Protein AF-A0A1V4JV61-F1 (afdb_monomer)

Solvent-accessible surface area (backbone atoms only — not comparable to full-atom values): 22257 Å² total; per-residue (Å²): 135,85,83,75,78,63,89,63,50,39,59,52,46,50,52,36,50,76,70,73,45,88,67,74,66,86,76,92,57,58,69,72,56,44,50,53,49,34,40,74,32,58,60,38,61,91,86,60,43,37,49,64,54,50,12,63,75,67,73,45,62,65,92,72,50,56,86,86,57,41,53,82,33,54,70,88,59,67,100,83,55,76,75,51,72,63,57,53,50,32,52,48,26,50,52,59,34,69,35,41,72,78,59,69,26,56,92,37,41,70,73,54,45,64,65,37,52,55,39,21,45,43,88,53,62,72,31,18,54,37,12,42,53,17,52,50,55,46,52,72,52,40,50,52,68,48,33,62,72,47,50,48,55,50,44,50,50,24,55,70,38,94,48,61,50,22,29,30,41,26,42,75,51,52,50,77,50,47,76,59,46,55,70,70,57,41,54,50,52,53,51,54,52,52,50,37,53,67,39,92,48,66,70,26,22,30,35,26,30,66,29,44,28,62,35,46,74,59,48,58,70,68,51,35,62,73,50,46,42,60,52,47,51,52,36,50,64,39,94,48,61,79,28,22,32,32,27,55,60,21,46,38,48,49,40,64,72,51,60,76,88,48,37,63,82,68,45,42,64,56,52,54,50,38,59,68,37,93,48,60,67,29,26,26,41,43,31,67,42,40,61,56,38,42,66,38,60,32,61,68,50,30,65,75,46,46,51,60,52,50,51,49,36,55,64,41,92,48,61,70,27,20,18,38,28,30,55,39,49,37,63,47,56,70,67,39,51,83,93,49,28,63,62,46,41,65,71,57,46,47,65,52,50,62,54,42,70,67,44,92,48,64,65,31,32,44,29,28,63,77,28,58,72,64,41,35,83,74,57,36,71,67,51,24,61,72,59,45,45,60,53,50,54,52,46,47,70,31,91,87,45,17,74,67,50,65,78,76,114

Foldseek 3Di:
DQDAPDPCQLVVLVVCVVVVHQAADQDPDDPVSSVVNCCVSVNDDVPFDALVNVCVVVVHPSVPRDPVHGDVNDDDDPPPDPPPVLNVLQVVLQVLLVCQVVQPHLVRLLVSLVSLLVQLQDPDPSSNVSSLVSLLSSLVSHAQVCCVVRVLVSLVCLLPDPDLSSVLSSLSRLLSNLQSYDPVSNVVSLVSLLCQCVDPDVSSVLSSLLSLLSNLVRDDPVCLQVRSLVSLLDQCVDPDVSSNLSSLVSLLSSLQSDDLVCCVVRRVVSLVCQLVDPDVSSVLSCLQCVLSNDVSNDQVCCVVPVLVSLLCQCVDPDLSSVLSSLLCLLSSLVSHDLVCSLVSCVPRVLVSLVVQLVDPDLSSVQSNLLHLCSCDVVNDDPCCVVRVVVSLVSQCPDPRRVVVSVVVD

Organism: NCBI:txid372326

InterPro domains:
  IPR011989 Armadillo-like helical [G3DSA:1.25.10.10] (33-405)
  IPR016024 Armadillo-type fold [SSF48371] (81-399)
  IPR021133 HEAT, type 2 [PS50077] (112-150)
  IPR021133 HEAT, type 2 [PS50077] (189-227)
  IPR021133 HEAT, type 2 [PS50077] (228-266)
  IPR021133 HEAT, type 2 [PS50077] (267-305)
  IPR021133 HEAT, type 2 [PS50077] (306-343)
  IPR021133 HEAT, type 2 [PS50077] (349-387)
  IPR036412 HAD-like superfamily [SSF56784] (1-95)
  IPR051023 Protein Phosphatase 2A Regulatory Subunit A [PTHR10648] (81-399)
  IPR054573 Phosphatase PP2A regulatory subunit A/Splicing factor 3B subunit 1-like, HEAT repeat [PF22646] (299-380)
  IPR055231 PIK3R4-like, middle domain [PF22956] (186-293)

Sequence (409 aa):
MIDPPRATVPQAVRKCRTAGIRVIMVTGDHPITAKAIAAAVGIISEGSETPEEVAARQRIPLDRVDPRYGDPGVREGPRNTIYDEDEVLLALAEQLGTFTALVGGPEFVHCLLPPLESLATVEETVVRDKAVESLRAVSHEHSPPDLEGHFVPLVKRLAGGDWFTSRTSACGLFSVCYPRVSSPVKAELRQYFRNLCSDDTPMVRRAAASKLGEFAKVLELEHVKSEIIPMFSSLAADEQDSVRLLAVEACVSIAQLLPQEELEPLVMPTLRQAAEDKSWRVRYMVADKFTELQRAVGPEITKSDLVGAFQSLMKDCEAEVRAAASHKVKEFCENLSPDCREAVIMGQILPCIKELVSDANQHVKSALASVIMGLSPILGKDNTVEHLLPLFLAQLKDETIGHLMNGLL

Radius of gyration: 29.52 Å; Cα contacts (8 Å, |Δi|>4): 515; chains: 1; bounding box: 62×37×86 Å

pLDDT: mean 89.75, std 14.6, range [31.23, 98.81]

Mean predicted aligned error: 10.97 Å

Nearest PDB structures (foldseek):
  8twe-assembly1_A  TM=9.904E-01  e=6.993E-34  Homo sapiens
  3fga-assembly1_A  TM=9.683E-01  e=3.002E-32  Mus musculus
  1b3u-assembly1_A  TM=9.770E-01  e=7.459E-32  Homo sapiens
  6iur-assembly1_B  TM=9.819E-01  e=3.491E-31  Homo sapiens
  7pks-assembly1_p  TM=9.805E-01  e=5.148E-30  Homo sapiens

Secondary structure (DSSP, 8-state):
-PPPPPTTHHHHHHHHHHTTPPP-----S-HHHHHHHHHHTTSS-TTPPPHHHHHHHHT--GGGS-TTSS-TT-----TT----HHHHHHHHHHHHTTGGGTTTSGGGGGGGHHHHHHHTTSS-HHHHHHHHHHHHHHHHHS-HHHIIIIIHHHHHHHHT-SSHHHHHHHTTTHHHHGGGS-HHHHHHHHHHHHHHHT-SSHHHHHHHHHHHHHHHTTS-HHHIIIIIHHHHHHHHT-S-HHHHHHHHHHHHHHHTTS-HHHHHHHTHHHHHHHHT-SSHHHHHHHHHTHHHHHHHHHHHHIIIIIHHHHHHHHT-SSHHHHHHHHHHHHHHHHTS-TTTHHHHIIIIIHHHHHHHHT-S-HHHHHHHHTTGGGGHHHHHHHHIIIIIHHHHHHHHT-TTTHHHHTT--

Structure (mmCIF, N/CA/C/O backbone):
data_AF-A0A1V4JV61-F1
#
_entry.id   AF-A0A1V4JV61-F1
#
loop_
_atom_site.group_PDB
_atom_site.id
_atom_site.type_symbol
_atom_site.label_atom_id
_atom_site.label_alt_id
_atom_site.label_comp_id
_atom_site.label_asym_id
_atom_site.label_entity_id
_atom_site.label_seq_id
_atom_site.pdbx_PDB_ins_code
_atom_site.Cartn_x
_atom_site.Cartn_y
_atom_site.Cartn_z
_atom_site.occupancy
_atom_site.B_iso_or_equiv
_atom_site.auth_seq_id
_atom_site.auth_comp_id
_atom_site.auth_asym_id
_atom_site.auth_atom_id
_atom_site.pdbx_PDB_model_num
ATOM 1 N N . MET A 1 1 ? -8.986 22.255 -48.698 1.00 43.34 1 MET A N 1
ATOM 2 C CA . MET A 1 1 ? -7.591 21.947 -49.074 1.00 43.34 1 MET A CA 1
ATOM 3 C C . MET A 1 1 ? -7.262 20.648 -48.360 1.00 43.34 1 MET A C 1
ATOM 5 O O . MET A 1 1 ? -7.473 20.609 -47.160 1.00 43.34 1 MET A O 1
ATOM 9 N N . ILE A 1 2 ? -6.959 19.573 -49.090 1.00 52.69 2 ILE A N 1
ATOM 10 C CA . ILE A 1 2 ? -6.729 18.236 -48.512 1.00 52.69 2 ILE A CA 1
ATOM 11 C C . ILE A 1 2 ? -5.273 18.185 -48.051 1.00 52.69 2 ILE A C 1
ATOM 13 O O . ILE A 1 2 ? -4.397 18.475 -48.866 1.00 52.69 2 ILE A O 1
ATOM 17 N N . ASP A 1 3 ? -5.022 17.832 -46.791 1.00 60.41 3 ASP A N 1
ATOM 18 C CA . ASP A 1 3 ? -3.664 17.542 -46.331 1.00 60.41 3 ASP A CA 1
ATOM 19 C C . ASP A 1 3 ? -3.225 16.185 -46.902 1.00 60.41 3 ASP A C 1
ATOM 21 O O . ASP A 1 3 ? -3.881 15.167 -46.657 1.00 60.41 3 ASP A O 1
ATOM 25 N N . PRO A 1 4 ? -2.161 16.133 -47.719 1.00 69.12 4 PRO A N 1
ATOM 26 C CA . PRO A 1 4 ? -1.715 14.881 -48.299 1.00 69.12 4 PRO A CA 1
ATOM 27 C C . PRO A 1 4 ? -1.087 13.983 -47.220 1.00 69.12 4 PRO A C 1
ATOM 29 O O . PRO A 1 4 ? -0.387 14.473 -46.327 1.00 69.12 4 PRO A O 1
ATOM 32 N N . PRO A 1 5 ? -1.265 12.653 -47.310 1.00 72.62 5 PRO A N 1
ATOM 33 C CA . PRO A 1 5 ? -0.595 11.728 -46.406 1.00 72.62 5 PRO A CA 1
ATOM 34 C C . PRO A 1 5 ? 0.927 11.888 -46.512 1.00 72.62 5 PRO A C 1
ATOM 36 O O . PRO A 1 5 ? 1.470 12.120 -47.596 1.00 72.62 5 PRO A O 1
ATOM 39 N N . ARG A 1 6 ? 1.638 11.728 -45.387 1.00 81.62 6 ARG A N 1
ATOM 40 C CA . ARG A 1 6 ? 3.111 11.767 -45.377 1.00 81.62 6 ARG A CA 1
ATOM 41 C C . ARG A 1 6 ? 3.657 10.756 -46.392 1.00 81.62 6 ARG A C 1
ATOM 43 O O . ARG A 1 6 ? 3.214 9.609 -46.430 1.00 81.62 6 ARG A O 1
ATOM 50 N N . ALA A 1 7 ? 4.669 11.157 -47.163 1.00 82.62 7 ALA A N 1
ATOM 51 C CA . ALA A 1 7 ? 5.215 10.368 -48.275 1.00 82.62 7 ALA A CA 1
ATOM 52 C C . ALA A 1 7 ? 5.695 8.951 -47.888 1.00 82.62 7 ALA A C 1
ATOM 54 O O . ALA A 1 7 ? 5.786 8.069 -48.738 1.00 82.62 7 ALA A O 1
ATOM 55 N N . THR A 1 8 ? 5.984 8.711 -46.607 1.00 81.00 8 THR A N 1
ATOM 56 C CA . THR A 1 8 ? 6.429 7.417 -46.072 1.00 81.00 8 THR A CA 1
ATOM 57 C C . THR A 1 8 ? 5.292 6.429 -45.791 1.00 81.00 8 THR A C 1
ATOM 59 O O . THR A 1 8 ? 5.538 5.223 -45.718 1.00 81.00 8 THR A O 1
ATOM 62 N N . VAL A 1 9 ? 4.047 6.901 -45.655 1.00 84.06 9 VAL A N 1
ATOM 63 C CA . VAL A 1 9 ? 2.899 6.082 -45.228 1.00 84.06 9 VAL A CA 1
ATOM 64 C C . VAL A 1 9 ? 2.597 4.934 -46.202 1.00 84.06 9 VAL A C 1
ATOM 66 O O . VAL A 1 9 ? 2.502 3.800 -45.732 1.00 84.06 9 VAL A O 1
ATOM 69 N N . PRO A 1 10 ? 2.542 5.130 -47.538 1.00 82.69 10 PRO A N 1
ATOM 70 C CA . PRO A 1 10 ? 2.248 4.030 -48.463 1.00 82.69 10 PRO A CA 1
ATOM 71 C C . PRO A 1 10 ? 3.257 2.876 -48.375 1.00 82.69 10 PRO A C 1
ATOM 73 O O . PRO A 1 10 ? 2.902 1.704 -48.507 1.00 82.69 10 PRO A O 1
ATOM 76 N N . GLN A 1 11 ? 4.533 3.190 -48.124 1.00 83.75 11 GLN A N 1
ATOM 77 C CA . GLN A 1 11 ? 5.575 2.175 -47.980 1.00 83.75 11 GLN A CA 1
ATOM 78 C C . GLN A 1 11 ? 5.417 1.385 -46.673 1.00 83.75 11 GLN A C 1
ATOM 80 O O . GLN A 1 11 ? 5.606 0.168 -46.676 1.00 83.75 11 GLN A O 1
ATOM 85 N N . ALA A 1 12 ? 5.053 2.052 -45.574 1.00 83.00 12 ALA A N 1
ATOM 86 C CA . ALA A 1 12 ? 4.785 1.406 -44.291 1.00 83.00 12 ALA A CA 1
ATOM 87 C C . ALA A 1 12 ? 3.571 0.467 -44.375 1.00 83.00 12 ALA A C 1
ATOM 89 O O . ALA A 1 12 ? 3.674 -0.697 -43.995 1.00 83.00 12 ALA A O 1
ATOM 90 N N . VAL A 1 13 ? 2.468 0.930 -44.978 1.00 83.00 13 VAL A N 1
ATOM 91 C CA . VAL A 1 13 ? 1.253 0.123 -45.186 1.00 83.00 13 VAL A CA 1
ATOM 92 C C . VAL A 1 13 ? 1.565 -1.140 -45.994 1.00 83.00 13 VAL A C 1
ATOM 94 O O . VAL A 1 13 ? 1.155 -2.235 -45.608 1.00 83.00 13 VAL A O 1
ATOM 97 N N . ARG A 1 14 ? 2.356 -1.026 -47.072 1.00 81.25 14 ARG A N 1
ATOM 98 C CA . ARG A 1 14 ? 2.798 -2.193 -47.856 1.00 81.25 14 ARG A CA 1
ATOM 99 C C . ARG A 1 14 ? 3.592 -3.188 -47.014 1.00 81.25 14 ARG A C 1
ATOM 101 O O . ARG A 1 14 ? 3.291 -4.374 -47.072 1.00 81.25 14 ARG A O 1
ATOM 108 N N . LYS A 1 15 ? 4.566 -2.728 -46.218 1.00 80.62 15 LYS A N 1
ATOM 109 C CA . LYS A 1 15 ? 5.363 -3.610 -45.345 1.00 80.62 15 LYS A CA 1
ATOM 110 C C . LYS A 1 15 ? 4.486 -4.358 -44.341 1.00 80.62 15 LYS A C 1
ATOM 112 O O . LYS A 1 15 ? 4.639 -5.568 -44.209 1.00 80.62 15 LYS A O 1
ATOM 117 N N . CYS A 1 16 ? 3.544 -3.665 -43.700 1.00 79.69 16 CYS A N 1
ATOM 118 C CA . CYS A 1 16 ? 2.597 -4.279 -42.769 1.00 79.69 16 CYS A CA 1
ATOM 119 C C . CYS A 1 16 ? 1.757 -5.367 -43.452 1.00 79.69 16 CYS A C 1
ATOM 121 O O . CYS A 1 16 ? 1.662 -6.477 -42.934 1.00 79.69 16 CYS A O 1
ATOM 123 N N . ARG A 1 17 ? 1.224 -5.103 -44.654 1.00 74.94 17 ARG A N 1
ATOM 124 C CA . ARG A 1 17 ? 0.439 -6.100 -45.404 1.00 74.94 17 ARG A CA 1
ATOM 125 C C . ARG A 1 17 ? 1.265 -7.322 -45.799 1.00 74.94 17 ARG A C 1
ATOM 127 O O . ARG A 1 17 ? 0.783 -8.440 -45.644 1.00 74.94 17 ARG A O 1
ATOM 134 N N . THR A 1 18 ? 2.501 -7.135 -46.266 1.00 75.12 18 THR A N 1
ATOM 135 C CA . THR A 1 18 ? 3.395 -8.259 -46.598 1.00 75.12 18 THR A CA 1
ATOM 136 C C . THR A 1 18 ? 3.753 -9.089 -45.361 1.00 75.12 18 THR A C 1
ATOM 138 O O . THR A 1 18 ? 3.980 -10.288 -45.479 1.00 75.12 18 THR A O 1
ATOM 141 N N . ALA A 1 19 ? 3.752 -8.475 -44.175 1.00 69.50 19 ALA A N 1
ATOM 142 C CA . ALA A 1 19 ? 3.938 -9.146 -42.890 1.00 69.50 19 ALA A CA 1
ATOM 143 C C . ALA A 1 19 ? 2.648 -9.781 -42.320 1.00 69.50 19 ALA A C 1
ATOM 145 O O . ALA A 1 19 ? 2.665 -10.289 -41.204 1.00 69.50 19 ALA A O 1
ATOM 146 N N . GLY A 1 20 ? 1.522 -9.747 -43.049 1.00 64.75 20 GLY A N 1
ATOM 147 C CA . GLY A 1 20 ? 0.234 -10.276 -42.581 1.00 64.75 20 GLY A CA 1
ATOM 148 C C . GLY A 1 20 ? -0.467 -9.409 -41.526 1.00 64.75 20 GLY A C 1
ATOM 149 O O . GLY A 1 20 ? -1.467 -9.831 -40.949 1.00 64.75 20 GLY A O 1
ATOM 150 N N . ILE A 1 21 ? 0.028 -8.193 -41.279 1.00 69.75 21 ILE A N 1
ATOM 151 C CA . ILE A 1 21 ? -0.518 -7.260 -40.292 1.00 69.75 21 ILE A CA 1
ATOM 152 C C . ILE A 1 21 ? -1.684 -6.495 -40.922 1.00 69.75 21 ILE A C 1
ATOM 154 O O . ILE A 1 21 ? -1.545 -5.848 -41.966 1.00 69.75 21 ILE A O 1
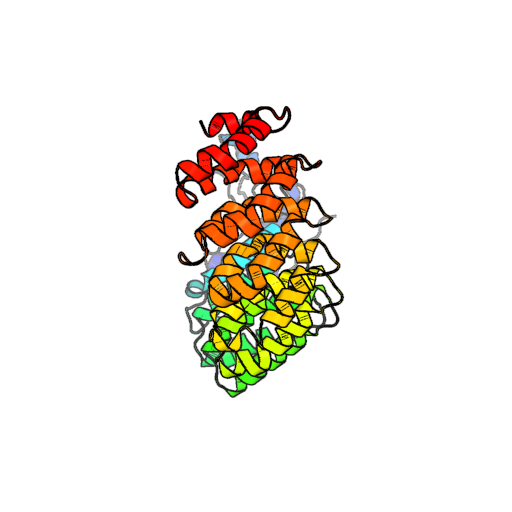ATOM 158 N N . ARG A 1 22 ? -2.847 -6.545 -40.268 1.00 71.50 22 ARG A N 1
ATOM 159 C CA . ARG A 1 22 ? -4.034 -5.797 -40.684 1.00 71.50 22 ARG A CA 1
ATOM 160 C C . ARG A 1 22 ? -3.861 -4.315 -40.349 1.00 71.50 22 ARG A C 1
ATOM 162 O O . ARG A 1 22 ? -3.691 -3.959 -39.190 1.00 71.50 22 ARG A O 1
ATOM 169 N N . VAL A 1 23 ? -3.948 -3.461 -41.366 1.00 73.69 23 VAL A N 1
ATOM 170 C CA . VAL A 1 23 ? -3.881 -2.002 -41.218 1.00 73.69 23 VAL A CA 1
ATOM 171 C C . VAL A 1 23 ? -5.298 -1.438 -41.217 1.00 73.69 23 VAL A C 1
ATOM 173 O O . VAL A 1 23 ? -6.085 -1.754 -42.108 1.00 73.69 23 VAL A O 1
ATOM 176 N N . ILE A 1 24 ? -5.615 -0.614 -40.223 1.00 77.56 24 ILE A N 1
ATOM 177 C CA . ILE A 1 24 ? -6.883 0.114 -40.113 1.00 77.56 24 ILE A CA 1
ATOM 178 C C . ILE A 1 24 ? -6.596 1.618 -40.142 1.00 77.56 24 ILE A C 1
ATOM 180 O O . ILE A 1 24 ? -5.593 2.061 -39.584 1.00 77.56 24 ILE A O 1
ATOM 184 N N . MET A 1 25 ? -7.440 2.392 -40.827 1.00 73.38 25 MET A N 1
ATOM 185 C CA . MET A 1 25 ? -7.359 3.854 -40.827 1.00 73.38 25 MET A CA 1
ATOM 186 C C . MET A 1 25 ? -8.323 4.420 -39.787 1.00 73.38 25 MET A C 1
ATOM 188 O O . MET A 1 25 ? -9.502 4.074 -39.796 1.00 73.38 25 MET A O 1
ATOM 192 N N . VAL A 1 26 ? -7.830 5.322 -38.940 1.00 69.75 26 VAL A N 1
ATOM 193 C CA . VAL A 1 26 ? -8.648 6.131 -38.029 1.00 69.75 26 VAL A CA 1
ATOM 194 C C . VAL A 1 26 ? -8.486 7.586 -38.455 1.00 69.75 26 VAL A C 1
ATOM 196 O O . VAL A 1 26 ? -7.363 8.066 -38.589 1.00 69.75 26 VAL A O 1
ATOM 199 N N . THR A 1 27 ? -9.590 8.270 -38.749 1.00 70.19 27 THR A N 1
ATOM 200 C CA . THR A 1 27 ? -9.581 9.683 -39.154 1.00 70.19 27 THR A CA 1
ATOM 201 C C . THR A 1 27 ? -10.863 10.385 -38.713 1.00 70.19 27 THR A C 1
ATOM 203 O O . THR A 1 27 ? -11.920 9.760 -38.653 1.00 70.19 27 THR A O 1
ATOM 206 N N . GLY A 1 28 ? -10.757 11.684 -38.418 1.00 62.53 28 GLY A N 1
ATOM 207 C CA . GLY A 1 28 ? -11.894 12.589 -38.219 1.00 62.53 28 GLY A CA 1
ATOM 208 C C . GLY A 1 28 ? -12.361 13.280 -39.508 1.00 62.53 28 GLY A C 1
ATOM 209 O O . GLY A 1 28 ? -13.267 14.111 -39.467 1.00 62.53 28 GLY A O 1
ATOM 210 N N . ASP A 1 29 ? -11.737 12.972 -40.649 1.00 72.81 29 ASP A N 1
ATOM 211 C CA . ASP A 1 29 ? -12.104 13.526 -41.947 1.00 72.81 29 ASP A CA 1
ATOM 212 C C . ASP A 1 29 ? -13.477 13.038 -42.420 1.00 72.81 29 ASP A C 1
ATOM 214 O O . ASP A 1 29 ? -13.934 11.940 -42.102 1.00 72.81 29 ASP A O 1
ATOM 218 N N . HIS A 1 30 ? -14.116 13.834 -43.281 1.00 70.50 30 HIS A N 1
ATOM 219 C CA . HIS A 1 30 ? -15.343 13.425 -43.960 1.00 70.50 30 HIS A CA 1
ATOM 220 C C . HIS A 1 30 ? -15.130 12.093 -44.724 1.00 70.50 30 HIS A C 1
ATOM 222 O O . HIS A 1 30 ? -14.085 11.945 -45.365 1.00 70.50 30 HIS A O 1
ATOM 228 N N . PRO A 1 31 ? -16.105 11.158 -44.761 1.00 62.50 31 PRO A N 1
ATOM 229 C CA . PRO A 1 31 ? -15.932 9.803 -45.314 1.00 62.50 31 PRO A CA 1
ATOM 230 C C . PRO A 1 31 ? -15.329 9.744 -46.722 1.00 62.50 31 PRO A C 1
ATOM 232 O O . PRO A 1 31 ? -14.490 8.901 -47.028 1.00 62.50 31 PRO A O 1
ATOM 235 N N . ILE A 1 32 ? -15.705 10.693 -47.579 1.00 71.12 32 ILE A N 1
ATOM 236 C CA . ILE A 1 32 ? -15.172 10.821 -48.944 1.00 71.12 32 ILE A CA 1
ATOM 237 C C . ILE A 1 32 ? -13.658 11.103 -48.925 1.00 71.12 32 ILE A C 1
ATOM 239 O O . ILE A 1 32 ? -12.902 10.512 -49.695 1.00 71.12 32 ILE A O 1
ATOM 243 N N . THR A 1 33 ? -13.210 11.979 -48.026 1.00 75.12 33 THR A N 1
ATOM 244 C CA . THR A 1 33 ? -11.798 12.336 -47.842 1.00 75.12 33 THR A CA 1
ATOM 245 C C . THR A 1 33 ? -11.027 11.179 -47.209 1.00 75.12 33 THR A C 1
ATOM 247 O O . THR A 1 33 ? -9.971 10.805 -47.715 1.00 75.12 33 THR A O 1
ATOM 250 N N . ALA A 1 34 ? -11.592 10.552 -46.172 1.00 76.38 34 ALA A N 1
ATOM 251 C CA . ALA A 1 34 ? -11.035 9.367 -45.526 1.00 76.38 34 ALA A CA 1
ATOM 252 C C . ALA A 1 34 ? -10.786 8.236 -46.534 1.00 76.38 34 ALA A C 1
ATOM 254 O O . ALA A 1 34 ? -9.689 7.687 -46.605 1.00 76.38 34 ALA A O 1
ATOM 255 N N . LYS A 1 35 ? -11.781 7.946 -47.383 1.00 74.44 35 LYS A N 1
ATOM 256 C CA . LYS A 1 35 ? -11.692 6.936 -48.441 1.00 74.44 35 LYS A CA 1
ATOM 257 C C . LYS A 1 35 ? -10.621 7.280 -49.475 1.00 74.44 35 LYS A C 1
ATOM 259 O O . LYS A 1 35 ? -9.834 6.412 -49.848 1.00 74.44 35 LYS A O 1
ATOM 264 N N . ALA A 1 36 ? -10.563 8.537 -49.917 1.00 78.56 36 ALA A N 1
ATOM 265 C CA . ALA A 1 36 ? -9.560 8.988 -50.880 1.00 78.56 36 ALA A CA 1
ATOM 266 C C . ALA A 1 36 ? -8.131 8.827 -50.333 1.00 78.56 36 ALA A C 1
ATOM 268 O O . ALA A 1 36 ? -7.252 8.336 -51.040 1.00 78.56 36 ALA A O 1
ATOM 269 N N . ILE A 1 37 ? -7.909 9.173 -49.061 1.00 79.88 37 ILE A N 1
ATOM 270 C CA . ILE A 1 37 ? -6.614 9.002 -48.394 1.00 79.88 37 ILE A CA 1
ATOM 271 C C . ILE A 1 37 ? -6.305 7.512 -48.198 1.00 79.88 37 ILE A C 1
ATOM 273 O O . ILE A 1 37 ? -5.212 7.078 -48.558 1.00 79.88 37 ILE A O 1
ATOM 277 N N . ALA A 1 38 ? -7.260 6.714 -47.705 1.00 80.81 38 ALA A N 1
ATOM 278 C CA . ALA A 1 38 ? -7.107 5.271 -47.500 1.00 80.81 38 ALA A CA 1
ATOM 279 C C . ALA A 1 38 ? -6.724 4.535 -48.794 1.00 80.81 38 ALA A C 1
ATOM 281 O O . ALA A 1 38 ? -5.864 3.650 -48.771 1.00 80.81 38 ALA A O 1
ATOM 282 N N . ALA A 1 39 ? -7.335 4.914 -49.921 1.00 78.12 39 ALA A N 1
ATOM 283 C CA . ALA A 1 39 ? -6.996 4.391 -51.240 1.00 78.12 39 ALA A CA 1
ATOM 284 C C . ALA A 1 39 ? -5.598 4.855 -51.678 1.00 78.12 39 ALA A C 1
ATOM 286 O O . ALA A 1 39 ? -4.774 4.034 -52.081 1.00 78.12 39 ALA A O 1
ATOM 287 N N . ALA A 1 40 ? -5.285 6.145 -51.513 1.00 80.00 40 ALA A N 1
ATOM 288 C CA . ALA A 1 40 ? -3.983 6.710 -51.874 1.00 80.00 40 ALA A CA 1
ATOM 289 C C . ALA A 1 40 ? -2.810 6.069 -51.108 1.00 80.00 40 ALA A C 1
ATOM 291 O O . ALA A 1 40 ? -1.718 5.922 -51.660 1.00 80.00 40 ALA A O 1
ATOM 292 N N . VAL A 1 41 ? -3.021 5.659 -49.852 1.00 83.62 41 VAL A N 1
ATOM 293 C CA . VAL A 1 41 ? -1.994 4.988 -49.037 1.00 83.62 41 VAL A CA 1
ATOM 294 C C . VAL A 1 41 ? -2.037 3.456 -49.100 1.00 83.62 41 VAL A C 1
ATOM 296 O O . VAL A 1 41 ? -1.178 2.800 -48.511 1.00 83.62 41 VAL A O 1
ATOM 299 N N . GLY A 1 42 ? -2.984 2.867 -49.836 1.00 77.25 42 GLY A N 1
ATOM 300 C CA . GLY A 1 42 ? -3.080 1.418 -50.045 1.00 77.25 42 GLY A CA 1
ATOM 301 C C . GLY A 1 42 ? -3.643 0.625 -48.859 1.00 77.25 42 GLY A C 1
ATOM 302 O O . GLY A 1 42 ? -3.361 -0.572 -48.730 1.00 77.25 42 GLY A O 1
ATOM 303 N N . ILE A 1 43 ? -4.419 1.276 -47.985 1.00 81.06 43 ILE A N 1
ATOM 304 C CA . ILE A 1 43 ? -5.178 0.610 -46.914 1.00 81.06 43 ILE A CA 1
ATOM 305 C C . ILE A 1 43 ? -6.355 -0.153 -47.530 1.00 81.06 43 ILE A C 1
ATOM 307 O O . ILE A 1 43 ? -6.539 -1.331 -47.230 1.00 81.06 43 ILE A O 1
ATOM 311 N N . ILE A 1 44 ? -7.061 0.475 -48.473 1.00 76.56 44 ILE A N 1
ATOM 312 C CA . ILE A 1 44 ? -8.147 -0.136 -49.251 1.00 76.56 44 ILE A CA 1
ATOM 313 C C . ILE A 1 44 ? -7.783 -0.237 -50.737 1.00 76.56 44 ILE A C 1
ATOM 315 O O . ILE A 1 44 ? -6.926 0.498 -51.229 1.00 76.56 44 ILE A O 1
ATOM 319 N N . SER A 1 45 ? -8.419 -1.168 -51.446 1.00 67.00 45 SER A N 1
ATOM 320 C CA . SER A 1 45 ? -8.200 -1.387 -52.886 1.00 67.00 45 SER A CA 1
ATOM 321 C C . SER A 1 45 ? -9.005 -0.391 -53.737 1.00 67.00 45 SER A C 1
ATOM 323 O O . SER A 1 45 ? -10.118 -0.031 -53.364 1.00 67.00 45 SER A O 1
ATOM 325 N N . GLU A 1 46 ? -8.502 0.038 -54.901 1.00 55.25 46 GLU A N 1
ATOM 326 C CA . GLU A 1 46 ? -9.309 0.848 -55.831 1.00 55.25 46 GLU A CA 1
ATOM 327 C C . GLU A 1 46 ? -10.577 0.079 -56.239 1.00 55.25 46 GLU A C 1
ATOM 329 O O . GLU A 1 46 ? -10.504 -1.024 -56.779 1.00 55.25 46 GLU A O 1
ATOM 334 N N . GLY A 1 47 ? -11.746 0.658 -55.948 1.00 54.41 47 GLY A N 1
ATOM 335 C CA . GLY A 1 47 ? -13.050 0.053 -56.234 1.00 54.41 47 GLY A CA 1
ATOM 336 C C . GLY A 1 47 ? -13.677 -0.745 -55.087 1.00 54.41 47 GLY A C 1
ATOM 337 O O . GLY A 1 47 ? -14.731 -1.341 -55.298 1.00 54.41 47 GLY A O 1
ATOM 338 N N . SER A 1 48 ? -13.094 -0.755 -53.882 1.00 59.78 48 SER A N 1
ATOM 339 C CA . SER A 1 48 ? -13.784 -1.315 -52.718 1.00 59.78 48 SER A CA 1
ATOM 340 C C . SER A 1 48 ? -14.936 -0.416 -52.248 1.00 59.78 48 SER A C 1
ATOM 342 O O . SER A 1 48 ? -14.814 0.811 -52.147 1.00 59.78 48 SER A O 1
ATOM 344 N N . GLU A 1 49 ? -16.081 -1.052 -51.989 1.00 58.06 49 GLU A N 1
ATOM 345 C CA . GLU A 1 49 ? -17.252 -0.408 -51.393 1.00 58.06 49 GLU A CA 1
ATOM 346 C C . GLU A 1 49 ? -17.100 -0.394 -49.863 1.00 58.06 49 GLU A C 1
ATOM 348 O O . GLU A 1 49 ? -16.677 -1.396 -49.275 1.00 58.06 49 GLU A O 1
ATOM 353 N N . THR A 1 50 ? -17.431 0.722 -49.210 1.00 64.00 50 THR A N 1
ATOM 354 C CA . THR A 1 50 ? -17.562 0.751 -47.742 1.00 64.00 50 THR A CA 1
ATOM 355 C C . THR A 1 50 ? -18.890 0.102 -47.318 1.00 64.00 50 THR A C 1
ATOM 357 O O . THR A 1 50 ? -19.813 0.009 -48.136 1.00 64.00 50 THR A O 1
ATOM 360 N N . PRO A 1 51 ? -19.042 -0.353 -46.060 1.00 62.94 51 PRO A N 1
ATOM 361 C CA . PRO A 1 51 ? -20.310 -0.904 -45.571 1.00 62.94 51 PRO A CA 1
ATOM 362 C C . PRO A 1 51 ? -21.514 0.027 -45.803 1.00 62.94 51 PRO A C 1
ATOM 364 O O . PRO A 1 51 ? -22.610 -0.436 -46.116 1.00 62.94 51 PRO A O 1
ATOM 367 N N . GLU A 1 52 ? -21.308 1.341 -45.735 1.00 63.88 52 GLU A N 1
ATOM 368 C CA . GLU A 1 52 ? -22.324 2.372 -45.964 1.00 63.88 52 GLU A CA 1
ATOM 369 C C . GLU A 1 52 ? -22.720 2.480 -47.443 1.00 63.88 52 GLU A C 1
ATOM 371 O O . GLU A 1 52 ? -23.900 2.630 -47.764 1.00 63.88 52 GLU A O 1
ATOM 376 N N . GLU A 1 53 ? -2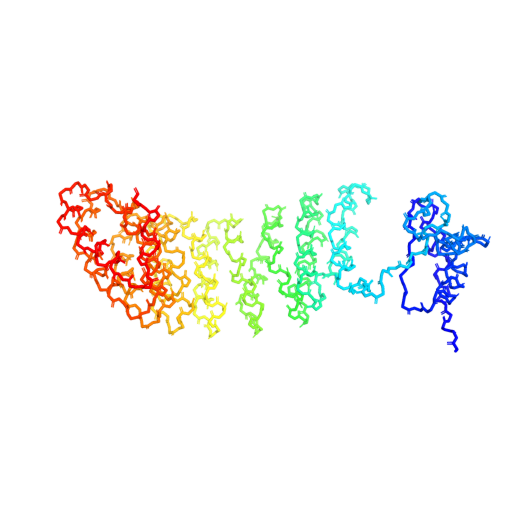1.762 2.344 -48.363 1.00 68.25 53 GLU A N 1
ATOM 377 C CA . GLU A 1 53 ? -22.027 2.303 -49.806 1.00 68.25 53 GLU A CA 1
ATOM 378 C C . GLU A 1 53 ? -22.787 1.028 -50.193 1.00 68.25 53 GLU A C 1
ATOM 380 O O . GLU A 1 53 ? -23.737 1.082 -50.980 1.00 68.25 53 GLU A O 1
ATOM 385 N N . VAL A 1 54 ? -22.437 -0.108 -49.579 1.00 68.12 54 VAL A N 1
ATOM 386 C CA . VAL A 1 54 ? -23.164 -1.374 -49.748 1.00 68.12 54 VAL A CA 1
ATOM 387 C C . VAL A 1 54 ? -24.594 -1.247 -49.211 1.00 68.12 54 VAL A C 1
ATOM 389 O O . VAL A 1 54 ? -25.537 -1.633 -49.907 1.00 68.12 54 VAL A O 1
ATOM 392 N N . ALA A 1 55 ? -24.777 -0.651 -48.028 1.00 73.00 55 ALA A N 1
ATOM 393 C CA . ALA A 1 55 ? -26.090 -0.386 -47.436 1.00 73.00 55 ALA A CA 1
ATOM 394 C C . ALA A 1 55 ? -26.951 0.520 -48.332 1.00 73.00 55 ALA A C 1
ATOM 396 O O . ALA A 1 55 ? -28.103 0.193 -48.634 1.00 73.00 55 ALA A O 1
ATOM 397 N N . ALA A 1 56 ? -26.378 1.622 -48.825 1.00 76.06 56 ALA A N 1
ATOM 398 C CA . ALA A 1 56 ? -27.059 2.581 -49.690 1.00 76.06 56 ALA A CA 1
ATOM 399 C C . ALA A 1 56 ? -27.450 1.968 -51.044 1.00 76.06 56 ALA A C 1
ATOM 401 O O . ALA A 1 56 ? -28.580 2.152 -51.508 1.00 76.06 56 ALA A O 1
ATOM 402 N N . ARG A 1 57 ? -26.553 1.187 -51.661 1.00 79.56 57 ARG A N 1
ATOM 403 C CA . ARG A 1 57 ? -26.811 0.495 -52.931 1.00 79.56 57 ARG A CA 1
ATOM 404 C C . ARG A 1 57 ? -27.889 -0.575 -52.789 1.00 79.56 57 ARG A C 1
ATOM 406 O O . ARG A 1 57 ? -28.733 -0.714 -53.673 1.00 79.56 57 ARG A O 1
ATOM 413 N N . GLN A 1 58 ? -27.868 -1.327 -51.690 1.00 79.06 58 GLN A N 1
ATOM 414 C CA . GLN A 1 58 ? -28.821 -2.410 -51.436 1.00 79.06 58 GLN A CA 1
ATOM 415 C C . GLN A 1 58 ? -30.122 -1.932 -50.776 1.00 79.06 58 GLN A C 1
ATOM 417 O O . GLN A 1 58 ? -31.065 -2.713 -50.664 1.00 79.06 58 GLN A O 1
ATOM 422 N N . ARG A 1 59 ? -30.205 -0.650 -50.385 1.00 75.56 59 ARG A N 1
ATOM 423 C CA . ARG A 1 59 ? -31.329 -0.056 -49.640 1.00 75.56 59 ARG A CA 1
ATOM 424 C C . ARG A 1 59 ? -31.679 -0.845 -48.376 1.00 75.56 59 ARG A C 1
ATOM 426 O O . ARG A 1 59 ? -32.851 -0.997 -48.033 1.00 75.56 59 ARG A O 1
ATOM 433 N N . ILE A 1 60 ? -30.654 -1.346 -47.698 1.00 76.56 60 ILE A N 1
ATOM 434 C CA . ILE A 1 60 ? -30.781 -2.038 -46.416 1.00 76.56 60 ILE A CA 1
ATOM 435 C C . ILE A 1 60 ? -30.199 -1.156 -45.309 1.00 76.56 60 ILE A C 1
ATOM 437 O O . ILE A 1 60 ? -29.292 -0.368 -45.584 1.00 76.56 60 ILE A O 1
ATOM 441 N N . PRO A 1 61 ? -30.699 -1.248 -44.067 1.00 70.69 61 PRO A N 1
ATOM 442 C CA . PRO A 1 61 ? -30.056 -0.562 -42.958 1.00 70.69 61 PRO A CA 1
ATOM 443 C C . PRO A 1 61 ? -28.670 -1.183 -42.689 1.00 70.69 61 PRO A C 1
ATOM 445 O O . PRO A 1 61 ? -28.436 -2.356 -42.989 1.00 70.69 61 PRO A O 1
ATOM 448 N N . LEU A 1 62 ? -27.731 -0.367 -42.193 1.00 64.25 62 LEU A N 1
ATOM 449 C CA . LEU A 1 62 ? -26.298 -0.701 -42.092 1.00 64.25 62 LEU A CA 1
ATOM 450 C C . LEU A 1 62 ? -26.027 -1.971 -41.265 1.00 64.25 62 LEU A C 1
ATOM 452 O O . LEU A 1 62 ? -25.109 -2.728 -41.563 1.00 64.25 62 LEU A O 1
ATOM 456 N N . ASP A 1 63 ? -26.873 -2.237 -40.272 1.00 67.56 63 ASP A N 1
ATOM 457 C CA . ASP A 1 63 ? -26.844 -3.420 -39.403 1.00 67.56 63 ASP A CA 1
ATOM 458 C C . ASP A 1 63 ? -27.154 -4.742 -40.133 1.00 67.56 63 ASP A C 1
ATOM 460 O O . ASP A 1 63 ? -26.912 -5.819 -39.588 1.00 67.56 63 ASP A O 1
ATOM 464 N N . ARG A 1 64 ? -27.677 -4.678 -41.364 1.00 67.25 64 ARG A N 1
ATOM 465 C CA . ARG A 1 64 ? -28.007 -5.842 -42.201 1.00 67.25 64 ARG A CA 1
ATOM 466 C C . ARG A 1 64 ? -27.015 -6.105 -43.330 1.00 67.25 64 ARG A C 1
ATOM 468 O O . ARG A 1 64 ? -27.233 -7.036 -44.107 1.00 67.25 64 ARG A O 1
ATOM 475 N N . VAL A 1 65 ? -25.948 -5.315 -43.442 1.00 64.19 65 VAL A N 1
ATOM 476 C CA . VAL A 1 65 ? -24.872 -5.572 -44.407 1.00 64.19 65 VAL A CA 1
ATOM 477 C C . VAL A 1 65 ? -24.064 -6.784 -43.933 1.00 64.19 65 VAL A C 1
ATOM 479 O O . VAL A 1 65 ? -23.550 -6.791 -42.816 1.00 64.19 65 VAL A O 1
ATOM 482 N N . ASP A 1 66 ? -23.961 -7.828 -44.766 1.00 52.88 66 ASP A N 1
ATOM 483 C CA . ASP A 1 66 ? -23.128 -9.002 -44.463 1.00 52.88 66 ASP A CA 1
ATOM 484 C C . ASP A 1 66 ? -21.671 -8.538 -44.243 1.00 52.88 66 ASP A C 1
ATOM 486 O O . ASP A 1 66 ? -21.113 -7.907 -45.143 1.00 52.88 66 ASP A O 1
ATOM 490 N N . PRO A 1 67 ? -21.026 -8.864 -43.103 1.00 53.47 67 PRO A N 1
ATOM 491 C CA . PRO A 1 67 ? -19.658 -8.438 -42.784 1.00 53.47 67 PRO A CA 1
ATOM 492 C C . PRO A 1 67 ? -18.590 -8.851 -43.808 1.00 53.47 67 PRO A C 1
ATOM 494 O O . PRO A 1 67 ? -17.449 -8.400 -43.716 1.00 53.47 67 PRO A O 1
ATOM 497 N N . ARG A 1 68 ? -18.930 -9.755 -44.737 1.00 49.34 68 ARG A N 1
ATOM 498 C CA . ARG A 1 68 ? -18.074 -10.215 -45.839 1.00 49.34 68 ARG A CA 1
ATOM 499 C C . ARG A 1 68 ? -18.173 -9.346 -47.097 1.00 49.34 68 ARG A C 1
ATOM 501 O O . ARG A 1 68 ? -17.355 -9.518 -47.997 1.00 49.34 68 ARG A O 1
ATOM 508 N N . TYR A 1 69 ? -19.158 -8.450 -47.183 1.00 45.06 69 TYR A N 1
ATOM 509 C CA . TYR A 1 69 ? -19.304 -7.477 -48.264 1.00 45.06 69 TYR A CA 1
ATOM 510 C C . TYR A 1 69 ? -18.804 -6.100 -47.806 1.00 45.06 69 TYR A C 1
ATOM 512 O O . TYR A 1 69 ? -19.308 -5.531 -46.843 1.00 45.06 69 TYR A O 1
ATOM 520 N N . GLY A 1 70 ? -17.821 -5.569 -48.535 1.00 50.12 70 GLY A N 1
ATOM 521 C CA . GLY A 1 70 ? -17.132 -4.313 -48.229 1.00 50.12 70 GLY A CA 1
ATOM 522 C C . GLY A 1 70 ? -15.747 -4.546 -47.618 1.00 50.12 70 GLY A C 1
ATOM 523 O O . GLY A 1 70 ? -15.553 -5.461 -46.820 1.00 50.12 70 GLY A O 1
ATOM 524 N N . ASP A 1 71 ? -14.756 -3.755 -48.035 1.00 50.44 71 ASP A N 1
ATOM 525 C CA . ASP A 1 71 ? -13.390 -3.845 -47.498 1.00 50.44 71 ASP A CA 1
ATOM 526 C C . ASP A 1 71 ? -13.382 -3.185 -46.107 1.00 50.44 71 ASP A C 1
ATOM 528 O O . ASP A 1 71 ? -13.611 -1.977 -46.009 1.00 50.44 71 ASP A O 1
ATOM 532 N N . PRO A 1 72 ? -13.148 -3.922 -45.005 1.00 50.16 72 PRO A N 1
ATOM 533 C CA . PRO A 1 72 ? -13.322 -3.406 -43.647 1.00 50.16 72 PRO A CA 1
ATOM 534 C C . PRO A 1 72 ? -12.193 -2.453 -43.212 1.00 50.16 72 PRO A C 1
ATOM 536 O O . PRO A 1 72 ? -11.987 -2.263 -42.011 1.00 50.16 72 PRO A O 1
ATOM 539 N N . GLY A 1 73 ? -11.423 -1.917 -44.164 1.00 45.91 73 GLY A N 1
ATOM 540 C CA . GLY A 1 73 ? -10.340 -0.956 -43.949 1.00 45.91 73 GLY A CA 1
ATOM 541 C C . GLY A 1 73 ? -10.817 0.456 -43.597 1.00 45.91 73 GLY A C 1
ATOM 542 O O . GLY A 1 73 ? -10.023 1.236 -43.076 1.00 45.91 73 GLY A O 1
ATOM 543 N N . VAL A 1 74 ? -12.101 0.764 -43.823 1.00 47.00 74 VAL A N 1
ATOM 544 C CA . VAL A 1 74 ? -12.761 2.003 -43.384 1.00 47.00 74 VAL A CA 1
ATOM 545 C C . VAL A 1 74 ? -14.071 1.617 -42.696 1.00 47.00 74 VAL A C 1
ATOM 547 O O . VAL A 1 74 ? -14.941 1.013 -43.318 1.00 47.00 74 VAL A O 1
ATOM 550 N N . ARG A 1 75 ? -14.197 1.913 -41.402 1.00 47.25 75 ARG A N 1
ATOM 551 C CA . ARG A 1 75 ? -15.443 1.758 -40.637 1.00 47.25 75 ARG A CA 1
ATOM 552 C C . ARG A 1 75 ? -15.855 3.134 -40.135 1.00 47.25 75 ARG A C 1
ATOM 554 O O . ARG A 1 75 ? -15.052 3.769 -39.454 1.00 47.25 75 ARG A O 1
ATOM 561 N N . GLU A 1 76 ? -17.077 3.581 -40.430 1.00 40.22 76 GLU A N 1
ATOM 562 C CA . GLU A 1 76 ? -17.669 4.676 -39.662 1.00 40.22 76 GLU A CA 1
ATOM 563 C C . GLU A 1 76 ? -17.931 4.162 -38.241 1.00 40.22 76 GLU A C 1
ATOM 565 O O . GLU A 1 76 ? -18.782 3.301 -38.008 1.00 40.22 76 GLU A O 1
ATOM 570 N N . GLY A 1 77 ? -17.164 4.661 -37.272 1.00 38.19 77 GLY A N 1
ATOM 571 C CA . GLY A 1 77 ? -17.591 4.594 -35.880 1.00 38.19 77 GLY A CA 1
ATOM 572 C C . GLY A 1 77 ? -18.886 5.400 -35.714 1.00 38.19 77 GLY A C 1
ATOM 573 O O . GLY A 1 77 ? -19.109 6.359 -36.463 1.00 38.19 77 GLY A O 1
ATOM 574 N N . PRO A 1 78 ? -19.762 5.050 -34.755 1.00 31.23 78 PRO A N 1
ATOM 575 C CA . PRO A 1 78 ? -20.898 5.902 -34.422 1.00 31.23 78 PRO A CA 1
ATOM 576 C C . PRO A 1 78 ? -20.391 7.330 -34.174 1.00 31.23 78 PRO A C 1
ATOM 578 O O . PRO A 1 78 ? -19.294 7.511 -33.647 1.00 31.23 78 PRO A O 1
ATOM 581 N N . ARG A 1 79 ? -21.184 8.338 -34.568 1.00 35.66 79 ARG A N 1
ATOM 582 C CA . ARG A 1 79 ? -20.876 9.789 -34.567 1.00 35.66 79 ARG A CA 1
ATOM 583 C C . ARG A 1 79 ? -20.514 10.411 -33.195 1.00 35.66 79 ARG A C 1
ATOM 585 O O . ARG A 1 79 ? -20.696 11.606 -33.019 1.00 35.66 79 ARG A O 1
ATOM 592 N N . ASN A 1 80 ? -20.011 9.629 -32.241 1.00 33.47 80 ASN A N 1
ATOM 593 C CA . ASN A 1 80 ? -19.511 10.050 -30.937 1.00 33.47 80 ASN A CA 1
ATOM 594 C C . ASN A 1 80 ? -18.377 9.172 -30.353 1.00 33.47 80 ASN A C 1
ATOM 596 O O . ASN A 1 80 ? -18.120 9.270 -29.161 1.00 33.47 80 ASN A O 1
ATOM 600 N N . THR A 1 81 ? -17.681 8.333 -31.129 1.00 38.38 81 THR A N 1
ATOM 601 C CA . THR A 1 81 ? -16.498 7.606 -30.617 1.00 38.38 81 THR A CA 1
ATOM 602 C C . THR A 1 81 ? -15.309 7.791 -31.551 1.00 38.38 81 THR A C 1
ATOM 604 O O . THR A 1 81 ? -14.978 6.923 -32.360 1.00 38.38 81 THR A O 1
ATOM 607 N N . ILE A 1 82 ? -14.678 8.960 -31.453 1.00 42.88 82 ILE A N 1
ATOM 608 C CA . ILE A 1 82 ? -13.228 9.044 -31.629 1.00 42.88 82 ILE A CA 1
ATOM 609 C C . ILE A 1 82 ? -12.693 8.132 -30.520 1.00 42.88 82 ILE A C 1
ATOM 611 O O . ILE A 1 82 ? -13.051 8.351 -29.369 1.00 42.88 82 ILE A O 1
ATOM 615 N N . TYR A 1 83 ? -11.966 7.061 -30.844 1.00 47.44 83 TYR A N 1
ATOM 616 C CA . TYR A 1 83 ? -11.164 6.406 -29.810 1.00 47.44 83 TYR A CA 1
ATOM 617 C C . TYR A 1 83 ? -10.258 7.507 -29.272 1.00 47.44 83 TYR A C 1
ATOM 619 O O . TYR A 1 83 ? -9.459 8.037 -30.052 1.00 47.44 83 TYR A O 1
ATOM 627 N N . ASP A 1 84 ? -10.460 7.921 -28.020 1.00 60.44 84 ASP A N 1
ATOM 628 C CA . ASP A 1 84 ? -9.603 8.923 -27.395 1.00 60.44 84 ASP A CA 1
ATOM 629 C C . ASP A 1 84 ? -8.157 8.457 -27.608 1.00 60.44 84 ASP A C 1
ATOM 631 O O . ASP A 1 84 ? -7.877 7.258 -27.517 1.00 60.44 84 ASP A O 1
ATOM 635 N N . GLU A 1 85 ? -7.243 9.353 -27.996 1.00 76.00 85 GLU A N 1
ATOM 636 C CA . GLU A 1 85 ? -5.858 8.967 -28.324 1.00 76.00 85 GLU A CA 1
ATOM 637 C C . GLU A 1 85 ? -5.243 8.109 -27.199 1.00 76.00 85 GLU A C 1
ATOM 639 O O . GLU A 1 85 ? -4.517 7.149 -27.464 1.00 76.00 85 GLU A O 1
ATOM 644 N N . ASP A 1 86 ? -5.655 8.365 -25.957 1.00 84.31 86 ASP A N 1
ATOM 645 C CA . ASP A 1 86 ? -5.304 7.603 -24.764 1.00 84.31 86 ASP A CA 1
ATOM 646 C C . ASP A 1 86 ? -5.829 6.159 -24.752 1.00 84.31 86 ASP A C 1
ATOM 648 O O . ASP A 1 86 ? -5.123 5.268 -24.289 1.00 84.31 86 ASP A O 1
ATOM 652 N N . GLU A 1 87 ? -7.016 5.876 -25.298 1.00 86.94 87 GLU A N 1
ATOM 653 C CA . GLU A 1 87 ? -7.549 4.510 -25.425 1.00 86.94 87 GLU A CA 1
ATOM 654 C C . GLU A 1 87 ? -6.693 3.681 -26.393 1.00 86.94 87 GLU A C 1
ATOM 656 O O . GLU A 1 87 ? -6.397 2.509 -26.143 1.00 86.94 87 GLU A O 1
ATOM 661 N N . VAL A 1 88 ? -6.215 4.309 -27.473 1.00 89.75 88 VAL A N 1
ATOM 662 C CA . VAL A 1 88 ? -5.297 3.669 -28.424 1.00 89.75 88 VAL A CA 1
ATOM 663 C C . VAL A 1 88 ? -3.939 3.410 -27.775 1.00 89.75 88 VAL A C 1
ATOM 665 O O . VAL A 1 88 ? -3.386 2.319 -27.928 1.00 89.75 88 VAL A O 1
ATOM 668 N N . LEU A 1 89 ? -3.398 4.385 -27.040 1.00 93.38 89 LEU A N 1
ATOM 669 C CA . LEU A 1 89 ? -2.126 4.229 -26.332 1.00 93.38 89 LEU A CA 1
ATOM 670 C C . LEU A 1 89 ? -2.217 3.181 -25.217 1.00 93.38 89 LEU A C 1
ATOM 672 O O . LEU A 1 89 ? -1.282 2.400 -25.036 1.00 93.38 89 LEU A O 1
ATOM 676 N N . LEU A 1 90 ? -3.350 3.117 -24.518 1.00 93.19 90 LEU A N 1
ATOM 677 C CA . LEU A 1 90 ? -3.628 2.118 -23.493 1.00 93.19 90 LEU A CA 1
ATOM 678 C C . LEU A 1 90 ? -3.652 0.708 -24.090 1.00 93.19 90 LEU A C 1
ATOM 680 O O . LEU A 1 90 ? -2.959 -0.187 -23.599 1.00 93.19 90 LEU A O 1
ATOM 684 N N . ALA A 1 91 ? -4.393 0.524 -25.185 1.00 92.75 91 ALA A N 1
ATOM 685 C CA . ALA A 1 91 ? -4.443 -0.744 -25.902 1.00 92.75 91 ALA A CA 1
ATOM 686 C C . ALA A 1 91 ? -3.063 -1.132 -26.456 1.00 92.75 91 ALA A C 1
ATOM 688 O O . ALA A 1 91 ? -2.666 -2.294 -26.381 1.00 92.75 91 ALA A O 1
ATOM 689 N N . LEU A 1 92 ? -2.294 -0.167 -26.975 1.00 93.69 92 LEU A N 1
ATOM 690 C CA . LEU A 1 92 ? -0.932 -0.407 -27.448 1.00 93.69 92 LEU A CA 1
ATOM 691 C C . LEU A 1 92 ? -0.015 -0.874 -26.312 1.00 93.69 92 LEU A C 1
ATOM 693 O O . LEU A 1 92 ? 0.699 -1.863 -26.488 1.00 93.69 92 LEU A O 1
ATOM 697 N N . ALA A 1 93 ? -0.046 -0.199 -25.159 1.00 97.19 93 ALA A N 1
ATOM 698 C CA . ALA A 1 93 ? 0.729 -0.585 -23.983 1.00 97.19 93 ALA A CA 1
ATOM 699 C C . ALA A 1 93 ? 0.419 -2.030 -23.579 1.00 97.19 93 ALA A C 1
ATOM 701 O O . ALA A 1 93 ? 1.340 -2.829 -23.431 1.00 97.19 93 ALA A O 1
ATOM 702 N N . GLU A 1 94 ? -0.867 -2.383 -23.501 1.00 96.56 94 GLU A N 1
ATOM 703 C CA . GLU A 1 94 ? -1.320 -3.735 -23.174 1.00 96.56 94 GLU A CA 1
ATOM 704 C C . GLU A 1 94 ? -0.821 -4.792 -24.161 1.00 96.56 94 GLU A C 1
ATOM 706 O O . GLU A 1 94 ? -0.291 -5.827 -23.753 1.00 96.56 94 GLU A O 1
ATOM 711 N N . GLN A 1 95 ? -0.970 -4.540 -25.463 1.00 95.31 95 GLN A N 1
ATOM 712 C CA . GLN A 1 95 ? -0.556 -5.499 -26.481 1.00 95.31 95 GLN A CA 1
ATOM 713 C C . GLN A 1 95 ? 0.948 -5.768 -26.399 1.00 95.31 95 GLN A C 1
ATOM 715 O O . GLN A 1 95 ? 1.351 -6.932 -26.380 1.00 95.31 95 GLN A O 1
ATOM 720 N N . LEU A 1 96 ? 1.772 -4.725 -26.253 1.00 95.88 96 LEU A N 1
ATOM 721 C CA . LEU A 1 96 ? 3.229 -4.861 -26.162 1.00 95.88 96 LEU A CA 1
ATOM 722 C C . LEU A 1 96 ? 3.684 -5.755 -24.997 1.00 95.88 96 LEU A C 1
ATOM 724 O O . LEU A 1 96 ? 4.697 -6.438 -25.134 1.00 95.88 96 LEU A O 1
ATOM 728 N N . GLY A 1 97 ? 2.928 -5.832 -23.897 1.00 95.38 97 GLY A N 1
ATOM 729 C CA . GLY A 1 97 ? 3.221 -6.740 -22.781 1.00 95.38 97 GLY A CA 1
ATOM 730 C C . GLY A 1 97 ? 3.150 -8.232 -23.137 1.00 95.38 97 GLY A C 1
ATOM 731 O O . GLY A 1 97 ? 3.772 -9.055 -22.471 1.00 95.38 97 GLY A O 1
ATOM 732 N N . THR A 1 98 ? 2.437 -8.592 -24.208 1.00 95.25 98 THR A N 1
ATOM 733 C CA . THR A 1 98 ? 2.251 -9.986 -24.663 1.00 95.25 98 THR A CA 1
ATOM 734 C C . THR A 1 98 ? 3.047 -10.328 -25.927 1.00 95.25 98 THR A C 1
ATOM 736 O O . THR A 1 98 ? 2.956 -11.436 -26.456 1.00 95.25 98 THR A O 1
ATOM 739 N N . PHE A 1 99 ? 3.861 -9.393 -26.424 1.00 94.94 99 PHE A N 1
ATOM 740 C CA . PHE A 1 99 ? 4.510 -9.506 -27.733 1.00 94.94 99 PHE A CA 1
ATOM 741 C C . PHE A 1 99 ? 5.798 -10.333 -27.750 1.00 94.94 99 PHE A C 1
ATOM 743 O O . PHE A 1 99 ? 6.364 -10.514 -28.827 1.00 94.94 99 PHE A O 1
ATOM 750 N N . THR A 1 100 ? 6.256 -10.884 -26.621 1.00 93.88 100 THR A N 1
ATOM 751 C CA . THR A 1 100 ? 7.520 -11.644 -26.534 1.00 93.88 100 THR A CA 1
ATOM 752 C C . THR A 1 100 ? 7.639 -12.724 -27.614 1.00 93.88 100 THR A C 1
ATOM 754 O O . THR A 1 100 ? 8.644 -12.793 -28.319 1.00 93.88 100 THR A O 1
ATOM 757 N N . ALA A 1 101 ? 6.596 -13.535 -27.817 1.00 93.12 101 ALA A N 1
ATOM 758 C CA . ALA A 1 101 ? 6.605 -14.579 -28.846 1.00 93.12 101 ALA A CA 1
ATOM 759 C C . ALA A 1 101 ? 6.641 -14.009 -30.278 1.00 93.12 101 ALA A C 1
ATOM 761 O O . ALA A 1 101 ? 7.232 -14.611 -31.172 1.00 93.12 101 ALA A O 1
ATOM 762 N N . LEU A 1 102 ? 6.038 -12.838 -30.495 1.00 93.19 102 LEU A N 1
ATOM 763 C CA . LEU A 1 102 ? 5.933 -12.190 -31.804 1.00 93.19 102 LEU A CA 1
ATOM 764 C C . LEU A 1 102 ? 7.217 -11.458 -32.213 1.00 93.19 102 LEU A C 1
ATOM 766 O O . LEU A 1 102 ? 7.445 -11.268 -33.406 1.00 93.19 102 LEU A O 1
ATOM 770 N N . VAL A 1 103 ? 8.066 -11.077 -31.253 1.00 93.56 103 VAL A N 1
ATOM 771 C CA . VAL A 1 103 ? 9.370 -10.442 -31.525 1.00 93.56 103 VAL A CA 1
ATOM 772 C C . VAL A 1 103 ? 10.523 -11.434 -31.687 1.00 93.56 103 VAL A C 1
ATOM 774 O O . VAL A 1 103 ? 11.650 -11.011 -31.915 1.00 93.56 103 VAL A O 1
ATOM 777 N N . GLY A 1 104 ? 10.256 -12.742 -31.620 1.00 91.81 104 GLY A N 1
ATOM 778 C CA . GLY A 1 104 ? 11.278 -13.786 -31.767 1.00 91.81 104 GLY A CA 1
ATOM 779 C C . GLY A 1 104 ? 11.695 -14.461 -30.459 1.00 91.81 104 GLY A C 1
ATOM 780 O O . GLY A 1 104 ? 12.694 -15.173 -30.441 1.00 91.81 104 GLY A O 1
ATOM 781 N N . GLY A 1 105 ? 10.928 -14.280 -29.379 1.00 93.06 105 GLY A N 1
ATOM 782 C CA . GLY A 1 105 ? 11.157 -14.929 -28.089 1.00 93.06 105 GLY A CA 1
ATOM 783 C C . GLY A 1 105 ? 12.058 -14.130 -27.134 1.00 93.06 105 GLY A C 1
ATOM 784 O O . GLY A 1 105 ? 12.371 -12.966 -27.398 1.00 93.06 105 GLY A O 1
ATOM 785 N N . PRO A 1 106 ? 12.473 -14.752 -26.012 1.00 93.56 106 PRO A N 1
ATOM 786 C CA . PRO A 1 106 ? 13.245 -14.105 -24.946 1.00 93.56 106 PRO A CA 1
ATOM 787 C C . PRO A 1 106 ? 14.529 -13.401 -25.403 1.00 93.56 106 PRO A C 1
ATOM 789 O O . PRO A 1 106 ? 14.878 -12.365 -24.854 1.00 93.56 106 PRO A O 1
ATOM 792 N N . GLU A 1 107 ? 15.205 -13.898 -26.442 1.00 93.81 107 GLU A N 1
ATOM 793 C CA . GLU A 1 107 ? 16.446 -13.294 -26.963 1.00 93.81 107 GLU A CA 1
ATOM 794 C C . GLU A 1 107 ? 16.239 -11.863 -27.500 1.00 93.81 107 GLU A C 1
ATOM 796 O O . GLU A 1 107 ? 17.141 -11.026 -27.446 1.00 93.81 107 GLU A O 1
ATOM 801 N N . PHE A 1 108 ? 15.033 -11.550 -27.984 1.00 95.62 108 PHE A N 1
ATOM 802 C CA . PHE A 1 108 ? 14.703 -10.270 -28.621 1.00 95.62 108 PHE A CA 1
ATOM 803 C C . PHE A 1 108 ? 13.720 -9.424 -27.806 1.00 95.62 108 PHE A C 1
ATOM 805 O O . PHE A 1 108 ? 13.298 -8.359 -28.257 1.00 95.62 108 PHE A O 1
ATOM 812 N N . VAL A 1 109 ? 13.372 -9.845 -26.586 1.00 96.31 109 VAL A N 1
ATOM 813 C CA . VAL A 1 109 ? 12.385 -9.142 -25.750 1.00 96.31 109 VAL A CA 1
ATOM 814 C C . VAL A 1 109 ? 12.793 -7.695 -25.436 1.00 96.31 109 VAL A C 1
ATOM 816 O O . VAL A 1 109 ? 11.938 -6.816 -25.332 1.00 96.31 109 VAL A O 1
ATOM 819 N N . HIS A 1 110 ? 14.097 -7.404 -25.387 1.00 97.00 110 HIS A N 1
ATOM 820 C CA . HIS A 1 110 ? 14.627 -6.057 -25.163 1.00 97.00 110 HIS A CA 1
ATOM 821 C C . HIS A 1 110 ? 14.193 -5.045 -26.248 1.00 97.00 110 HIS A C 1
ATOM 823 O O . HIS A 1 110 ? 14.179 -3.838 -26.004 1.00 97.00 110 HIS A O 1
ATOM 829 N N . CYS A 1 111 ? 13.788 -5.513 -27.436 1.00 96.75 111 CYS A N 1
ATOM 830 C CA . CYS A 1 111 ? 13.256 -4.674 -28.513 1.00 96.75 111 CYS A CA 1
ATOM 831 C C . CYS A 1 111 ? 11.886 -4.055 -28.181 1.00 96.75 111 CYS A C 1
ATOM 833 O O . CYS A 1 111 ? 11.487 -3.082 -28.819 1.00 96.75 111 CYS A O 1
ATOM 835 N N . LEU A 1 112 ? 11.176 -4.583 -27.176 1.00 97.44 112 LEU A N 1
ATOM 836 C CA . LEU A 1 112 ? 9.914 -4.027 -26.678 1.00 97.44 112 LEU A CA 1
ATOM 837 C C . LEU A 1 112 ? 10.124 -2.863 -25.700 1.00 97.44 112 LEU A C 1
ATOM 839 O O . LEU A 1 112 ? 9.187 -2.110 -25.440 1.00 97.44 112 LEU A O 1
ATOM 843 N N . LEU A 1 113 ? 11.341 -2.687 -25.173 1.00 98.12 113 LEU A N 1
ATOM 844 C CA . LEU A 1 113 ? 11.624 -1.665 -24.167 1.00 98.12 113 LEU A CA 1
ATOM 845 C C . LEU A 1 113 ? 11.458 -0.232 -24.695 1.00 98.12 113 LEU A C 1
ATOM 847 O O . LEU A 1 113 ? 10.785 0.531 -24.015 1.00 98.12 113 LEU A O 1
ATOM 851 N N . PRO A 1 114 ? 11.973 0.166 -25.880 1.00 98.31 114 PRO A N 1
ATOM 852 C CA . PRO A 1 114 ? 11.824 1.545 -26.355 1.00 98.31 114 PRO A CA 1
ATOM 853 C C . PRO A 1 114 ? 10.371 2.038 -26.507 1.00 98.31 114 PRO A C 1
ATOM 855 O O . PRO A 1 114 ? 10.076 3.131 -26.017 1.00 98.31 114 PRO A O 1
ATOM 858 N N . PRO A 1 115 ? 9.432 1.298 -27.142 1.00 97.50 115 PRO A N 1
ATOM 859 C CA . PRO A 1 115 ? 8.048 1.762 -27.222 1.00 97.50 115 PRO A CA 1
ATOM 860 C C . PRO A 1 115 ? 7.362 1.777 -25.849 1.00 97.50 115 PRO A C 1
ATOM 862 O O . PRO A 1 115 ? 6.628 2.719 -25.556 1.00 97.50 115 PRO A O 1
ATOM 865 N N . LEU A 1 116 ? 7.636 0.797 -24.981 1.00 98.38 116 LEU A N 1
ATOM 866 C CA . LEU A 1 116 ? 7.099 0.780 -23.617 1.00 98.38 116 LEU A CA 1
ATOM 867 C C . LEU A 1 116 ? 7.666 1.910 -22.743 1.00 98.38 116 LEU A C 1
ATOM 869 O O . LEU A 1 116 ? 6.930 2.489 -21.953 1.00 98.38 116 LEU A O 1
ATOM 873 N N . GLU A 1 117 ? 8.941 2.266 -22.906 1.00 98.38 117 GLU A N 1
ATOM 874 C CA . GLU A 1 117 ? 9.572 3.412 -22.242 1.00 98.38 117 GLU A CA 1
ATOM 875 C C . GLU A 1 117 ? 8.886 4.715 -22.657 1.00 98.38 117 GLU A C 1
ATOM 877 O O . GLU A 1 117 ? 8.527 5.516 -21.799 1.00 98.38 117 GLU A O 1
ATOM 882 N N . SER A 1 118 ? 8.614 4.893 -23.955 1.00 97.19 118 SER A N 1
ATOM 883 C CA . SER A 1 118 ? 7.871 6.056 -24.448 1.00 97.19 118 SER A CA 1
ATOM 884 C C . SER A 1 118 ? 6.480 6.141 -23.814 1.00 97.19 118 SER A C 1
ATOM 886 O O . SER A 1 118 ? 6.098 7.202 -23.323 1.00 97.19 118 SER A O 1
ATOM 888 N N . LEU A 1 119 ? 5.742 5.027 -23.773 1.00 97.38 119 LEU A N 1
ATOM 889 C CA . LEU A 1 119 ? 4.407 4.959 -23.167 1.00 97.38 119 LEU A CA 1
ATOM 890 C C . LEU A 1 119 ? 4.448 5.187 -21.648 1.00 97.38 119 LEU A C 1
ATOM 892 O O . LEU A 1 119 ? 3.545 5.797 -21.093 1.00 97.38 119 LEU A O 1
ATOM 896 N N . ALA A 1 120 ? 5.526 4.788 -20.974 1.00 97.75 120 ALA A N 1
ATOM 897 C CA . ALA A 1 120 ? 5.725 5.036 -19.548 1.00 97.75 120 ALA A CA 1
ATOM 898 C C . ALA A 1 120 ? 6.027 6.510 -19.209 1.00 97.75 120 ALA A C 1
ATOM 900 O O . ALA A 1 120 ? 6.107 6.852 -18.029 1.00 97.75 120 ALA A O 1
ATOM 901 N N . THR A 1 121 ? 6.184 7.394 -20.201 1.00 96.12 121 THR A N 1
ATOM 902 C CA . THR A 1 121 ? 6.475 8.825 -19.986 1.00 96.12 121 THR A CA 1
ATOM 903 C C . THR A 1 121 ? 5.338 9.776 -20.367 1.00 96.12 121 THR A C 1
ATOM 905 O O . THR A 1 121 ? 5.451 10.973 -20.100 1.00 96.12 121 THR A O 1
ATOM 908 N N . VAL A 1 122 ? 4.236 9.264 -20.931 1.00 94.69 122 VAL A N 1
ATOM 909 C CA . VAL A 1 122 ? 3.091 10.083 -21.376 1.00 94.69 122 VAL A CA 1
ATOM 910 C C . VAL A 1 122 ? 2.358 10.757 -20.211 1.00 94.69 122 VAL A C 1
ATOM 912 O O . VAL A 1 122 ? 2.501 10.362 -19.054 1.00 94.69 122 VAL A O 1
ATOM 915 N N . GLU A 1 123 ? 1.558 11.782 -20.502 1.00 90.56 123 GLU A N 1
ATOM 916 C CA . GLU A 1 123 ? 0.830 12.552 -19.481 1.00 90.56 123 GLU A CA 1
ATOM 917 C C . GLU A 1 123 ? -0.316 11.763 -18.834 1.00 90.56 123 GLU A C 1
ATOM 919 O O . GLU A 1 123 ? -0.538 11.889 -17.624 1.00 90.56 123 GLU A O 1
ATOM 924 N N . GLU A 1 124 ? -0.982 10.888 -19.592 1.00 93.56 124 GLU A N 1
ATOM 925 C CA . GLU A 1 124 ? -2.105 10.101 -19.089 1.00 93.56 124 GLU A CA 1
ATOM 926 C C . GLU A 1 124 ? -1.636 8.987 -18.141 1.00 93.56 124 GLU A C 1
ATOM 928 O O . GLU A 1 124 ? -0.804 8.138 -18.476 1.00 93.56 124 GLU A O 1
ATOM 933 N N . THR A 1 125 ? -2.166 8.989 -16.917 1.00 94.44 125 THR A N 1
ATOM 934 C CA . THR A 1 125 ? -1.713 8.082 -15.852 1.00 94.44 125 THR A CA 1
ATOM 935 C C . THR A 1 125 ? -2.104 6.644 -16.144 1.00 94.44 125 THR A C 1
ATOM 937 O O . THR A 1 125 ? -1.290 5.747 -15.939 1.00 94.44 125 THR A O 1
ATOM 940 N N . VAL A 1 126 ? -3.301 6.430 -16.695 1.00 95.81 126 VAL A N 1
ATOM 941 C CA . VAL A 1 126 ? -3.797 5.083 -17.007 1.00 95.81 126 VAL A CA 1
ATOM 942 C C . VAL A 1 126 ? -2.901 4.391 -18.043 1.00 95.81 126 VAL A C 1
ATOM 944 O O . VAL A 1 126 ? -2.583 3.209 -17.903 1.00 95.81 126 VAL A O 1
ATOM 947 N N . VAL A 1 127 ? -2.415 5.137 -19.040 1.00 96.94 127 VAL A N 1
ATOM 948 C CA . VAL A 1 127 ? -1.479 4.620 -20.050 1.00 96.94 127 VAL A CA 1
ATOM 949 C C . VAL A 1 127 ? -0.124 4.285 -19.423 1.00 96.94 127 VAL A C 1
ATOM 951 O O . VAL A 1 127 ? 0.410 3.202 -19.676 1.00 96.94 127 VAL A O 1
ATOM 954 N N . ARG A 1 128 ? 0.425 5.166 -18.572 1.00 97.62 128 ARG A N 1
ATOM 955 C CA . ARG A 1 128 ? 1.698 4.898 -17.879 1.00 97.62 128 ARG A CA 1
ATOM 956 C C . ARG A 1 128 ? 1.618 3.657 -16.999 1.00 97.62 128 ARG A C 1
ATOM 958 O O . ARG A 1 128 ? 2.522 2.826 -17.049 1.00 97.62 128 ARG A O 1
ATOM 965 N N . ASP A 1 129 ? 0.543 3.511 -16.231 1.00 97.75 129 ASP A N 1
ATOM 966 C CA . ASP A 1 129 ? 0.349 2.365 -15.343 1.00 97.75 129 ASP A CA 1
ATOM 967 C C . ASP A 1 129 ? 0.306 1.057 -16.144 1.00 97.75 129 ASP A C 1
ATOM 969 O O . ASP A 1 129 ? 0.977 0.087 -15.778 1.00 97.75 129 ASP A O 1
ATOM 973 N N . LYS A 1 130 ? -0.378 1.048 -17.297 1.00 98.44 130 LYS A N 1
ATOM 974 C CA . LYS A 1 130 ? -0.412 -0.118 -18.190 1.00 98.44 130 LYS A CA 1
ATOM 975 C C . LYS A 1 130 ? 0.929 -0.399 -18.870 1.00 98.44 130 LYS A C 1
ATOM 977 O O . LYS A 1 130 ? 1.300 -1.561 -19.060 1.00 98.44 130 LYS A O 1
ATOM 982 N N . ALA A 1 131 ? 1.688 0.641 -19.213 1.00 98.50 131 ALA A N 1
ATOM 983 C CA . ALA A 1 131 ? 3.043 0.493 -19.738 1.00 98.50 131 ALA A CA 1
ATOM 984 C C . ALA A 1 131 ? 3.986 -0.104 -18.682 1.00 98.50 131 ALA A C 1
ATOM 986 O O . ALA A 1 131 ? 4.749 -1.015 -18.995 1.00 98.50 131 ALA A O 1
ATOM 987 N N . VAL A 1 132 ? 3.897 0.341 -17.424 1.00 98.69 132 VAL A N 1
ATOM 988 C CA . VAL A 1 132 ? 4.650 -0.226 -16.293 1.00 98.69 132 VAL A CA 1
ATOM 989 C C . VAL A 1 132 ? 4.238 -1.675 -16.029 1.00 98.69 132 VAL A C 1
ATOM 991 O O . VAL A 1 132 ? 5.110 -2.521 -15.850 1.00 98.69 132 VAL A O 1
ATOM 994 N N . GLU A 1 133 ? 2.943 -1.999 -16.055 1.00 98.62 133 GLU A N 1
ATOM 995 C CA . GLU A 1 133 ? 2.450 -3.382 -15.957 1.00 98.62 133 GLU A CA 1
ATOM 996 C C . GLU A 1 133 ? 3.073 -4.273 -17.045 1.00 98.62 133 GLU A C 1
ATOM 998 O O . GLU A 1 133 ? 3.600 -5.350 -16.758 1.00 98.62 133 GLU A O 1
ATOM 1003 N N . SER A 1 134 ? 3.099 -3.780 -18.281 1.00 98.69 134 SER A N 1
ATOM 1004 C CA . SER A 1 134 ? 3.666 -4.491 -19.428 1.00 98.69 134 SER A CA 1
ATOM 1005 C C . SER A 1 134 ? 5.186 -4.625 -19.332 1.00 98.69 134 SER A C 1
ATOM 1007 O O . SER A 1 134 ? 5.716 -5.705 -19.582 1.00 98.69 134 SER A O 1
ATOM 1009 N N . LEU A 1 135 ? 5.895 -3.580 -18.884 1.00 98.75 135 LEU A N 1
ATOM 1010 C CA . LEU A 1 135 ? 7.331 -3.628 -18.583 1.00 98.75 135 LEU A CA 1
ATOM 1011 C C . LEU A 1 135 ? 7.645 -4.680 -17.516 1.00 98.75 135 LEU A C 1
ATOM 1013 O O . LEU A 1 135 ? 8.620 -5.421 -17.643 1.00 98.75 135 LEU A O 1
ATOM 1017 N N . ARG A 1 136 ? 6.811 -4.785 -16.478 1.00 98.69 136 ARG A N 1
ATOM 1018 C CA . ARG A 1 136 ? 6.955 -5.812 -15.441 1.00 98.69 136 ARG A CA 1
ATOM 1019 C C . ARG A 1 136 ? 6.766 -7.209 -16.023 1.00 98.69 136 ARG A C 1
ATOM 1021 O O . ARG A 1 136 ? 7.615 -8.063 -15.782 1.00 98.69 136 ARG A O 1
ATOM 1028 N N . ALA A 1 137 ? 5.734 -7.425 -16.836 1.00 98.06 137 ALA A N 1
ATOM 1029 C CA . ALA A 1 137 ? 5.501 -8.707 -17.499 1.00 98.06 137 ALA A CA 1
ATOM 1030 C C . ALA A 1 137 ? 6.702 -9.134 -18.362 1.00 98.06 137 ALA A C 1
ATOM 1032 O O . ALA A 1 137 ? 7.251 -10.218 -18.163 1.00 98.06 137 ALA A O 1
ATOM 1033 N N . VAL A 1 138 ? 7.189 -8.253 -19.244 1.00 97.50 138 VAL A N 1
ATOM 1034 C CA . VAL A 1 138 ? 8.328 -8.581 -20.118 1.00 97.50 138 VAL A CA 1
ATOM 1035 C C . VAL A 1 138 ? 9.646 -8.712 -19.353 1.00 97.50 138 VAL A C 1
ATOM 1037 O O . VAL A 1 138 ? 10.545 -9.413 -19.812 1.00 97.50 138 VAL A O 1
ATOM 1040 N N . SER A 1 139 ? 9.793 -8.095 -18.173 1.00 97.81 139 SER A N 1
ATOM 1041 C CA . SER A 1 139 ? 11.004 -8.238 -17.347 1.00 97.81 139 SER A CA 1
ATOM 1042 C C . SER A 1 139 ? 11.278 -9.691 -16.935 1.00 97.81 139 SER A C 1
ATOM 1044 O O . SER A 1 139 ? 12.434 -10.101 -16.812 1.00 97.81 139 SER A O 1
ATOM 1046 N N . HIS A 1 140 ? 10.228 -10.506 -16.784 1.00 96.44 140 HIS A N 1
ATOM 1047 C CA . HIS A 1 140 ? 10.355 -11.921 -16.436 1.00 96.44 140 HIS A CA 1
ATOM 1048 C C . HIS A 1 140 ? 10.980 -12.752 -17.567 1.00 96.44 140 HIS A C 1
ATOM 1050 O O . HIS A 1 140 ? 11.737 -13.682 -17.286 1.00 96.44 140 HIS A O 1
ATOM 1056 N N . GLU A 1 141 ? 10.771 -12.339 -18.816 1.00 96.69 141 GLU A N 1
ATOM 1057 C CA . GLU A 1 141 ? 11.303 -12.975 -20.027 1.00 96.69 141 GLU A CA 1
ATOM 1058 C C . GLU A 1 141 ? 12.770 -12.609 -20.310 1.00 96.69 141 GLU A C 1
ATOM 1060 O O . GLU A 1 141 ? 13.445 -13.303 -21.062 1.00 96.69 141 GLU A O 1
ATOM 1065 N N . HIS A 1 142 ? 13.305 -11.544 -19.702 1.00 97.81 142 HIS A N 1
ATOM 1066 C CA . HIS A 1 142 ? 14.714 -11.174 -19.878 1.00 97.81 142 HIS A CA 1
ATOM 1067 C C . HIS A 1 142 ? 15.630 -12.148 -19.134 1.00 97.81 142 HIS A C 1
ATOM 1069 O O . HIS A 1 142 ? 15.371 -12.478 -17.974 1.00 97.81 142 HIS A O 1
ATOM 1075 N N . SER A 1 143 ? 16.747 -12.553 -19.738 1.00 97.62 143 SER A N 1
ATOM 1076 C CA . SER A 1 143 ? 17.814 -13.247 -19.006 1.00 97.62 143 SER A CA 1
ATOM 1077 C C . SER A 1 143 ? 18.492 -12.298 -17.991 1.00 97.62 143 SER A C 1
ATOM 1079 O O . SER A 1 143 ? 18.392 -11.080 -18.143 1.00 97.62 143 SER A O 1
ATOM 1081 N N . PRO A 1 144 ? 19.185 -12.790 -16.943 1.00 97.62 144 PRO A N 1
ATOM 1082 C CA . PRO A 1 144 ? 19.922 -11.918 -16.020 1.00 97.62 144 PRO A CA 1
ATOM 1083 C C . PRO A 1 144 ? 20.916 -10.958 -16.711 1.00 97.62 144 PRO A C 1
ATOM 1085 O O . PRO A 1 144 ? 20.891 -9.769 -16.388 1.00 97.62 144 PRO A O 1
ATOM 1088 N N . PRO A 1 145 ? 21.718 -11.394 -17.711 1.00 97.38 145 PRO A N 1
ATOM 1089 C CA . PRO A 1 145 ? 22.536 -10.473 -18.502 1.00 97.38 145 PRO A CA 1
ATOM 1090 C C . PRO A 1 145 ? 21.724 -9.413 -19.256 1.00 97.38 145 PRO A C 1
ATOM 1092 O O . PRO A 1 145 ? 22.125 -8.253 -19.268 1.00 97.38 145 PRO A O 1
ATOM 1095 N N . ASP A 1 146 ? 20.573 -9.769 -19.839 1.00 96.88 146 ASP A N 1
ATOM 1096 C CA . ASP A 1 146 ? 19.731 -8.809 -20.573 1.00 96.88 146 ASP A CA 1
ATOM 1097 C C . ASP A 1 146 ? 19.021 -7.825 -19.638 1.00 96.88 146 ASP A C 1
ATOM 1099 O O . ASP A 1 146 ? 18.804 -6.664 -19.994 1.00 96.88 146 ASP A O 1
ATOM 1103 N N . LEU A 1 147 ? 18.682 -8.255 -18.417 1.00 97.62 147 LEU A N 1
ATOM 1104 C CA . LEU A 1 147 ? 18.186 -7.352 -17.383 1.00 97.62 147 LEU A CA 1
ATOM 1105 C C . LEU A 1 147 ? 19.229 -6.279 -17.069 1.00 97.62 147 LEU A C 1
ATOM 1107 O O . LEU A 1 147 ? 18.896 -5.096 -17.075 1.00 97.62 147 LEU A O 1
ATOM 1111 N N . GLU A 1 148 ? 20.485 -6.661 -16.837 1.00 98.12 148 GLU A N 1
ATOM 1112 C CA . GLU A 1 148 ? 21.561 -5.702 -16.559 1.00 98.12 148 GLU A CA 1
ATOM 1113 C C . GLU A 1 148 ? 21.941 -4.867 -17.791 1.00 98.12 148 GLU A C 1
ATOM 1115 O O . GLU A 1 148 ? 22.209 -3.671 -17.663 1.00 98.12 148 GLU A O 1
ATOM 1120 N N . GLY A 1 149 ? 21.925 -5.469 -18.982 1.00 97.94 149 GLY A N 1
ATOM 1121 C CA . GLY A 1 149 ? 22.319 -4.829 -20.237 1.00 97.94 149 GLY A CA 1
ATOM 1122 C C . GLY A 1 149 ? 21.273 -3.882 -20.829 1.00 97.94 149 GLY A C 1
ATOM 1123 O O . GLY A 1 149 ? 21.640 -2.916 -21.500 1.00 97.94 149 GLY A O 1
ATOM 1124 N N . HIS A 1 150 ? 19.982 -4.116 -20.571 1.00 98.31 150 HIS A N 1
ATOM 1125 C CA . HIS A 1 150 ? 18.892 -3.380 -21.221 1.00 98.31 150 HIS A CA 1
ATOM 1126 C C . HIS A 1 150 ? 17.848 -2.835 -20.242 1.00 98.31 150 HIS A C 1
ATOM 1128 O O . HIS A 1 150 ? 17.559 -1.634 -20.260 1.00 98.31 150 HIS A O 1
ATOM 1134 N N . PHE A 1 151 ? 17.306 -3.683 -19.363 1.00 98.62 151 PHE A N 1
ATOM 1135 C CA . PHE A 1 151 ? 16.191 -3.304 -18.489 1.00 98.62 151 PHE A CA 1
ATOM 1136 C C . PHE A 1 151 ? 16.611 -2.325 -17.383 1.00 98.62 151 PHE A C 1
ATOM 1138 O O . PHE A 1 151 ? 15.973 -1.295 -17.179 1.00 98.62 151 PHE A O 1
ATOM 1145 N N . VAL A 1 152 ? 17.718 -2.590 -16.689 1.00 98.62 152 VAL A N 1
ATOM 1146 C CA . VAL A 1 152 ? 18.254 -1.708 -15.641 1.00 98.62 152 VAL A CA 1
ATOM 1147 C C . VAL A 1 152 ? 18.627 -0.326 -16.198 1.00 98.62 152 VAL A C 1
ATOM 1149 O O . VAL A 1 152 ? 18.251 0.671 -15.579 1.00 98.62 152 VAL A O 1
ATOM 1152 N N . PRO A 1 153 ? 19.298 -0.200 -17.363 1.00 98.75 153 PRO A N 1
ATOM 1153 C CA . PRO A 1 153 ? 19.484 1.090 -18.020 1.00 98.75 153 PRO A CA 1
ATOM 1154 C C . PRO A 1 153 ? 18.181 1.853 -18.285 1.00 98.75 153 PRO A C 1
ATOM 1156 O O . PRO A 1 153 ? 18.167 3.067 -18.098 1.00 98.75 153 PRO A O 1
ATOM 1159 N N . LEU A 1 154 ? 17.095 1.173 -18.677 1.00 98.69 154 LEU A N 1
ATOM 1160 C CA . LEU A 1 154 ? 15.773 1.798 -18.814 1.00 98.69 154 LEU A CA 1
ATOM 1161 C C . LEU A 1 154 ? 15.272 2.330 -17.469 1.00 98.69 154 LEU A C 1
ATOM 1163 O O . LEU A 1 154 ? 14.892 3.494 -17.386 1.00 98.69 154 LEU A O 1
ATOM 1167 N N . VAL A 1 155 ? 15.339 1.530 -16.399 1.00 98.75 155 VAL A N 1
ATOM 1168 C CA . VAL A 1 155 ? 14.918 1.973 -15.056 1.00 98.75 155 VAL A CA 1
ATOM 1169 C C . VAL A 1 155 ? 15.704 3.211 -14.618 1.00 98.75 155 VAL A C 1
ATOM 1171 O O . VAL A 1 155 ? 15.114 4.166 -14.118 1.00 98.75 155 VAL A O 1
ATOM 1174 N N . LYS A 1 156 ? 17.020 3.241 -14.861 1.00 98.56 156 LYS A N 1
ATOM 1175 C CA . LYS A 1 156 ? 17.880 4.394 -14.549 1.00 98.56 156 LYS A CA 1
ATOM 1176 C C . LYS A 1 156 ? 17.522 5.638 -15.362 1.00 98.56 156 LYS A C 1
ATOM 1178 O O . LYS A 1 156 ? 17.499 6.728 -14.795 1.00 98.56 156 LYS A O 1
ATOM 1183 N N . ARG A 1 157 ? 17.237 5.492 -16.664 1.00 98.56 157 ARG A N 1
ATOM 1184 C CA . ARG A 1 157 ? 16.786 6.609 -17.515 1.00 98.56 157 ARG A CA 1
ATOM 1185 C C . ARG A 1 157 ? 15.453 7.167 -17.041 1.00 98.56 157 ARG A C 1
ATOM 1187 O O . ARG A 1 157 ? 15.319 8.382 -16.948 1.00 98.56 157 ARG A O 1
ATOM 1194 N N . LEU A 1 158 ? 14.505 6.299 -16.685 1.00 98.56 158 LEU A N 1
ATOM 1195 C CA . LEU A 1 158 ? 13.216 6.739 -16.163 1.00 98.56 158 LEU A CA 1
ATOM 1196 C C . LEU A 1 158 ? 13.374 7.456 -14.812 1.00 98.56 158 LEU A C 1
ATOM 1198 O O . LEU A 1 158 ? 12.870 8.562 -14.637 1.00 98.56 158 LEU A O 1
ATOM 1202 N N . ALA A 1 159 ? 14.138 6.870 -13.884 1.00 98.38 159 ALA A N 1
ATOM 1203 C CA . ALA A 1 159 ? 14.373 7.426 -12.550 1.00 98.38 159 ALA A CA 1
ATOM 1204 C C . ALA A 1 159 ? 15.158 8.751 -12.566 1.00 98.38 159 ALA A C 1
ATOM 1206 O O . ALA A 1 159 ? 14.960 9.585 -11.688 1.00 98.38 159 ALA A O 1
ATOM 1207 N N . GLY A 1 160 ? 16.043 8.943 -13.548 1.00 95.81 160 GLY A N 1
ATOM 1208 C CA . GLY A 1 160 ? 16.815 10.173 -13.746 1.00 95.81 160 GLY A CA 1
ATOM 1209 C C . GLY A 1 160 ? 16.223 11.142 -14.772 1.00 95.81 160 GLY A C 1
ATOM 1210 O O . GLY A 1 160 ? 16.903 12.093 -15.144 1.00 95.81 160 GLY A O 1
ATOM 1211 N N . GLY A 1 161 ? 15.011 10.891 -15.276 1.00 95.19 161 GLY A N 1
ATOM 1212 C CA . GLY A 1 161 ? 14.394 11.718 -16.311 1.00 95.19 161 GLY A CA 1
ATOM 1213 C C . GLY A 1 161 ? 13.965 13.095 -15.799 1.00 95.19 161 GLY A C 1
ATOM 1214 O O . GLY A 1 161 ? 13.556 13.234 -14.645 1.00 95.19 161 GLY A O 1
ATOM 1215 N N . ASP A 1 162 ? 13.989 14.101 -16.677 1.00 91.31 162 ASP A N 1
ATOM 1216 C CA . ASP A 1 162 ? 13.638 15.492 -16.340 1.00 91.31 162 ASP A CA 1
ATOM 1217 C C . ASP A 1 162 ? 12.183 15.632 -15.857 1.00 91.31 162 ASP A C 1
ATOM 1219 O O . ASP A 1 162 ? 11.878 16.382 -14.925 1.00 91.31 162 ASP A O 1
ATOM 1223 N N . TRP A 1 163 ? 11.275 14.852 -16.448 1.00 94.19 163 TRP A N 1
ATOM 1224 C CA . TRP A 1 163 ? 9.846 14.888 -16.148 1.00 94.19 163 TRP A CA 1
ATOM 1225 C C . TRP A 1 163 ? 9.460 13.939 -15.016 1.00 94.19 163 TRP A C 1
ATOM 1227 O O . TRP A 1 163 ? 9.837 12.764 -14.999 1.00 94.19 163 TRP A O 1
ATOM 1237 N N . PHE A 1 164 ? 8.628 14.430 -14.095 1.00 95.50 164 PHE A N 1
ATOM 1238 C CA . PHE A 1 164 ? 8.162 13.642 -12.953 1.00 95.50 164 PHE A CA 1
ATOM 1239 C C . PHE A 1 164 ? 7.336 12.414 -13.372 1.00 95.50 164 PHE A C 1
ATOM 1241 O O . PHE A 1 164 ? 7.304 11.434 -12.632 1.00 95.50 164 PHE A O 1
ATOM 1248 N N . THR A 1 165 ? 6.678 12.438 -14.539 1.00 95.81 165 THR A N 1
ATOM 1249 C CA . THR A 1 165 ? 5.893 11.311 -15.077 1.00 95.81 165 THR A CA 1
ATOM 1250 C C . THR A 1 165 ? 6.771 10.078 -15.276 1.00 95.81 165 THR A C 1
ATOM 1252 O O . THR A 1 165 ? 6.431 8.991 -14.817 1.00 95.81 165 THR A O 1
ATOM 1255 N N . SER A 1 166 ? 7.952 10.280 -15.859 1.00 97.75 166 SER A N 1
ATOM 1256 C CA . SER A 1 166 ? 8.981 9.260 -16.055 1.00 97.75 166 SER A CA 1
ATOM 1257 C C . SER A 1 166 ? 9.481 8.686 -14.722 1.00 97.75 166 SER A C 1
ATOM 1259 O O . SER A 1 166 ? 9.480 7.470 -14.509 1.00 97.75 166 SER A O 1
ATOM 1261 N N . ARG A 1 167 ? 9.814 9.566 -13.766 1.00 98.56 167 ARG A N 1
ATOM 1262 C CA . ARG A 1 167 ? 10.302 9.170 -12.431 1.00 98.56 167 ARG A CA 1
ATOM 1263 C C . ARG A 1 167 ? 9.241 8.434 -11.606 1.00 98.56 167 ARG A C 1
ATOM 1265 O O . ARG A 1 167 ? 9.551 7.483 -10.890 1.00 98.56 167 ARG A O 1
ATOM 1272 N N . THR A 1 168 ? 7.976 8.822 -11.761 1.00 98.31 168 THR A N 1
ATOM 1273 C CA . THR A 1 168 ? 6.812 8.135 -11.177 1.00 98.31 168 THR A CA 1
ATOM 1274 C C . THR A 1 168 ? 6.722 6.698 -11.695 1.00 98.31 168 THR A C 1
ATOM 1276 O O . THR A 1 168 ? 6.642 5.767 -10.895 1.00 98.31 168 THR A O 1
ATOM 1279 N N . SER A 1 169 ? 6.814 6.499 -13.014 1.00 98.56 169 SER A N 1
ATOM 1280 C CA . SER A 1 169 ? 6.791 5.166 -13.633 1.00 98.56 169 SER A CA 1
ATOM 1281 C C . SER A 1 169 ? 7.955 4.284 -13.182 1.00 98.56 169 SER A C 1
ATOM 1283 O O . SER A 1 169 ? 7.770 3.091 -12.936 1.00 98.56 169 SER A O 1
ATOM 1285 N N . ALA A 1 170 ? 9.145 4.868 -12.995 1.00 98.75 170 ALA A N 1
ATOM 1286 C CA . ALA A 1 170 ? 10.326 4.139 -12.533 1.00 98.75 170 ALA A CA 1
ATOM 1287 C C . ALA A 1 170 ? 10.091 3.418 -11.195 1.00 98.75 170 ALA A C 1
ATOM 1289 O O . ALA A 1 170 ? 10.548 2.287 -11.026 1.00 98.75 170 ALA A O 1
ATOM 1290 N N . CYS A 1 171 ? 9.338 4.030 -10.269 1.00 98.69 171 CYS A N 1
ATOM 1291 C CA . CYS A 1 171 ? 9.062 3.478 -8.936 1.00 98.69 171 CYS A CA 1
ATOM 1292 C C . CYS A 1 171 ? 8.472 2.057 -8.993 1.00 98.69 171 CYS A C 1
ATOM 1294 O O . CYS A 1 171 ? 8.745 1.239 -8.116 1.00 98.69 171 CYS A O 1
ATOM 1296 N N . GLY A 1 172 ? 7.696 1.738 -10.035 1.00 98.44 172 GLY A N 1
ATOM 1297 C CA . GLY A 1 172 ? 7.048 0.437 -10.216 1.00 98.44 172 GLY A CA 1
ATOM 1298 C C . GLY A 1 172 ? 7.928 -0.665 -10.815 1.00 98.44 172 GLY A C 1
ATOM 1299 O O . GLY A 1 172 ? 7.439 -1.780 -10.987 1.00 98.44 172 GLY A O 1
ATOM 1300 N N . LEU A 1 173 ? 9.192 -0.392 -11.151 1.00 98.81 173 LEU A N 1
ATOM 1301 C CA . LEU A 1 173 ? 10.047 -1.322 -11.905 1.00 98.81 173 LEU A CA 1
ATOM 1302 C C . LEU A 1 173 ? 11.185 -1.942 -11.083 1.00 98.81 173 LEU A C 1
ATOM 1304 O O . LEU A 1 173 ? 11.809 -2.901 -11.532 1.00 98.81 173 LEU A O 1
ATOM 1308 N N . PHE A 1 174 ? 11.458 -1.431 -9.880 1.00 98.75 174 PHE A N 1
ATOM 1309 C CA . PHE A 1 174 ? 12.598 -1.875 -9.070 1.00 98.75 174 PHE A CA 1
ATOM 1310 C C . PHE A 1 174 ? 12.452 -3.319 -8.580 1.00 98.75 174 PHE A C 1
ATOM 1312 O O . PHE A 1 174 ? 13.385 -4.112 -8.693 1.00 98.75 174 PHE A O 1
ATOM 1319 N N . SER A 1 175 ? 11.281 -3.683 -8.057 1.00 98.50 175 SER A N 1
ATOM 1320 C CA . SER A 1 175 ? 11.057 -4.984 -7.415 1.00 98.50 175 SER A CA 1
ATOM 1321 C C . SER A 1 175 ? 11.196 -6.177 -8.367 1.00 98.50 175 SER A C 1
ATOM 1323 O O . SER A 1 175 ? 11.605 -7.255 -7.941 1.00 98.50 175 SER A O 1
ATOM 1325 N N . VAL A 1 176 ? 10.883 -5.997 -9.655 1.00 98.38 176 VAL A N 1
ATOM 1326 C CA . VAL A 1 176 ? 10.877 -7.088 -10.644 1.00 98.38 176 VAL A CA 1
ATOM 1327 C C . VAL A 1 176 ? 12.266 -7.430 -11.174 1.00 98.38 176 VAL A C 1
ATOM 1329 O O . VAL A 1 176 ? 12.519 -8.583 -11.526 1.00 98.38 176 VAL A O 1
ATOM 1332 N N . CYS A 1 177 ? 13.190 -6.464 -11.199 1.00 98.00 177 CYS A N 1
ATOM 1333 C CA . CYS A 1 177 ? 14.558 -6.692 -11.662 1.00 98.00 177 CYS A CA 1
ATOM 1334 C C . CYS A 1 177 ? 15.540 -6.959 -10.512 1.00 98.00 177 CYS A C 1
ATOM 1336 O O . CYS A 1 177 ? 16.484 -7.725 -10.697 1.00 98.00 177 CYS A O 1
ATOM 1338 N N . TYR A 1 178 ? 15.294 -6.414 -9.314 1.00 98.69 178 TYR A N 1
ATOM 1339 C CA . TYR A 1 178 ? 16.207 -6.507 -8.169 1.00 98.69 178 TYR A CA 1
ATOM 1340 C C . TYR A 1 178 ? 16.709 -7.926 -7.835 1.00 98.69 178 TYR A C 1
ATOM 1342 O O . TYR A 1 178 ? 17.916 -8.088 -7.654 1.00 98.69 178 TYR A O 1
ATOM 1350 N N . PRO A 1 179 ? 15.867 -8.982 -7.781 1.00 98.44 179 PRO A N 1
ATOM 1351 C CA . PRO A 1 179 ? 16.322 -10.304 -7.338 1.00 98.44 179 PRO A CA 1
ATOM 1352 C C . PRO A 1 179 ? 17.326 -10.974 -8.280 1.00 98.44 179 PRO A C 1
ATOM 1354 O O . PRO A 1 179 ? 18.073 -11.851 -7.852 1.00 98.44 179 PRO A O 1
ATOM 1357 N N . ARG A 1 180 ? 17.309 -10.602 -9.566 1.00 98.12 180 ARG A N 1
ATOM 1358 C CA . ARG A 1 180 ? 17.968 -11.336 -10.658 1.00 98.12 180 ARG A CA 1
ATOM 1359 C C . ARG A 1 180 ? 19.226 -10.646 -11.180 1.00 98.12 180 ARG A C 1
ATOM 1361 O O . ARG A 1 180 ? 19.784 -11.109 -12.165 1.00 98.12 180 ARG A O 1
ATOM 1368 N N . VAL A 1 181 ? 19.654 -9.558 -10.547 1.00 98.38 181 VAL A N 1
ATOM 1369 C CA . VAL A 1 181 ? 20.839 -8.787 -10.946 1.00 98.38 181 VAL A CA 1
ATOM 1370 C C . VAL A 1 181 ? 21.955 -8.904 -9.910 1.00 98.38 181 VAL A C 1
ATOM 1372 O O . VAL A 1 181 ? 21.735 -9.271 -8.751 1.00 98.38 181 VAL A O 1
ATOM 1375 N N . SER A 1 182 ? 23.171 -8.602 -10.343 1.00 98.25 182 SER A N 1
ATOM 1376 C CA . SER A 1 182 ? 24.396 -8.666 -9.560 1.00 98.25 182 SER A CA 1
ATOM 1377 C C . SER A 1 182 ? 24.390 -7.697 -8.371 1.00 98.25 182 SER A C 1
ATOM 1379 O O . SER A 1 182 ? 23.726 -6.658 -8.374 1.00 98.25 182 SER A O 1
ATOM 1381 N N . SER A 1 183 ? 25.161 -8.015 -7.326 1.00 97.94 183 SER A N 1
ATOM 1382 C CA . SER A 1 183 ? 25.246 -7.190 -6.110 1.00 97.94 183 SER A CA 1
ATOM 1383 C C . SER A 1 183 ? 25.642 -5.722 -6.357 1.00 97.94 183 SER A C 1
ATOM 1385 O O . SER A 1 183 ? 25.058 -4.857 -5.700 1.00 97.94 183 SER A O 1
ATOM 1387 N N . PRO A 1 184 ? 26.566 -5.392 -7.288 1.00 98.19 184 PRO A N 1
ATOM 1388 C CA . PRO A 1 184 ? 26.841 -3.999 -7.647 1.00 98.19 184 PRO A CA 1
ATOM 1389 C C . PRO A 1 184 ? 25.598 -3.286 -8.189 1.00 98.19 184 PRO A C 1
ATOM 1391 O O . PRO A 1 184 ? 25.252 -2.204 -7.721 1.00 98.19 184 PRO A O 1
ATOM 1394 N N . VAL A 1 185 ? 24.860 -3.935 -9.095 1.00 98.44 185 VAL A N 1
ATOM 1395 C CA . VAL A 1 185 ? 23.635 -3.374 -9.674 1.00 98.44 185 VAL A CA 1
ATOM 1396 C C . VAL A 1 185 ? 22.534 -3.233 -8.622 1.00 98.44 185 VAL A C 1
ATOM 1398 O O . VAL A 1 185 ? 21.843 -2.216 -8.597 1.00 98.44 185 VAL A O 1
ATOM 1401 N N . LYS A 1 186 ? 22.402 -4.190 -7.694 1.00 98.69 186 LYS A N 1
ATOM 1402 C CA . LYS A 1 186 ? 21.495 -4.064 -6.541 1.00 98.69 186 LYS A CA 1
ATOM 1403 C C . LYS A 1 186 ? 21.797 -2.815 -5.712 1.00 98.69 186 LYS A C 1
ATOM 1405 O O . LYS A 1 186 ? 20.865 -2.102 -5.348 1.00 98.69 186 LYS A O 1
ATOM 1410 N N . ALA A 1 187 ? 23.069 -2.532 -5.424 1.00 98.44 187 ALA A N 1
ATOM 1411 C CA . ALA A 1 187 ? 23.458 -1.339 -4.669 1.00 98.44 187 ALA A CA 1
ATOM 1412 C C . ALA A 1 187 ? 23.068 -0.046 -5.402 1.00 98.44 187 ALA A C 1
ATOM 1414 O O . ALA A 1 187 ? 22.528 0.876 -4.789 1.00 98.44 187 ALA A O 1
ATOM 1415 N N . GLU A 1 188 ? 23.258 -0.005 -6.722 1.00 98.31 188 GLU A N 1
ATOM 1416 C CA . GLU A 1 188 ? 22.808 1.117 -7.544 1.00 98.31 188 GLU A CA 1
ATOM 1417 C C . GLU A 1 188 ? 21.283 1.275 -7.503 1.00 98.31 188 GLU A C 1
ATOM 1419 O O . GLU A 1 188 ? 20.793 2.374 -7.257 1.00 98.31 188 GLU A O 1
ATOM 1424 N N . LEU A 1 189 ? 20.517 0.191 -7.668 1.00 98.69 189 LEU A N 1
ATOM 1425 C CA . LEU A 1 189 ? 19.052 0.231 -7.605 1.00 98.69 189 LEU A CA 1
ATOM 1426 C C . LEU A 1 189 ? 18.546 0.773 -6.261 1.00 98.69 189 LEU A C 1
ATOM 1428 O O . LEU A 1 189 ? 17.636 1.601 -6.250 1.00 98.69 189 LEU A O 1
ATOM 1432 N N . ARG A 1 190 ? 19.156 0.379 -5.134 1.00 98.75 190 ARG A N 1
ATOM 1433 C CA . ARG A 1 190 ? 18.793 0.945 -3.823 1.00 98.75 190 ARG A CA 1
ATOM 1434 C C . ARG A 1 190 ? 19.088 2.444 -3.743 1.00 98.75 190 ARG A C 1
ATOM 1436 O O . ARG A 1 190 ? 18.267 3.195 -3.219 1.00 98.75 190 ARG A O 1
ATOM 1443 N N . GLN A 1 191 ? 20.207 2.902 -4.309 1.00 98.62 191 GLN A N 1
ATOM 1444 C CA . GLN A 1 191 ? 20.532 4.330 -4.365 1.00 98.62 191 GLN A CA 1
ATOM 1445 C C . GLN A 1 191 ? 19.542 5.122 -5.231 1.00 98.62 191 GLN A C 1
ATOM 1447 O O . GLN A 1 191 ? 19.093 6.188 -4.816 1.00 98.62 191 GLN A O 1
ATOM 1452 N N . TYR A 1 192 ? 19.169 4.611 -6.407 1.00 98.75 192 TYR A N 1
ATOM 1453 C CA . TYR A 1 192 ? 18.167 5.258 -7.259 1.00 98.75 192 TYR A CA 1
ATOM 1454 C C . TYR A 1 192 ? 16.798 5.319 -6.576 1.00 98.75 192 TYR A C 1
ATOM 1456 O O . TYR A 1 192 ? 16.152 6.363 -6.610 1.00 98.75 192 TYR A O 1
ATOM 1464 N N . PHE A 1 193 ? 16.374 4.244 -5.907 1.00 98.81 193 PHE A N 1
ATOM 1465 C CA . PHE A 1 193 ? 15.110 4.242 -5.172 1.00 98.81 193 PHE A CA 1
ATOM 1466 C C . PHE A 1 193 ? 15.121 5.250 -4.012 1.00 98.81 193 PHE A C 1
ATOM 1468 O O . PHE A 1 193 ? 14.161 5.998 -3.845 1.00 98.81 193 PHE A O 1
ATOM 1475 N N . ARG A 1 194 ? 16.238 5.355 -3.275 1.00 98.75 194 ARG A N 1
ATOM 1476 C CA . ARG A 1 194 ? 16.433 6.384 -2.238 1.00 98.75 194 ARG A CA 1
ATOM 1477 C C . ARG A 1 194 ? 16.257 7.795 -2.788 1.00 98.75 194 ARG A C 1
ATOM 1479 O O . ARG A 1 194 ? 15.561 8.590 -2.167 1.00 98.75 194 ARG A O 1
ATOM 1486 N N . ASN A 1 195 ? 16.841 8.083 -3.951 1.00 98.62 195 ASN A N 1
ATOM 1487 C CA . ASN A 1 195 ? 16.701 9.391 -4.591 1.00 98.62 195 ASN A CA 1
ATOM 1488 C C . ASN A 1 195 ? 15.232 9.699 -4.934 1.00 98.62 195 ASN A C 1
ATOM 1490 O O . ASN A 1 195 ? 14.796 10.827 -4.738 1.00 98.62 195 ASN A O 1
ATOM 1494 N N . LEU A 1 196 ? 14.459 8.702 -5.388 1.00 98.75 196 LEU A N 1
ATOM 1495 C CA . LEU A 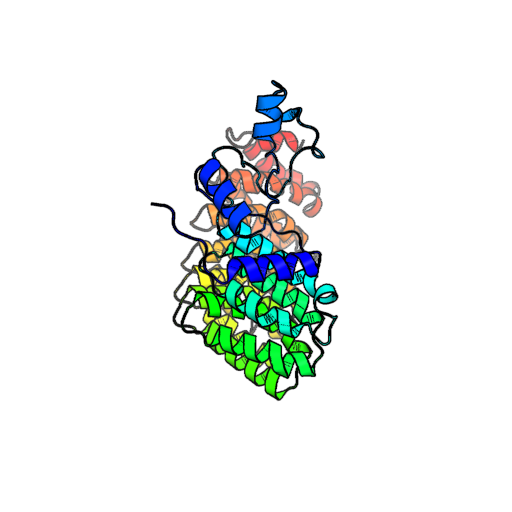1 196 ? 13.025 8.859 -5.675 1.00 98.75 196 LEU A CA 1
ATOM 1496 C C . LEU A 1 196 ? 12.194 9.087 -4.400 1.00 98.75 196 LEU A C 1
ATOM 1498 O O . LEU A 1 196 ? 11.247 9.872 -4.415 1.00 98.75 196 LEU A O 1
ATOM 1502 N N . CYS A 1 197 ? 12.554 8.448 -3.281 1.00 98.62 197 CY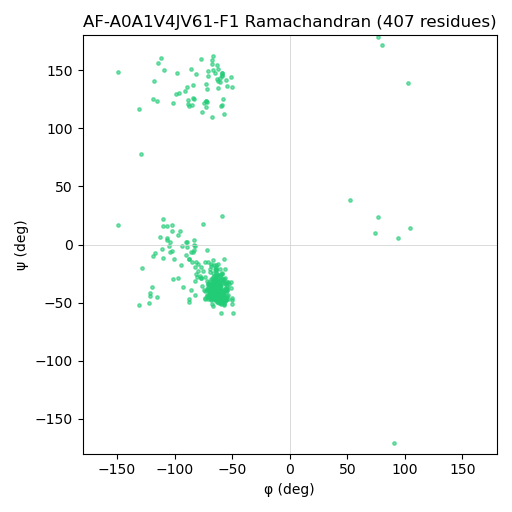S A N 1
ATOM 1503 C CA . CYS A 1 197 ? 11.916 8.698 -1.984 1.00 98.62 197 CYS A CA 1
ATOM 1504 C C . CYS A 1 197 ? 12.142 10.130 -1.473 1.00 98.62 197 CYS A C 1
ATOM 1506 O O . CYS A 1 197 ? 11.310 10.638 -0.727 1.00 98.62 197 CYS A O 1
ATOM 1508 N N . SER A 1 198 ? 13.234 10.782 -1.874 1.00 98.12 198 SER A N 1
ATOM 1509 C CA . SER A 1 198 ? 13.562 12.165 -1.513 1.00 98.12 198 SER A CA 1
ATOM 1510 C C . SER A 1 198 ? 13.449 13.141 -2.692 1.00 98.12 198 SER A C 1
ATOM 1512 O O . SER A 1 198 ? 14.102 14.179 -2.672 1.00 98.12 198 SER A O 1
ATOM 1514 N N . ASP A 1 199 ? 12.678 12.808 -3.733 1.00 98.62 199 ASP A N 1
ATOM 1515 C CA . ASP A 1 199 ? 12.500 13.668 -4.911 1.00 98.62 199 ASP A CA 1
ATOM 1516 C C . ASP A 1 199 ? 11.819 14.987 -4.525 1.00 98.62 199 ASP A C 1
ATOM 1518 O O . ASP A 1 199 ? 10.883 15.000 -3.721 1.00 98.62 199 ASP A O 1
ATOM 1522 N N . ASP A 1 200 ? 12.219 16.099 -5.138 1.00 97.69 200 ASP A N 1
ATOM 1523 C CA . ASP A 1 200 ? 11.609 17.408 -4.876 1.00 97.69 200 ASP A CA 1
ATOM 1524 C C . ASP A 1 200 ? 10.108 17.429 -5.223 1.00 97.69 200 ASP A C 1
ATOM 1526 O O . ASP A 1 200 ? 9.324 18.166 -4.620 1.00 97.69 200 ASP A O 1
ATOM 1530 N N . THR A 1 201 ? 9.677 16.577 -6.160 1.00 97.50 201 THR A N 1
ATOM 1531 C CA . THR A 1 201 ? 8.292 16.502 -6.629 1.00 97.50 201 THR A CA 1
ATOM 1532 C C . THR A 1 201 ? 7.452 15.561 -5.754 1.00 97.50 201 THR A C 1
ATOM 1534 O O . THR A 1 201 ? 7.680 14.346 -5.760 1.00 97.50 201 THR A O 1
ATOM 1537 N N . PRO A 1 202 ? 6.383 16.048 -5.089 1.00 97.75 202 PRO A N 1
ATOM 1538 C CA . PRO A 1 202 ? 5.525 15.215 -4.239 1.00 97.75 202 PRO A CA 1
ATOM 1539 C C . PRO A 1 202 ? 4.916 13.995 -4.935 1.00 97.75 202 PRO A C 1
ATOM 1541 O O . PRO A 1 202 ? 4.738 12.952 -4.314 1.00 97.75 202 PRO A O 1
ATOM 1544 N N . MET A 1 203 ? 4.606 14.106 -6.230 1.00 97.12 203 MET A N 1
ATOM 1545 C CA . MET A 1 203 ? 4.017 13.016 -7.018 1.00 97.12 203 MET A CA 1
ATOM 1546 C C . MET A 1 203 ? 4.965 11.814 -7.130 1.00 97.12 203 MET A C 1
ATOM 1548 O O . MET A 1 203 ? 4.509 10.674 -7.056 1.00 97.12 203 MET A O 1
ATOM 1552 N N . VAL A 1 204 ? 6.277 12.063 -7.228 1.00 98.50 204 VAL A N 1
ATOM 1553 C CA . VAL A 1 204 ? 7.304 11.014 -7.281 1.00 98.50 204 VAL A CA 1
ATOM 1554 C C . VAL A 1 204 ? 7.478 10.378 -5.906 1.00 98.50 204 VAL A C 1
ATOM 1556 O O . VAL A 1 204 ? 7.426 9.155 -5.799 1.00 98.50 204 VAL A O 1
ATOM 1559 N N . ARG A 1 205 ? 7.569 11.181 -4.836 1.00 98.69 205 ARG A N 1
ATOM 1560 C CA . ARG A 1 205 ? 7.649 10.651 -3.461 1.00 98.69 205 ARG A CA 1
ATOM 1561 C C . ARG A 1 205 ? 6.428 9.813 -3.095 1.00 98.69 205 ARG A C 1
ATOM 1563 O O . ARG A 1 205 ? 6.562 8.747 -2.501 1.00 98.69 205 ARG A O 1
ATOM 1570 N N . ARG A 1 206 ? 5.236 10.246 -3.519 1.00 98.25 206 ARG A N 1
ATOM 1571 C CA . ARG A 1 206 ? 3.984 9.492 -3.377 1.00 98.25 206 ARG A CA 1
ATOM 1572 C C . ARG A 1 206 ? 4.069 8.136 -4.087 1.00 98.25 206 ARG A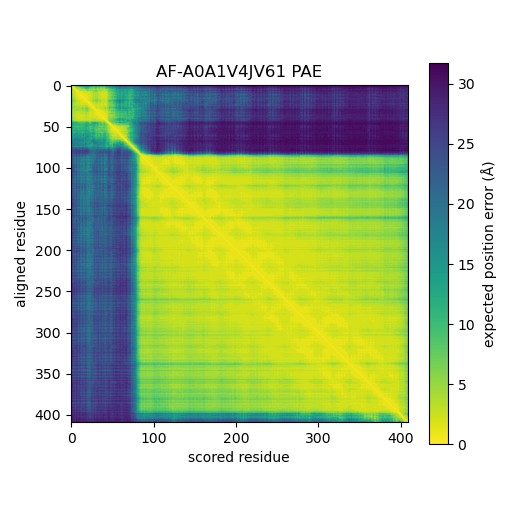 C 1
ATOM 1574 O O . ARG A 1 206 ? 3.708 7.115 -3.505 1.00 98.25 206 ARG A O 1
ATOM 1581 N N . ALA A 1 207 ? 4.570 8.108 -5.321 1.00 98.38 207 ALA A N 1
ATOM 1582 C CA . ALA A 1 207 ? 4.761 6.868 -6.069 1.00 98.38 207 ALA A CA 1
ATOM 1583 C C . ALA A 1 207 ? 5.789 5.943 -5.399 1.00 98.38 207 ALA A C 1
ATOM 1585 O O . ALA A 1 207 ? 5.512 4.756 -5.221 1.00 98.38 207 ALA A O 1
ATOM 1586 N N . ALA A 1 208 ? 6.917 6.487 -4.940 1.00 98.69 208 ALA A N 1
ATOM 1587 C CA . ALA A 1 208 ? 7.936 5.741 -4.210 1.00 98.69 208 ALA A CA 1
ATOM 1588 C C . ALA A 1 208 ? 7.376 5.140 -2.908 1.00 98.69 208 ALA A C 1
ATOM 1590 O O . ALA A 1 208 ? 7.551 3.947 -2.665 1.00 98.69 208 ALA A O 1
ATOM 1591 N N . ALA A 1 209 ? 6.619 5.914 -2.121 1.00 98.56 209 ALA A N 1
ATOM 1592 C CA . ALA A 1 209 ? 5.952 5.432 -0.909 1.00 98.56 209 ALA A CA 1
ATOM 1593 C C . ALA A 1 209 ? 4.997 4.262 -1.197 1.00 98.56 209 ALA A C 1
ATOM 1595 O O . ALA A 1 209 ? 5.049 3.250 -0.500 1.00 98.56 209 ALA A O 1
ATOM 1596 N N . SER A 1 210 ? 4.203 4.344 -2.274 1.00 98.12 210 SER A N 1
ATOM 1597 C CA . SER A 1 210 ? 3.291 3.257 -2.677 1.00 98.12 210 SER A CA 1
ATOM 1598 C C .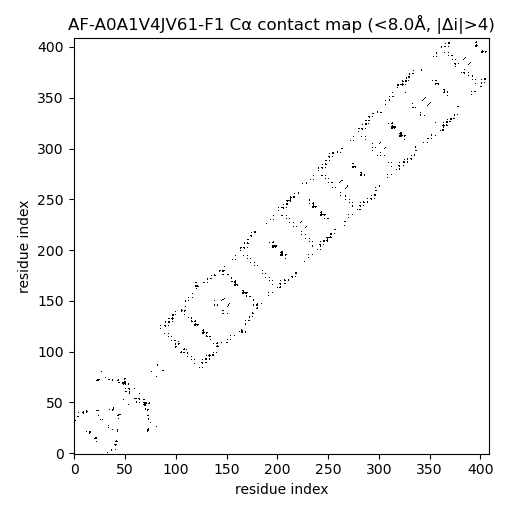 SER A 1 210 ? 4.007 1.956 -3.065 1.00 98.12 210 SER A C 1
ATOM 1600 O O . SER A 1 210 ? 3.430 0.875 -2.973 1.00 98.12 210 SER A O 1
ATOM 1602 N N . LYS A 1 211 ? 5.269 2.041 -3.509 1.00 98.50 211 LYS A N 1
ATOM 1603 C CA . LYS A 1 211 ? 6.078 0.889 -3.942 1.00 98.50 211 LYS A CA 1
ATOM 1604 C C . LYS A 1 211 ? 7.107 0.442 -2.910 1.00 98.50 211 LYS A C 1
ATOM 1606 O O . LYS A 1 211 ? 7.710 -0.614 -3.085 1.00 98.50 211 LYS A O 1
ATOM 1611 N N . LEU A 1 212 ? 7.258 1.175 -1.806 1.00 98.50 212 LEU A N 1
ATOM 1612 C CA . LEU A 1 212 ? 8.235 0.884 -0.759 1.00 98.50 212 LEU A CA 1
ATOM 1613 C C . LEU A 1 212 ? 8.024 -0.505 -0.145 1.00 98.50 212 LEU A C 1
ATOM 1615 O O . LEU A 1 212 ? 8.978 -1.267 -0.019 1.00 98.50 212 LEU A O 1
ATOM 1619 N N . GLY A 1 213 ? 6.778 -0.859 0.187 1.00 97.81 213 GLY A N 1
ATOM 1620 C CA . GLY A 1 213 ? 6.454 -2.168 0.763 1.00 97.81 213 GLY A CA 1
ATOM 1621 C C . GLY A 1 213 ? 6.714 -3.332 -0.198 1.00 97.81 213 GLY A C 1
ATOM 1622 O O . GLY A 1 213 ? 7.213 -4.376 0.212 1.00 97.81 213 GLY A O 1
ATOM 1623 N N . GLU A 1 214 ? 6.417 -3.152 -1.488 1.00 97.94 214 GLU A N 1
ATOM 1624 C CA . GLU A 1 214 ? 6.702 -4.150 -2.526 1.00 97.94 214 GLU A CA 1
ATOM 1625 C C . GLU A 1 214 ? 8.210 -4.319 -2.743 1.00 97.94 214 GLU A C 1
ATOM 1627 O O . GLU A 1 214 ? 8.697 -5.443 -2.843 1.00 97.94 214 GLU A O 1
ATOM 1632 N N . PHE A 1 215 ? 8.957 -3.214 -2.780 1.00 98.69 215 PHE A N 1
ATOM 1633 C CA . PHE A 1 215 ? 10.404 -3.252 -2.938 1.00 98.69 215 PHE A CA 1
ATOM 1634 C C . PHE A 1 215 ? 11.075 -3.899 -1.722 1.00 98.69 215 PHE A C 1
ATOM 1636 O O . PHE A 1 215 ? 11.898 -4.793 -1.890 1.00 98.69 215 PHE A O 1
ATOM 1643 N N . ALA A 1 216 ? 10.653 -3.555 -0.502 1.00 98.44 216 ALA A N 1
ATOM 1644 C CA . ALA A 1 216 ? 11.176 -4.149 0.728 1.00 98.44 216 ALA A CA 1
ATOM 1645 C C . ALA A 1 216 ? 11.094 -5.687 0.738 1.00 98.44 216 ALA A C 1
ATOM 1647 O O . ALA A 1 216 ? 12.015 -6.338 1.223 1.00 98.44 216 ALA A O 1
ATOM 1648 N N . LYS A 1 217 ? 10.040 -6.276 0.151 1.00 98.12 217 LYS A N 1
ATOM 1649 C CA . LYS A 1 217 ? 9.842 -7.739 0.085 1.00 98.12 217 LYS A CA 1
ATOM 1650 C C . LYS A 1 217 ? 10.900 -8.479 -0.732 1.00 98.12 217 LYS A C 1
ATOM 1652 O O . LYS A 1 217 ? 11.041 -9.686 -0.562 1.00 98.12 217 LYS A O 1
ATOM 1657 N N . VAL A 1 218 ? 11.607 -7.792 -1.627 1.00 98.31 218 VAL A N 1
ATOM 1658 C CA . VAL A 1 218 ? 12.642 -8.403 -2.474 1.00 98.31 218 VAL A CA 1
ATOM 1659 C C . VAL A 1 218 ? 14.068 -8.065 -2.038 1.00 98.31 218 VAL A C 1
ATOM 1661 O O . VAL A 1 218 ? 15.018 -8.539 -2.662 1.00 98.31 218 VAL A O 1
ATOM 1664 N N . LEU A 1 219 ? 14.229 -7.258 -0.985 1.00 98.38 219 LEU A N 1
ATOM 1665 C CA . LEU A 1 219 ? 15.529 -6.911 -0.418 1.00 98.38 219 LEU A CA 1
ATOM 1666 C C . LEU A 1 219 ? 15.990 -7.957 0.596 1.00 98.38 219 LEU A C 1
ATOM 1668 O O . LEU A 1 219 ? 15.197 -8.567 1.313 1.00 98.38 219 LEU A O 1
ATOM 1672 N N . GLU A 1 220 ? 17.305 -8.104 0.715 1.00 98.19 220 GLU A N 1
ATOM 1673 C CA . GLU A 1 220 ? 17.907 -8.804 1.839 1.00 98.19 220 GLU A CA 1
ATOM 1674 C C . GLU A 1 220 ? 17.587 -8.069 3.155 1.00 98.19 220 GLU A C 1
ATOM 1676 O O . GLU A 1 220 ? 17.614 -6.837 3.224 1.00 98.19 220 GLU A O 1
ATOM 1681 N N . LEU A 1 221 ? 17.319 -8.828 4.223 1.00 96.88 221 LEU A N 1
ATOM 1682 C CA . LEU A 1 221 ? 16.859 -8.303 5.515 1.00 96.88 221 LEU A CA 1
ATOM 1683 C C . LEU A 1 221 ? 17.794 -7.225 6.106 1.00 96.88 221 LEU A C 1
ATOM 1685 O O . LEU A 1 221 ? 17.331 -6.269 6.726 1.00 96.88 221 LEU A O 1
ATOM 1689 N N . GLU A 1 222 ? 19.104 -7.336 5.878 1.00 97.38 222 GLU A N 1
ATOM 1690 C CA . GLU A 1 222 ? 20.091 -6.319 6.264 1.00 97.38 222 GLU A CA 1
ATOM 1691 C C . GLU A 1 222 ? 19.799 -4.950 5.626 1.00 97.38 222 GLU A C 1
ATOM 1693 O O . GLU A 1 222 ? 19.848 -3.917 6.300 1.00 97.38 222 GLU A O 1
ATOM 1698 N N . HIS A 1 223 ? 19.441 -4.931 4.340 1.00 98.06 223 HIS A N 1
ATOM 1699 C CA . HIS A 1 223 ? 19.115 -3.711 3.602 1.00 98.06 223 HIS A CA 1
ATOM 1700 C C . HIS A 1 223 ? 17.709 -3.196 3.916 1.00 98.06 223 HIS A C 1
ATOM 1702 O O . HIS A 1 223 ? 17.483 -1.987 3.884 1.00 98.06 223 HIS A O 1
ATOM 1708 N N . VAL A 1 224 ? 16.774 -4.072 4.300 1.00 98.12 224 VAL A N 1
ATOM 1709 C CA . VAL A 1 224 ? 15.485 -3.628 4.854 1.00 98.12 224 VAL A CA 1
ATOM 1710 C C . VAL A 1 224 ? 15.727 -2.778 6.106 1.00 98.12 224 VAL A C 1
ATOM 1712 O O . VAL A 1 224 ? 15.250 -1.649 6.194 1.00 98.12 224 VAL A O 1
ATOM 1715 N N . LYS A 1 225 ? 16.554 -3.256 7.038 1.00 97.31 225 LYS A N 1
ATOM 1716 C CA . LYS A 1 225 ? 16.845 -2.526 8.281 1.00 97.31 225 LYS A CA 1
ATOM 1717 C C . LYS A 1 225 ? 17.646 -1.248 8.049 1.00 97.31 225 LYS A C 1
ATOM 1719 O O . LYS A 1 225 ? 17.303 -0.200 8.585 1.00 97.31 225 LYS A O 1
ATOM 1724 N N . SER A 1 226 ? 18.721 -1.333 7.267 1.00 97.50 226 SER A N 1
ATOM 1725 C CA . SER A 1 226 ? 19.663 -0.220 7.096 1.00 97.50 226 SER A CA 1
ATOM 1726 C C . SER A 1 226 ? 19.208 0.836 6.086 1.00 97.50 226 SER A C 1
ATOM 1728 O O . SER A 1 226 ? 19.615 1.990 6.205 1.00 97.50 226 SER A O 1
ATOM 1730 N N . GLU A 1 227 ? 18.367 0.481 5.108 1.00 98.06 227 GLU A N 1
ATOM 1731 C CA . GLU A 1 227 ? 17.988 1.383 4.014 1.00 98.06 227 GLU A CA 1
ATOM 1732 C C . GLU A 1 227 ? 16.473 1.629 3.927 1.00 98.06 227 GLU A C 1
ATOM 1734 O O . GLU A 1 227 ? 16.072 2.785 3.791 1.00 98.06 227 GLU A O 1
ATOM 1739 N N . ILE A 1 228 ? 15.623 0.598 4.047 1.00 98.25 228 ILE A N 1
ATOM 1740 C CA . ILE A 1 228 ? 14.157 0.772 3.963 1.00 98.25 228 ILE A CA 1
ATOM 1741 C C . ILE A 1 228 ? 13.611 1.518 5.180 1.00 98.25 228 ILE A C 1
ATOM 1743 O O . ILE A 1 228 ? 12.803 2.423 4.994 1.00 98.25 228 ILE A O 1
ATOM 1747 N N . ILE A 1 229 ? 14.056 1.200 6.401 1.00 98.12 229 ILE A N 1
ATOM 1748 C CA . ILE A 1 229 ? 13.548 1.860 7.617 1.00 98.12 229 ILE A CA 1
ATOM 1749 C C . ILE A 1 229 ? 13.787 3.378 7.611 1.00 98.12 229 ILE A C 1
ATOM 1751 O O . ILE A 1 229 ? 12.822 4.114 7.817 1.00 98.12 229 ILE A O 1
ATOM 1755 N N . PRO A 1 230 ? 14.991 3.899 7.295 1.00 98.38 230 PRO A N 1
ATOM 1756 C CA . PRO A 1 230 ? 15.180 5.343 7.160 1.00 98.38 230 PRO A CA 1
ATOM 1757 C C . PRO A 1 230 ? 14.291 5.988 6.085 1.00 98.38 230 PRO A C 1
ATOM 1759 O O . PRO A 1 230 ? 13.737 7.062 6.320 1.00 98.38 230 PRO A O 1
ATOM 1762 N N . MET A 1 231 ? 14.120 5.340 4.923 1.00 98.56 231 MET A N 1
ATOM 1763 C CA . MET A 1 231 ? 13.243 5.848 3.857 1.00 98.56 231 MET A CA 1
ATOM 1764 C C . MET A 1 231 ? 11.771 5.862 4.289 1.00 98.56 231 MET A C 1
ATOM 1766 O O . MET A 1 231 ? 11.076 6.852 4.071 1.00 98.56 231 MET A O 1
ATOM 1770 N N . PHE A 1 232 ? 11.313 4.796 4.948 1.00 98.44 232 PHE A N 1
ATOM 1771 C CA . PHE A 1 232 ? 9.977 4.682 5.528 1.00 98.44 232 PHE A CA 1
ATOM 1772 C C . PHE A 1 232 ? 9.707 5.804 6.531 1.00 98.44 232 PHE A C 1
ATOM 1774 O O . PHE A 1 232 ? 8.721 6.522 6.381 1.00 98.44 232 PHE A O 1
ATOM 1781 N N . SER A 1 233 ? 10.604 6.005 7.499 1.00 98.19 233 SER A N 1
ATOM 1782 C CA . SER A 1 233 ? 10.454 7.060 8.504 1.00 98.19 233 SER A CA 1
ATOM 1783 C C . SER A 1 233 ? 10.466 8.457 7.881 1.00 98.19 233 SER A C 1
ATOM 1785 O O . SER A 1 233 ? 9.678 9.309 8.280 1.00 98.19 233 SER A O 1
ATOM 1787 N N . SER A 1 234 ? 11.300 8.694 6.860 1.00 98.25 234 SER A N 1
ATOM 1788 C CA . SER A 1 234 ? 11.320 9.974 6.140 1.00 98.25 234 SER A CA 1
ATOM 1789 C C . SER A 1 234 ? 10.005 10.248 5.402 1.00 98.25 234 SER A C 1
ATOM 1791 O O . SER A 1 234 ? 9.490 11.359 5.476 1.00 98.25 234 SER A O 1
ATOM 1793 N N . LEU A 1 235 ? 9.448 9.254 4.705 1.00 98.44 235 LEU A N 1
ATOM 1794 C CA . LEU A 1 235 ? 8.185 9.392 3.966 1.00 98.44 235 LEU A CA 1
ATOM 1795 C C . LEU A 1 235 ? 6.975 9.507 4.903 1.00 98.44 235 LEU A C 1
ATOM 1797 O O . LEU A 1 235 ? 6.024 10.229 4.612 1.00 98.44 235 LEU A O 1
ATOM 1801 N N . ALA A 1 236 ? 7.010 8.827 6.048 1.00 98.19 236 ALA A N 1
ATOM 1802 C CA . ALA A 1 236 ? 5.983 8.940 7.076 1.00 98.19 236 ALA A CA 1
ATOM 1803 C C . ALA A 1 236 ? 5.987 10.304 7.781 1.00 98.19 236 ALA A C 1
ATOM 1805 O O . ALA A 1 236 ? 4.967 10.693 8.336 1.00 98.19 236 ALA A O 1
ATOM 1806 N N . ALA A 1 237 ? 7.098 11.042 7.725 1.00 97.94 237 ALA A N 1
ATOM 1807 C CA . ALA A 1 237 ? 7.226 12.403 8.241 1.00 97.94 237 ALA A CA 1
ATOM 1808 C C . ALA A 1 237 ? 7.178 13.481 7.137 1.00 97.94 237 ALA A C 1
ATOM 1810 O O . ALA A 1 237 ? 7.486 14.642 7.407 1.00 97.94 237 ALA A O 1
ATOM 1811 N N . ASP A 1 238 ? 6.793 13.121 5.905 1.00 98.56 238 ASP A N 1
ATOM 1812 C CA . ASP A 1 238 ? 6.744 14.042 4.763 1.00 98.56 238 ASP A CA 1
ATOM 1813 C C . ASP A 1 238 ? 5.811 15.233 5.024 1.00 98.56 238 ASP A C 1
ATOM 1815 O O . ASP A 1 238 ? 4.772 15.117 5.678 1.00 98.56 238 ASP A O 1
ATOM 1819 N N . GLU A 1 239 ? 6.126 16.394 4.462 1.00 97.25 239 GLU A N 1
ATOM 1820 C CA . GLU A 1 239 ? 5.280 17.582 4.584 1.00 97.25 239 GLU A CA 1
ATOM 1821 C C . GLU A 1 239 ? 3.886 17.364 3.967 1.00 97.25 239 GLU A C 1
ATOM 1823 O O . GLU A 1 239 ? 2.883 17.880 4.476 1.00 97.25 239 GLU A O 1
ATOM 1828 N N . GLN A 1 240 ? 3.806 16.543 2.916 1.00 97.81 240 GLN A N 1
ATOM 1829 C CA . GLN A 1 240 ? 2.584 16.246 2.175 1.00 97.81 240 GLN A CA 1
ATOM 1830 C C . GLN A 1 240 ? 1.835 15.064 2.793 1.00 97.81 240 GLN A C 1
ATOM 1832 O O . GLN A 1 240 ? 2.330 13.938 2.843 1.00 97.81 240 GLN A O 1
ATOM 1837 N N . ASP A 1 241 ? 0.590 15.292 3.215 1.00 96.69 241 ASP A N 1
ATOM 1838 C CA . ASP A 1 241 ? -0.239 14.239 3.816 1.00 96.69 241 ASP A CA 1
ATOM 1839 C C . ASP A 1 241 ? -0.500 13.073 2.848 1.00 96.69 241 ASP A C 1
ATOM 1841 O O . ASP A 1 241 ? -0.513 11.915 3.259 1.00 96.69 241 ASP A O 1
ATOM 1845 N N . SER A 1 242 ? -0.614 13.378 1.552 1.00 96.88 242 SER A N 1
ATOM 1846 C CA . SER A 1 242 ? -0.761 12.413 0.461 1.00 96.88 242 SER A CA 1
ATOM 1847 C C . SER A 1 242 ? 0.389 11.409 0.349 1.00 96.88 242 SER A C 1
ATOM 1849 O O . SER A 1 242 ? 0.173 10.312 -0.166 1.00 96.88 242 SER A O 1
ATOM 1851 N N . VAL A 1 243 ? 1.582 11.764 0.840 1.00 98.31 243 VAL A N 1
ATOM 1852 C CA . VAL A 1 243 ? 2.745 10.871 0.934 1.00 98.31 243 VAL A CA 1
ATOM 1853 C C . VAL A 1 243 ? 2.699 10.104 2.254 1.00 98.31 243 VAL A C 1
ATOM 1855 O O . VAL A 1 243 ? 2.765 8.874 2.240 1.00 98.31 243 VAL A O 1
ATOM 1858 N N . ARG A 1 244 ? 2.490 10.805 3.380 1.00 98.25 244 ARG A N 1
ATOM 1859 C CA . ARG A 1 244 ? 2.437 10.190 4.719 1.00 98.25 244 ARG A CA 1
ATOM 1860 C C . ARG A 1 244 ? 1.401 9.072 4.819 1.00 98.25 244 ARG A C 1
ATOM 1862 O O . ARG A 1 244 ? 1.686 8.025 5.393 1.00 98.25 244 ARG A O 1
ATOM 1869 N N . LEU A 1 245 ? 0.220 9.243 4.217 1.00 96.88 245 LEU A N 1
ATOM 1870 C CA . LEU A 1 245 ? -0.832 8.222 4.271 1.00 96.88 245 LEU A CA 1
ATOM 1871 C C . LEU A 1 245 ? -0.416 6.910 3.585 1.00 96.88 245 LEU A C 1
ATOM 1873 O O . LEU A 1 245 ? -0.787 5.840 4.052 1.00 96.88 245 LEU A O 1
ATOM 1877 N N . LEU A 1 246 ? 0.406 6.958 2.531 1.00 97.31 246 LEU A N 1
ATOM 1878 C CA . LEU A 1 246 ? 0.906 5.748 1.863 1.00 97.31 246 LEU A CA 1
ATOM 1879 C C . LEU A 1 246 ? 2.005 5.044 2.665 1.00 97.31 246 LEU A C 1
ATOM 1881 O O . LEU A 1 246 ? 2.190 3.835 2.526 1.00 97.31 246 LEU A O 1
ATOM 1885 N N . ALA A 1 247 ? 2.704 5.761 3.548 1.00 96.19 247 ALA A N 1
ATOM 1886 C CA . ALA A 1 247 ? 3.663 5.136 4.452 1.00 96.19 247 ALA A CA 1
ATOM 1887 C C . ALA A 1 247 ? 2.973 4.155 5.420 1.00 96.19 247 ALA A C 1
ATOM 1889 O O . ALA A 1 247 ? 3.562 3.137 5.772 1.00 96.19 247 ALA A O 1
ATOM 1890 N N . VAL A 1 248 ? 1.708 4.389 5.791 1.00 94.81 248 VAL A N 1
ATOM 1891 C CA . VAL A 1 248 ? 0.928 3.456 6.629 1.00 94.81 248 VAL A CA 1
ATOM 1892 C C . VAL A 1 248 ? 0.712 2.110 5.925 1.00 94.81 248 VAL A C 1
ATOM 1894 O O . VAL A 1 248 ? 0.815 1.059 6.554 1.00 94.81 248 VAL A O 1
ATOM 1897 N N . GLU A 1 249 ? 0.484 2.106 4.611 1.00 91.81 249 GLU A N 1
ATOM 1898 C CA . GLU A 1 249 ? 0.379 0.864 3.834 1.00 91.81 249 GLU A CA 1
ATOM 1899 C C . GLU A 1 249 ? 1.730 0.134 3.750 1.00 91.81 249 GLU A C 1
ATOM 1901 O O . GLU A 1 249 ? 1.807 -1.087 3.930 1.00 91.81 249 GLU A O 1
ATOM 1906 N N . ALA A 1 250 ? 2.821 0.885 3.559 1.00 95.19 250 ALA A N 1
ATOM 1907 C CA . ALA A 1 250 ? 4.170 0.329 3.604 1.00 95.19 250 ALA A CA 1
ATOM 1908 C C . ALA A 1 250 ? 4.507 -0.263 4.986 1.00 95.19 250 ALA A C 1
ATOM 1910 O O . ALA A 1 250 ? 5.155 -1.308 5.046 1.00 95.19 250 ALA A O 1
ATOM 1911 N N . CYS A 1 251 ? 4.017 0.342 6.075 1.00 96.12 251 CYS A N 1
ATOM 1912 C CA . CYS A 1 251 ? 4.210 -0.119 7.452 1.00 96.12 251 CYS A CA 1
ATOM 1913 C C . CYS A 1 251 ? 3.757 -1.576 7.639 1.00 96.12 251 CYS A C 1
ATOM 1915 O O . CYS A 1 251 ? 4.510 -2.381 8.182 1.00 96.12 251 CYS A O 1
ATOM 1917 N N . VAL A 1 252 ? 2.589 -1.951 7.098 1.00 95.50 252 VAL A N 1
ATOM 1918 C CA . VAL A 1 252 ? 2.088 -3.339 7.145 1.00 95.50 252 VAL A CA 1
ATOM 1919 C C . VAL A 1 252 ? 3.075 -4.301 6.481 1.00 95.50 252 VAL A C 1
ATOM 1921 O O . VAL A 1 252 ? 3.420 -5.335 7.051 1.00 95.50 252 VAL A O 1
ATOM 1924 N N . SER A 1 253 ? 3.553 -3.956 5.282 1.00 96.00 253 SER A N 1
ATOM 1925 C CA . SER A 1 253 ? 4.491 -4.806 4.539 1.00 96.00 253 SER A CA 1
ATOM 1926 C C . SER A 1 253 ? 5.849 -4.908 5.232 1.00 96.00 253 SER A C 1
ATOM 1928 O O . SER A 1 253 ? 6.422 -5.989 5.268 1.00 96.00 253 SER A O 1
ATOM 1930 N N . ILE A 1 254 ? 6.360 -3.810 5.793 1.00 97.31 254 ILE A N 1
ATOM 1931 C CA . ILE A 1 254 ? 7.652 -3.775 6.492 1.00 97.31 254 ILE A CA 1
ATOM 1932 C C . ILE A 1 254 ? 7.583 -4.571 7.799 1.00 97.31 254 ILE A C 1
ATOM 1934 O O . ILE A 1 254 ? 8.474 -5.373 8.068 1.00 97.31 254 ILE A O 1
ATOM 1938 N N . ALA A 1 255 ? 6.512 -4.413 8.581 1.00 97.38 255 ALA A N 1
ATOM 1939 C CA . ALA A 1 255 ? 6.324 -5.146 9.831 1.00 97.38 255 ALA A CA 1
ATOM 1940 C C . ALA A 1 255 ? 6.276 -6.669 9.613 1.00 97.38 255 ALA A C 1
ATOM 1942 O O . ALA A 1 255 ? 6.832 -7.422 10.403 1.00 97.38 255 ALA A O 1
ATOM 1943 N N . GLN A 1 256 ? 5.698 -7.134 8.500 1.00 96.50 256 GLN A N 1
ATOM 1944 C CA . GLN A 1 256 ? 5.674 -8.560 8.144 1.00 96.50 256 GLN A CA 1
ATOM 1945 C C . GLN A 1 256 ? 7.052 -9.145 7.786 1.00 96.50 256 GLN A C 1
ATOM 1947 O O . GLN A 1 256 ? 7.205 -10.365 7.776 1.00 96.50 256 GLN A O 1
ATOM 1952 N N . LEU A 1 257 ? 8.041 -8.306 7.461 1.00 96.69 257 LEU A N 1
ATOM 1953 C CA . LEU A 1 257 ? 9.387 -8.736 7.059 1.00 96.69 257 LEU A CA 1
ATOM 1954 C C . LEU A 1 257 ? 10.380 -8.778 8.224 1.00 96.69 257 LEU A C 1
ATOM 1956 O O . LEU A 1 257 ? 11.442 -9.390 8.102 1.00 96.69 257 LEU A O 1
ATOM 1960 N N . LEU A 1 258 ? 10.066 -8.104 9.329 1.00 96.69 258 LEU A N 1
ATOM 1961 C CA . LEU A 1 258 ? 10.967 -7.950 10.462 1.00 96.69 258 LEU A CA 1
ATOM 1962 C C . LEU A 1 258 ? 10.667 -8.973 11.568 1.00 96.69 258 LEU A C 1
ATOM 1964 O O . LEU A 1 258 ? 9.509 -9.328 11.796 1.00 96.69 258 LEU A O 1
ATOM 1968 N N . PRO A 1 259 ? 11.695 -9.427 12.307 1.00 96.12 259 PRO A N 1
ATOM 1969 C CA . PRO A 1 259 ? 11.490 -10.154 13.553 1.00 96.12 259 PRO A CA 1
ATOM 1970 C C . PRO A 1 259 ? 10.699 -9.317 14.568 1.00 96.12 259 PRO A C 1
ATOM 1972 O O . PRO A 1 259 ? 10.885 -8.105 14.663 1.00 96.12 259 PRO A O 1
ATOM 1975 N N . GLN A 1 260 ? 9.864 -9.978 15.374 1.00 94.00 260 GLN A N 1
ATOM 1976 C CA . GLN A 1 260 ? 8.987 -9.331 16.364 1.00 94.00 260 GLN A CA 1
ATOM 1977 C C . GLN A 1 260 ? 9.741 -8.408 17.338 1.00 94.00 260 GLN A C 1
ATOM 1979 O O . GLN A 1 260 ? 9.275 -7.315 17.639 1.00 94.00 260 GLN A O 1
ATOM 1984 N N . GLU A 1 261 ? 10.934 -8.813 17.778 1.00 95.19 261 GLU A N 1
ATOM 1985 C CA . GLU A 1 261 ? 11.788 -8.045 18.698 1.00 95.19 261 GLU A CA 1
ATOM 1986 C C . GLU A 1 261 ? 12.293 -6.709 18.126 1.00 95.19 261 GLU A C 1
ATOM 1988 O O . GLU A 1 261 ? 12.697 -5.825 18.878 1.00 95.19 261 GLU A O 1
ATOM 1993 N N . GLU A 1 262 ? 12.240 -6.535 16.804 1.00 96.19 262 GLU A N 1
ATOM 1994 C CA . GLU A 1 262 ? 12.710 -5.326 16.125 1.00 96.19 262 GLU A CA 1
ATOM 1995 C C . GLU A 1 262 ? 11.584 -4.365 15.737 1.00 96.19 262 GLU A C 1
ATOM 1997 O O . GLU A 1 262 ? 11.851 -3.212 15.394 1.00 96.19 262 GLU A O 1
ATOM 2002 N N . LEU A 1 263 ? 10.325 -4.801 15.814 1.00 97.00 263 LEU A N 1
ATOM 2003 C CA . LEU A 1 263 ? 9.177 -3.958 15.472 1.00 97.00 263 LEU A CA 1
ATOM 2004 C C . LEU A 1 263 ? 9.067 -2.755 16.405 1.00 97.00 263 LEU A C 1
ATOM 2006 O O . LEU A 1 263 ? 8.826 -1.635 15.953 1.00 97.00 263 LEU A O 1
ATOM 2010 N N . GLU A 1 264 ? 9.305 -2.984 17.692 1.00 95.75 264 GLU A N 1
ATOM 2011 C CA . GLU A 1 264 ? 9.230 -1.961 18.727 1.00 95.75 264 GLU A CA 1
ATOM 2012 C C . GLU A 1 264 ? 10.206 -0.791 18.484 1.00 95.75 264 GLU A C 1
ATOM 2014 O O . GLU A 1 264 ? 9.754 0.353 18.456 1.00 95.75 264 GLU A O 1
ATOM 2019 N N . PRO A 1 265 ? 11.514 -1.010 18.239 1.00 96.88 265 PRO A N 1
ATOM 2020 C CA . PRO A 1 265 ? 12.431 0.089 17.936 1.00 96.88 265 PRO A CA 1
ATOM 2021 C C . PRO A 1 265 ? 12.336 0.636 16.501 1.00 96.88 265 PRO A C 1
ATOM 2023 O O . PRO A 1 265 ? 12.649 1.809 16.302 1.00 96.88 265 PRO A O 1
ATOM 2026 N N . LEU A 1 266 ? 11.957 -0.169 15.496 1.00 96.94 266 LEU A N 1
ATOM 2027 C CA . LEU A 1 266 ? 12.076 0.230 14.081 1.00 96.94 266 LEU A CA 1
ATOM 2028 C C . LEU A 1 266 ? 10.767 0.694 13.429 1.00 96.94 266 LEU A C 1
ATOM 2030 O O . LEU A 1 266 ? 10.811 1.500 12.501 1.00 96.94 266 LEU A O 1
ATOM 2034 N N . VAL A 1 267 ? 9.613 0.190 13.873 1.00 97.69 267 VAL A N 1
ATOM 2035 C CA . VAL A 1 267 ? 8.313 0.419 13.214 1.00 97.69 267 VAL A CA 1
ATOM 2036 C C . VAL A 1 267 ? 7.365 1.218 14.101 1.00 97.69 267 VAL A C 1
ATOM 2038 O O . VAL A 1 267 ? 6.740 2.178 13.641 1.00 97.69 267 VAL A O 1
ATOM 2041 N N . MET A 1 268 ? 7.272 0.856 15.381 1.00 97.56 268 MET A N 1
ATOM 2042 C CA . MET A 1 268 ? 6.293 1.443 16.295 1.00 97.56 268 MET A CA 1
ATOM 2043 C C . MET A 1 268 ? 6.420 2.960 16.501 1.00 97.56 268 MET A C 1
ATOM 2045 O O . MET A 1 268 ? 5.372 3.600 16.584 1.00 97.56 268 MET A O 1
ATOM 2049 N N . PRO A 1 269 ? 7.612 3.595 16.523 1.00 98.00 269 PRO A N 1
ATOM 2050 C CA . PRO A 1 269 ? 7.706 5.052 16.629 1.00 98.00 269 PRO A CA 1
ATOM 2051 C C . PRO A 1 269 ? 6.967 5.763 15.489 1.00 98.00 269 PRO A C 1
ATOM 2053 O O . PRO A 1 269 ? 6.202 6.697 15.726 1.00 98.00 269 PRO A O 1
ATOM 2056 N N . THR A 1 270 ? 7.133 5.262 14.265 1.00 98.12 270 THR A N 1
ATOM 2057 C CA . THR A 1 270 ? 6.494 5.807 13.065 1.00 98.12 270 THR A CA 1
ATOM 2058 C C . THR A 1 270 ? 4.994 5.511 13.040 1.00 98.12 270 THR A C 1
ATOM 2060 O O . THR A 1 270 ? 4.199 6.373 12.672 1.00 98.12 270 THR A O 1
ATOM 2063 N N . LEU A 1 271 ? 4.574 4.317 13.476 1.00 98.06 271 LEU A N 1
ATOM 2064 C CA . LEU A 1 271 ? 3.151 3.977 13.548 1.00 98.06 271 LEU A CA 1
ATOM 2065 C C . LEU A 1 271 ? 2.401 4.821 14.592 1.00 98.06 271 LEU A C 1
ATOM 2067 O O . LEU A 1 271 ? 1.308 5.306 14.304 1.00 98.06 271 LEU A O 1
ATOM 2071 N N . ARG A 1 272 ? 2.994 5.044 15.774 1.00 98.00 272 ARG A N 1
ATOM 2072 C CA . ARG A 1 272 ? 2.433 5.935 16.806 1.00 98.00 272 ARG A CA 1
ATOM 2073 C C . ARG A 1 272 ? 2.276 7.357 16.272 1.00 98.00 272 ARG A C 1
ATOM 2075 O O . ARG A 1 272 ? 1.205 7.941 16.400 1.00 98.00 272 ARG A O 1
ATOM 2082 N N . GLN A 1 273 ? 3.304 7.871 15.592 1.00 97.81 273 GLN A N 1
ATOM 2083 C CA . GLN A 1 273 ? 3.245 9.180 14.942 1.00 97.81 273 GLN A CA 1
ATOM 2084 C C . GLN A 1 273 ? 2.105 9.265 13.914 1.00 97.81 273 GLN A C 1
ATOM 2086 O O . GLN A 1 273 ? 1.392 10.264 13.882 1.00 97.81 273 GLN A O 1
ATOM 2091 N N . ALA A 1 274 ? 1.910 8.230 13.093 1.00 98.12 274 ALA A N 1
ATOM 2092 C CA . ALA A 1 274 ? 0.846 8.205 12.092 1.00 98.12 274 ALA A CA 1
ATOM 2093 C C . ALA A 1 274 ? -0.562 8.145 12.717 1.00 98.12 274 ALA A C 1
ATOM 2095 O O . ALA A 1 274 ? -1.492 8.766 12.203 1.00 98.12 274 ALA A O 1
ATOM 2096 N N . ALA A 1 275 ? -0.727 7.422 13.831 1.00 98.06 275 ALA A N 1
ATOM 2097 C CA . ALA A 1 275 ? -2.000 7.328 14.550 1.00 98.06 275 ALA A CA 1
ATOM 2098 C C . ALA A 1 275 ? -2.428 8.668 15.176 1.00 98.06 275 ALA A C 1
ATOM 2100 O O . ALA A 1 275 ? -3.621 8.932 15.302 1.00 98.06 275 ALA A O 1
ATOM 2101 N N . GLU A 1 276 ? -1.464 9.528 15.510 1.00 97.69 276 GLU A N 1
ATOM 2102 C CA . GLU A 1 276 ? -1.674 10.866 16.079 1.00 97.69 276 GLU A CA 1
ATOM 2103 C C . GLU A 1 276 ? -1.402 11.998 15.065 1.00 97.69 276 GLU A C 1
ATOM 2105 O O . GLU A 1 276 ? -1.252 13.163 15.439 1.00 97.69 276 GLU A O 1
ATOM 2110 N N . ASP A 1 277 ? -1.334 11.683 13.766 1.00 98.62 277 ASP A N 1
ATOM 2111 C CA . ASP A 1 277 ? -0.987 12.659 12.729 1.00 98.62 277 ASP A CA 1
ATOM 2112 C C . ASP A 1 277 ? -1.991 13.819 12.687 1.00 98.62 277 ASP A C 1
ATOM 2114 O O . ASP A 1 277 ? -3.202 13.635 12.812 1.00 98.62 277 ASP A O 1
ATOM 2118 N N . LYS A 1 278 ? -1.504 15.035 12.423 1.00 97.88 278 LYS A N 1
ATOM 2119 C CA . LYS A 1 278 ? -2.349 16.230 12.265 1.00 97.88 278 LYS A CA 1
ATOM 2120 C C . LYS A 1 278 ? -3.413 16.077 11.167 1.00 97.88 278 LYS A C 1
ATOM 2122 O O . LYS A 1 278 ? -4.499 16.641 11.287 1.00 97.88 278 LYS A O 1
ATOM 2127 N N . SER A 1 279 ? -3.111 15.341 10.097 1.00 98.31 279 SER A N 1
ATOM 2128 C CA . SER A 1 279 ? -4.038 15.071 9.000 1.00 98.31 279 SER A CA 1
ATOM 2129 C C . SER A 1 279 ? -4.914 13.876 9.339 1.00 98.31 279 SER A C 1
ATOM 2131 O O . SER A 1 279 ? -4.440 12.747 9.476 1.00 98.31 279 SER A O 1
ATOM 2133 N N . TRP A 1 280 ? -6.224 14.111 9.377 1.00 98.38 280 TRP A N 1
ATOM 2134 C CA . TRP A 1 280 ? -7.208 13.055 9.591 1.00 98.38 280 TRP A CA 1
ATOM 2135 C C . TRP A 1 280 ? -7.139 11.961 8.525 1.00 98.38 280 TRP A C 1
ATOM 2137 O O . TRP A 1 280 ? -7.484 10.825 8.814 1.00 98.38 280 TRP A O 1
ATOM 2147 N N . ARG A 1 281 ? -6.642 12.256 7.315 1.00 98.25 281 ARG A N 1
ATOM 2148 C CA . ARG A 1 281 ? -6.485 11.262 6.239 1.00 98.25 281 ARG A CA 1
ATOM 2149 C C . ARG A 1 281 ? -5.427 10.211 6.569 1.00 98.25 281 ARG A C 1
ATOM 2151 O O . ARG A 1 281 ? -5.573 9.056 6.179 1.00 98.25 281 ARG A O 1
ATOM 2158 N N . VAL A 1 282 ? -4.374 10.600 7.289 1.00 98.50 282 VAL A N 1
ATOM 2159 C CA . VAL A 1 282 ? -3.332 9.673 7.752 1.00 98.50 282 VAL A CA 1
ATOM 2160 C C . VAL A 1 282 ? -3.885 8.815 8.891 1.00 98.50 282 VAL A C 1
ATOM 2162 O O . VAL A 1 282 ? -3.804 7.592 8.816 1.00 98.50 282 VAL A O 1
ATOM 2165 N N . ARG A 1 283 ? -4.555 9.432 9.875 1.00 98.69 283 ARG A N 1
ATOM 2166 C CA . ARG A 1 283 ? -5.224 8.708 10.974 1.00 98.69 283 ARG A CA 1
ATOM 2167 C C . ARG A 1 283 ? -6.316 7.758 10.467 1.00 98.69 283 ARG A C 1
ATOM 2169 O O . ARG A 1 283 ? -6.407 6.619 10.914 1.00 98.69 283 ARG A O 1
ATOM 2176 N N . TYR A 1 284 ? -7.084 8.189 9.466 1.00 98.62 284 TYR A N 1
ATOM 2177 C CA . TYR A 1 284 ? -8.053 7.366 8.744 1.00 98.62 284 TYR A CA 1
ATOM 2178 C C . TYR A 1 284 ? -7.382 6.141 8.125 1.00 98.62 284 TYR A C 1
ATOM 2180 O O . TYR A 1 284 ? -7.900 5.041 8.264 1.00 98.62 284 TYR A O 1
ATOM 2188 N N . MET A 1 285 ? -6.220 6.303 7.482 1.00 98.44 285 MET A N 1
ATOM 2189 C CA . MET A 1 285 ? -5.500 5.170 6.897 1.00 98.44 285 MET A CA 1
ATOM 2190 C C . MET A 1 285 ? -5.023 4.176 7.965 1.00 98.44 285 MET A C 1
ATOM 2192 O O . MET A 1 285 ? -5.085 2.968 7.746 1.00 98.44 285 MET A O 1
ATOM 2196 N N . VAL A 1 286 ? -4.604 4.660 9.141 1.00 98.62 286 VAL A N 1
ATOM 2197 C CA . VAL A 1 286 ? -4.290 3.785 10.284 1.00 98.62 286 VAL A CA 1
ATOM 2198 C C . VAL A 1 286 ? -5.532 3.004 10.719 1.00 98.62 286 VAL A C 1
ATOM 2200 O O . VAL A 1 286 ? -5.447 1.791 10.898 1.00 98.62 286 VAL A O 1
ATOM 2203 N N . ALA A 1 287 ? -6.691 3.660 10.829 1.00 98.62 287 ALA A N 1
ATOM 2204 C CA . ALA A 1 287 ? -7.956 2.998 11.152 1.00 98.62 287 ALA A CA 1
ATOM 2205 C C . ALA A 1 287 ? -8.399 1.990 10.067 1.00 98.62 287 ALA A C 1
ATOM 2207 O O . ALA A 1 287 ? -8.830 0.887 10.395 1.00 98.62 287 ALA A O 1
ATOM 2208 N N . ASP A 1 288 ? -8.250 2.315 8.780 1.00 98.31 288 ASP A N 1
ATOM 2209 C CA . ASP A 1 288 ? -8.591 1.419 7.664 1.00 98.31 288 ASP A CA 1
ATOM 2210 C C . ASP A 1 288 ? -7.719 0.154 7.644 1.00 98.31 288 ASP A C 1
ATOM 2212 O O . ASP A 1 288 ? -8.216 -0.946 7.393 1.00 98.31 288 ASP A O 1
ATOM 2216 N N . LYS A 1 289 ? -6.427 0.291 7.967 1.00 98.12 289 LYS A N 1
ATOM 2217 C CA . LYS A 1 289 ? -5.451 -0.813 8.001 1.00 98.12 289 LYS A CA 1
ATOM 2218 C C . LYS A 1 289 ? -5.251 -1.428 9.383 1.00 98.12 289 LYS A C 1
ATOM 2220 O O . LYS A 1 289 ? -4.313 -2.201 9.580 1.00 98.12 289 LYS A O 1
ATOM 2225 N N . PHE A 1 290 ? -6.102 -1.100 10.353 1.00 98.50 290 PHE A N 1
ATOM 2226 C CA . PHE A 1 290 ? -5.845 -1.404 11.763 1.00 98.50 290 PHE A CA 1
ATOM 2227 C C . PHE A 1 290 ? -5.696 -2.903 12.048 1.00 98.50 290 PHE A C 1
ATOM 2229 O O . PHE A 1 290 ? -4.829 -3.331 12.805 1.00 98.50 290 PHE A O 1
ATOM 2236 N N . THR A 1 291 ? -6.517 -3.718 11.395 1.00 97.94 291 THR A N 1
ATOM 2237 C CA . THR A 1 291 ? -6.536 -5.182 11.515 1.00 97.94 291 THR A CA 1
ATOM 2238 C C . THR A 1 291 ? -5.321 -5.847 10.873 1.00 97.94 291 THR A C 1
ATOM 2240 O O . THR A 1 291 ? -4.778 -6.825 11.383 1.00 97.94 291 THR A O 1
ATOM 2243 N N . GLU A 1 292 ? -4.847 -5.303 9.758 1.00 98.25 292 GLU A N 1
ATOM 2244 C CA . GLU A 1 292 ? -3.633 -5.725 9.076 1.00 98.25 292 GLU A CA 1
ATOM 2245 C C . GLU A 1 292 ? -2.397 -5.369 9.902 1.00 98.25 292 GLU A C 1
ATOM 2247 O O . GLU A 1 292 ? -1.504 -6.206 10.046 1.00 98.25 292 GLU A O 1
ATOM 2252 N N . LEU A 1 293 ? -2.383 -4.169 10.491 1.00 98.12 293 LEU A N 1
ATOM 2253 C CA . LEU A 1 293 ? -1.359 -3.734 11.435 1.00 98.12 293 LEU A CA 1
ATOM 2254 C C . LEU A 1 293 ? -1.335 -4.648 12.662 1.00 98.12 293 LEU A C 1
ATOM 2256 O O . LEU A 1 293 ? -0.276 -5.167 12.990 1.00 98.12 293 LEU A O 1
ATOM 2260 N N . GLN A 1 294 ? -2.488 -4.937 13.273 1.00 98.25 294 GLN A N 1
ATOM 2261 C CA . GLN A 1 294 ? -2.613 -5.859 14.409 1.00 98.25 294 GLN A CA 1
ATOM 2262 C C . GLN A 1 294 ? -1.996 -7.232 14.117 1.00 98.25 294 GLN A C 1
ATOM 2264 O O . GLN A 1 294 ? -1.214 -7.752 14.915 1.00 98.25 294 GLN A O 1
ATOM 2269 N N . ARG A 1 295 ? -2.306 -7.814 12.951 1.00 97.50 295 ARG A N 1
ATOM 2270 C CA . ARG A 1 295 ? -1.723 -9.096 12.529 1.00 97.50 295 ARG A CA 1
ATOM 2271 C C . ARG A 1 295 ? -0.214 -9.010 12.312 1.00 97.50 295 ARG A C 1
ATOM 2273 O O . ARG A 1 295 ? 0.486 -9.966 12.624 1.00 97.50 295 ARG A O 1
ATOM 2280 N N . ALA A 1 296 ? 0.276 -7.900 11.764 1.00 97.06 296 ALA A N 1
ATOM 2281 C CA . ALA A 1 296 ? 1.693 -7.720 11.476 1.00 97.06 296 ALA A CA 1
ATOM 2282 C C . ALA A 1 296 ? 2.529 -7.478 12.747 1.00 97.06 296 ALA A C 1
ATOM 2284 O O . ALA A 1 296 ? 3.620 -8.031 12.866 1.00 97.06 296 ALA A O 1
ATOM 2285 N N . VAL A 1 297 ? 2.016 -6.699 13.708 1.00 97.06 297 VAL A N 1
ATOM 2286 C CA . VAL A 1 297 ? 2.753 -6.351 14.938 1.00 97.06 297 VAL A CA 1
ATOM 2287 C C . VAL A 1 297 ? 2.636 -7.381 16.057 1.00 97.06 297 VAL A C 1
ATOM 2289 O O . VAL A 1 297 ? 3.420 -7.349 16.996 1.00 97.06 297 VAL A O 1
ATOM 2292 N N . GLY A 1 298 ? 1.681 -8.306 15.967 1.00 97.00 298 GLY A N 1
ATOM 2293 C CA . GLY A 1 298 ? 1.537 -9.393 16.930 1.00 97.00 298 GLY A CA 1
ATOM 2294 C C . GLY A 1 298 ? 0.823 -9.004 18.236 1.00 97.00 298 GLY A C 1
ATOM 2295 O O . GLY A 1 298 ? 0.512 -7.834 18.480 1.00 97.00 298 GLY A O 1
ATOM 2296 N N . PRO A 1 299 ? 0.505 -9.999 19.086 1.00 96.38 299 PRO A N 1
ATOM 2297 C CA . PRO A 1 299 ? -0.408 -9.836 20.221 1.00 96.38 299 PRO A CA 1
ATOM 2298 C C . PRO A 1 299 ? 0.154 -8.984 21.367 1.00 96.38 299 PRO A C 1
ATOM 2300 O O . PRO A 1 299 ? -0.607 -8.246 21.990 1.00 96.38 299 PRO A O 1
ATOM 2303 N N . GLU A 1 300 ? 1.463 -9.045 21.627 1.00 95.50 300 GLU A N 1
ATOM 2304 C CA . GLU A 1 300 ? 2.088 -8.286 22.720 1.00 95.50 300 GLU A CA 1
ATOM 2305 C C . GLU A 1 300 ? 2.031 -6.778 22.449 1.00 95.50 300 GLU A C 1
ATOM 2307 O O . GLU A 1 300 ? 1.457 -6.036 23.246 1.00 95.50 300 GLU A O 1
ATOM 2312 N N . ILE A 1 301 ? 2.504 -6.342 21.273 1.00 97.38 301 ILE A N 1
ATOM 2313 C CA . ILE A 1 301 ? 2.423 -4.938 20.832 1.00 97.38 301 ILE A CA 1
ATOM 2314 C C . ILE A 1 301 ? 0.964 -4.503 20.675 1.00 97.38 301 ILE A C 1
ATOM 2316 O O . ILE A 1 301 ? 0.589 -3.379 21.010 1.00 97.38 301 ILE A O 1
ATOM 2320 N N . THR A 1 302 ? 0.096 -5.404 20.202 1.00 98.00 302 THR A N 1
ATOM 2321 C CA . THR A 1 302 ? -1.338 -5.113 20.124 1.00 98.00 302 THR A CA 1
ATOM 2322 C C . THR A 1 302 ? -1.884 -4.694 21.485 1.00 98.00 302 THR A C 1
ATOM 2324 O O . THR A 1 302 ? -2.594 -3.695 21.581 1.00 98.00 302 THR A O 1
ATOM 2327 N N . LYS A 1 303 ? -1.541 -5.439 22.537 1.00 96.06 303 LYS A N 1
ATOM 2328 C CA . LYS A 1 303 ? -2.014 -5.191 23.897 1.00 96.06 303 LYS A CA 1
ATOM 2329 C C . LYS A 1 303 ? -1.409 -3.928 24.512 1.00 96.06 303 LYS A C 1
ATOM 2331 O O . LYS A 1 303 ? -2.140 -3.208 25.189 1.00 96.06 303 LYS A O 1
ATOM 2336 N N . SER A 1 304 ? -0.114 -3.674 24.316 1.00 95.81 304 SER A N 1
ATOM 2337 C CA . SER A 1 304 ? 0.568 -2.515 24.908 1.00 95.81 304 SER A CA 1
ATOM 2338 C C . SER A 1 304 ? 0.244 -1.198 24.203 1.00 95.81 304 SER A C 1
ATOM 2340 O O . SER A 1 304 ? 0.109 -0.177 24.874 1.00 95.81 304 SER A O 1
ATOM 2342 N N . ASP A 1 305 ? 0.080 -1.223 22.879 1.00 96.50 305 ASP A N 1
ATOM 2343 C CA . ASP A 1 305 ? 0.040 -0.014 22.054 1.00 96.50 305 ASP A CA 1
ATOM 2344 C C . ASP A 1 305 ? -1.242 0.121 21.245 1.00 96.50 305 ASP A C 1
ATOM 2346 O O . ASP A 1 305 ? -1.898 1.168 21.280 1.00 96.50 305 ASP A O 1
ATOM 2350 N N . LEU A 1 306 ? -1.629 -0.931 20.515 1.00 98.06 306 LEU A N 1
ATOM 2351 C CA . LEU A 1 306 ? -2.754 -0.809 19.589 1.00 98.06 306 LEU A CA 1
ATOM 2352 C C . LEU A 1 306 ? -4.088 -0.655 20.310 1.00 98.06 306 LEU A C 1
ATOM 2354 O O . LEU A 1 306 ? -4.945 0.054 19.803 1.00 98.06 306 LEU A O 1
ATOM 2358 N N . VAL A 1 307 ? -4.293 -1.248 21.488 1.00 98.31 307 VAL A N 1
ATOM 2359 C CA . VAL A 1 307 ? -5.549 -1.032 22.228 1.00 98.31 307 VAL A CA 1
ATOM 2360 C C . VAL A 1 307 ? -5.753 0.458 22.530 1.00 98.31 307 VAL A C 1
ATOM 2362 O O . VAL A 1 307 ? -6.820 0.993 22.226 1.00 98.31 307 VAL A O 1
ATOM 2365 N N . GLY A 1 308 ? -4.727 1.142 23.046 1.00 98.25 308 GLY A N 1
ATOM 2366 C CA . GLY A 1 308 ? -4.793 2.576 23.338 1.00 98.25 308 GLY A CA 1
ATOM 2367 C C . GLY A 1 308 ? -4.984 3.417 22.074 1.00 98.25 308 GLY A C 1
ATOM 2368 O O . GLY A 1 308 ? -5.862 4.278 22.028 1.00 98.25 308 GLY A O 1
ATOM 2369 N N . ALA A 1 309 ? -4.234 3.113 21.011 1.00 98.38 309 ALA A N 1
ATOM 2370 C CA . ALA A 1 309 ? -4.396 3.783 19.722 1.00 98.38 309 ALA A CA 1
ATOM 2371 C C . ALA A 1 309 ? -5.811 3.590 19.142 1.00 98.38 309 ALA A C 1
ATOM 2373 O O . ALA A 1 309 ? -6.411 4.538 18.636 1.00 98.38 309 ALA A O 1
ATOM 2374 N N . PHE A 1 310 ? -6.385 2.390 19.261 1.00 98.69 310 PHE A N 1
ATOM 2375 C CA . PHE A 1 310 ? -7.733 2.093 18.781 1.00 98.69 310 PHE A CA 1
ATOM 2376 C C . PHE A 1 310 ? -8.798 2.881 19.546 1.00 98.69 310 PHE A C 1
ATOM 2378 O O . PHE A 1 310 ? -9.736 3.398 18.940 1.00 98.69 310 PHE A O 1
ATOM 2385 N N . GLN A 1 311 ? -8.640 3.026 20.867 1.00 98.62 311 GLN A N 1
ATOM 2386 C CA . GLN A 1 311 ? -9.510 3.885 21.673 1.00 98.62 311 GLN A CA 1
ATOM 2387 C C . GLN A 1 311 ? -9.453 5.341 21.208 1.00 98.62 311 GLN A C 1
ATOM 2389 O O . GLN A 1 311 ? -10.504 5.963 21.057 1.00 98.62 311 GLN A O 1
ATOM 2394 N N . SER A 1 312 ? -8.257 5.868 20.933 1.00 98.50 312 SER A N 1
ATOM 2395 C CA . SER A 1 312 ? -8.087 7.225 20.403 1.00 98.50 312 SER A CA 1
ATOM 2396 C C . SER A 1 312 ? -8.769 7.401 19.043 1.00 98.50 312 SER A C 1
ATOM 2398 O O . SER A 1 312 ? -9.485 8.379 18.855 1.00 98.50 312 SER A O 1
ATOM 2400 N N . LEU A 1 313 ? -8.638 6.435 18.126 1.00 98.69 313 LEU A N 1
ATOM 2401 C CA . LEU A 1 313 ? -9.280 6.481 16.802 1.00 98.69 313 LEU A CA 1
ATOM 2402 C C . LEU A 1 313 ? -10.812 6.378 16.878 1.00 98.69 313 LEU A C 1
ATOM 2404 O O . LEU A 1 313 ? -11.520 7.069 16.149 1.00 98.69 313 LEU A O 1
ATOM 2408 N N . MET A 1 314 ? -11.352 5.564 17.793 1.00 98.56 314 MET A N 1
ATOM 2409 C CA . MET A 1 314 ? -12.798 5.519 18.063 1.00 98.56 314 MET A CA 1
ATOM 2410 C C . MET A 1 314 ? -13.332 6.837 18.641 1.00 98.56 314 MET A C 1
ATOM 2412 O O . MET A 1 314 ? -14.527 7.099 18.553 1.00 98.56 314 MET A O 1
ATOM 2416 N N . LYS A 1 315 ? -12.464 7.671 19.220 1.00 98.38 315 LYS A N 1
ATOM 2417 C CA . LYS A 1 315 ? -12.799 8.975 19.808 1.00 98.38 315 LYS A CA 1
ATOM 2418 C C . LYS A 1 315 ? -12.245 10.150 19.000 1.00 98.38 315 LYS A C 1
ATOM 2420 O O . LYS A 1 315 ? -12.179 11.265 19.514 1.00 98.38 315 LYS A O 1
ATOM 2425 N N . ASP A 1 316 ? -11.845 9.908 17.752 1.00 98.75 316 ASP A N 1
ATOM 2426 C CA . ASP A 1 316 ? -11.263 10.931 16.888 1.00 98.75 316 ASP A CA 1
ATOM 2427 C C . ASP A 1 316 ? -12.227 12.108 16.695 1.00 98.75 316 ASP A C 1
ATOM 2429 O O . ASP A 1 316 ? -13.448 11.928 16.676 1.00 98.75 316 ASP A O 1
ATOM 2433 N N . CYS A 1 317 ? -11.704 13.324 16.533 1.00 97.75 317 CYS A N 1
ATOM 2434 C CA . CYS A 1 317 ? -12.544 14.488 16.272 1.00 97.75 317 CYS A CA 1
ATOM 2435 C C . CYS A 1 317 ? -13.282 14.383 14.925 1.00 97.75 317 CYS A C 1
ATOM 2437 O O . CYS A 1 317 ? -14.418 14.852 14.826 1.00 97.75 317 CYS A O 1
ATOM 2439 N N . GLU A 1 318 ? -12.698 13.708 13.931 1.00 98.44 318 GLU A N 1
ATOM 2440 C CA . GLU A 1 318 ? -13.285 13.546 12.602 1.00 98.44 318 GLU A CA 1
ATOM 2441 C C . GLU A 1 318 ? -14.145 12.287 12.484 1.00 98.44 318 GLU A C 1
ATOM 2443 O O . GLU A 1 318 ? -13.747 11.176 12.848 1.00 98.44 318 GLU A O 1
ATOM 2448 N N . ALA A 1 319 ? -15.350 12.456 11.936 1.00 98.12 319 ALA A N 1
ATOM 2449 C CA . ALA A 1 319 ? -16.338 11.385 11.861 1.00 98.12 319 ALA A CA 1
ATOM 2450 C C . ALA A 1 319 ? -15.903 10.245 10.929 1.00 98.12 319 ALA A C 1
ATOM 2452 O O . ALA A 1 319 ? -16.155 9.082 11.233 1.00 98.12 319 ALA A O 1
ATOM 2453 N N . GLU A 1 320 ? -15.214 10.550 9.830 1.00 98.25 320 GLU A N 1
ATOM 2454 C CA . GLU A 1 320 ? -14.690 9.560 8.889 1.00 98.25 320 GLU A CA 1
ATOM 2455 C C . GLU A 1 320 ? -13.693 8.603 9.557 1.00 98.25 320 GLU A C 1
ATOM 2457 O O . GLU A 1 320 ? -13.725 7.400 9.291 1.00 98.25 320 GLU A O 1
ATOM 2462 N N . VAL A 1 321 ? -12.846 9.109 10.462 1.00 98.75 321 VAL A N 1
ATOM 2463 C CA . VAL A 1 321 ? -11.893 8.283 11.222 1.00 98.75 321 VA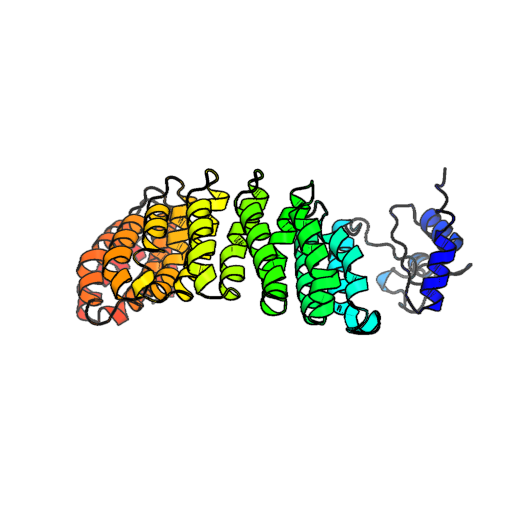L A CA 1
ATOM 2464 C C . VAL A 1 321 ? -12.642 7.388 12.208 1.00 98.75 321 VAL A C 1
A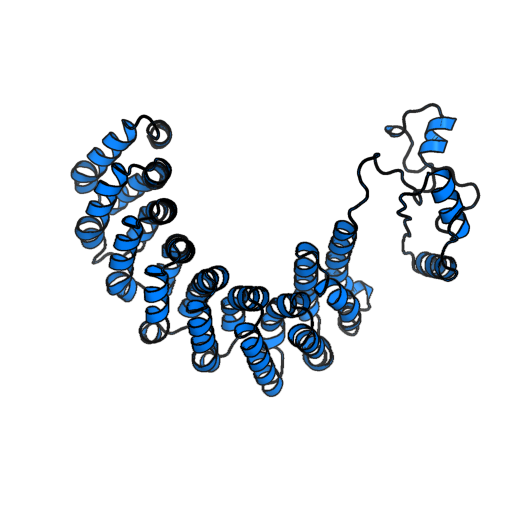TOM 2466 O O . VAL A 1 321 ? -12.412 6.177 12.235 1.00 98.75 321 VAL A O 1
ATOM 2469 N N . ARG A 1 322 ? -13.605 7.949 12.955 1.00 98.69 322 ARG A N 1
ATOM 2470 C CA . ARG A 1 322 ? -14.444 7.168 13.879 1.00 98.69 322 ARG A CA 1
ATOM 2471 C C . ARG A 1 322 ? -15.251 6.089 13.159 1.00 98.69 322 ARG A C 1
ATOM 2473 O O . ARG A 1 322 ? -15.385 4.983 13.679 1.00 98.69 322 ARG A O 1
ATOM 2480 N N . ALA A 1 323 ? -15.770 6.374 11.965 1.00 98.31 323 ALA A N 1
ATOM 2481 C CA . ALA A 1 323 ? -16.514 5.412 11.155 1.00 98.31 323 ALA A CA 1
ATOM 2482 C C . ALA A 1 323 ? -15.614 4.260 10.677 1.00 98.31 323 ALA A C 1
ATOM 2484 O O . ALA A 1 323 ? -15.993 3.095 10.814 1.00 98.31 323 ALA A O 1
ATOM 2485 N N . ALA A 1 324 ? -14.404 4.566 10.194 1.00 98.44 324 ALA A N 1
ATOM 2486 C CA . ALA A 1 324 ? -13.419 3.549 9.823 1.00 98.44 324 ALA A CA 1
ATOM 2487 C C . ALA A 1 324 ? -13.042 2.660 11.019 1.00 98.44 324 ALA A C 1
ATOM 2489 O O . ALA A 1 324 ? -13.107 1.436 10.918 1.00 98.44 324 ALA A O 1
ATOM 2490 N N . ALA A 1 325 ? -12.745 3.258 12.178 1.00 98.62 325 ALA A N 1
ATOM 2491 C CA . ALA A 1 325 ? -12.456 2.513 13.405 1.00 98.62 325 ALA A CA 1
ATOM 2492 C C . ALA A 1 325 ? -13.649 1.646 13.849 1.00 98.62 325 ALA A C 1
ATOM 2494 O O . ALA A 1 325 ? -13.476 0.476 14.190 1.00 98.62 325 ALA A O 1
ATOM 2495 N N . SER A 1 326 ? -14.873 2.180 13.770 1.00 98.19 326 SER A N 1
ATOM 2496 C CA . SER A 1 326 ? -16.105 1.465 14.131 1.00 98.19 326 SER A CA 1
ATOM 2497 C C . SER A 1 326 ? -16.304 0.193 13.306 1.00 98.19 326 SER A C 1
ATOM 2499 O O . SER A 1 326 ? -16.660 -0.842 13.866 1.00 98.19 326 SER A O 1
ATOM 2501 N N . HIS A 1 327 ? -16.006 0.227 12.002 1.00 97.56 327 HIS A N 1
ATOM 2502 C CA . HIS A 1 327 ? -16.067 -0.959 11.141 1.00 97.56 327 HIS A CA 1
ATOM 2503 C C . HIS A 1 327 ? -15.064 -2.055 11.532 1.00 97.56 327 HIS A C 1
ATOM 2505 O O . HIS A 1 327 ? -15.304 -3.230 11.250 1.00 97.56 327 HIS A O 1
ATOM 2511 N N . LYS A 1 328 ? -13.960 -1.705 12.201 1.00 98.31 328 LYS A N 1
ATOM 2512 C CA . LYS A 1 328 ? -12.914 -2.656 12.608 1.00 98.31 328 LYS A CA 1
ATOM 2513 C C . LYS A 1 328 ? -13.133 -3.279 13.983 1.00 98.31 328 LYS A C 1
ATOM 2515 O O . LYS A 1 328 ? -12.436 -4.234 14.311 1.00 98.31 328 LYS A O 1
ATOM 2520 N N . VAL A 1 329 ? -14.103 -2.797 14.768 1.00 98.31 329 VAL A N 1
ATOM 2521 C CA . VAL A 1 329 ? -14.343 -3.235 16.159 1.00 98.31 329 VAL A CA 1
ATOM 2522 C C . VAL A 1 329 ? -14.419 -4.756 16.281 1.00 98.31 329 VAL A C 1
ATOM 2524 O O . VAL A 1 329 ? -13.711 -5.340 17.096 1.00 98.31 329 VAL A O 1
ATOM 2527 N N . LYS A 1 330 ? -15.243 -5.407 15.453 1.00 97.62 330 LYS A N 1
ATOM 2528 C CA . LYS A 1 330 ? -15.417 -6.863 15.496 1.00 97.62 330 LYS A CA 1
ATOM 2529 C C . LYS A 1 330 ? -14.094 -7.592 15.250 1.00 97.62 330 LYS A C 1
ATOM 2531 O O . LYS A 1 330 ? -13.652 -8.353 16.104 1.00 97.62 330 LYS A O 1
ATOM 2536 N N . GLU A 1 331 ? -13.470 -7.351 14.099 1.00 98.25 331 GLU A N 1
ATOM 2537 C CA . GLU A 1 331 ? -12.266 -8.075 13.675 1.00 98.25 331 GLU A CA 1
ATOM 2538 C C . GLU A 1 331 ? -11.081 -7.803 14.616 1.00 98.25 331 GLU A C 1
ATOM 2540 O O . GLU A 1 331 ? -10.334 -8.722 14.951 1.00 98.25 331 GLU A O 1
ATOM 2545 N N . PHE A 1 332 ? -10.944 -6.570 15.119 1.00 98.56 332 PHE A N 1
ATOM 2546 C CA . PHE A 1 332 ? -9.932 -6.236 16.118 1.00 98.56 332 PHE A CA 1
ATOM 2547 C C . PHE A 1 332 ? -10.111 -7.058 17.401 1.00 98.56 332 PHE A C 1
ATOM 2549 O O . PHE A 1 332 ? -9.159 -7.677 17.883 1.00 98.56 332 PHE A O 1
ATOM 2556 N N . CYS A 1 333 ? -11.339 -7.109 17.931 1.00 98.19 333 CYS A N 1
ATOM 2557 C CA . CYS A 1 333 ? -11.670 -7.861 19.140 1.00 98.19 333 CYS A CA 1
ATOM 2558 C C . CYS A 1 333 ? -11.510 -9.380 18.967 1.00 98.19 333 CYS A C 1
ATOM 2560 O O . CYS A 1 333 ? -11.052 -10.051 19.893 1.00 98.19 333 CYS A O 1
ATOM 2562 N N . GLU A 1 334 ? -11.853 -9.927 17.797 1.00 97.75 334 GLU A N 1
ATOM 2563 C CA . GLU A 1 334 ? -11.671 -11.352 17.475 1.00 97.75 334 GLU A CA 1
ATOM 2564 C C . GLU A 1 334 ? -10.191 -11.764 17.493 1.00 97.75 334 GLU A C 1
ATOM 2566 O O . GLU A 1 334 ? -9.865 -12.869 17.937 1.00 97.75 334 GLU A O 1
ATOM 2571 N N . ASN A 1 335 ? -9.297 -10.864 17.074 1.00 97.56 335 ASN A N 1
ATOM 2572 C CA . ASN A 1 335 ? -7.858 -11.113 16.960 1.00 97.56 335 ASN A CA 1
ATOM 2573 C C . ASN A 1 335 ? -7.052 -10.808 18.238 1.00 97.56 335 ASN A C 1
ATOM 2575 O O . ASN A 1 335 ? -5.846 -11.052 18.269 1.00 97.56 335 ASN A O 1
ATOM 2579 N N . LEU A 1 336 ? -7.683 -10.316 19.311 1.00 97.94 336 LEU A N 1
ATOM 2580 C CA . LEU A 1 336 ? -7.019 -10.182 20.614 1.00 97.94 336 LEU A CA 1
ATOM 2581 C C . LEU A 1 336 ? -6.644 -11.556 21.184 1.00 97.94 336 LEU A C 1
ATOM 2583 O O . LEU A 1 336 ? -7.369 -12.544 20.999 1.00 97.94 336 LEU A O 1
ATOM 2587 N N . SER A 1 337 ? -5.538 -11.614 21.929 1.00 96.38 337 SER A N 1
ATOM 2588 C CA . SER A 1 337 ? -5.070 -12.857 22.542 1.00 96.38 337 SER A CA 1
ATOM 2589 C C . SER A 1 337 ? -6.106 -13.395 23.550 1.00 96.38 337 SER A C 1
ATOM 2591 O O . SER A 1 337 ? -6.660 -12.612 24.331 1.00 96.38 337 SER A O 1
ATOM 2593 N N . PRO A 1 338 ? -6.429 -14.706 23.542 1.00 95.69 338 PRO A N 1
ATOM 2594 C CA . PRO A 1 338 ? -7.517 -15.252 24.362 1.00 95.69 338 PRO A CA 1
ATOM 2595 C C . PRO A 1 338 ? -7.396 -14.983 25.869 1.00 95.69 338 PRO A C 1
ATOM 2597 O O . PRO A 1 338 ? -8.414 -14.871 26.542 1.00 95.69 338 PRO A O 1
ATOM 2600 N N . ASP A 1 339 ? -6.175 -14.849 26.391 1.00 95.00 339 ASP A N 1
ATOM 2601 C CA . ASP A 1 339 ? -5.882 -14.586 27.805 1.00 95.00 339 ASP A CA 1
ATOM 2602 C C . ASP A 1 339 ? -6.329 -13.195 28.279 1.00 95.00 339 ASP A C 1
ATOM 2604 O O . ASP A 1 339 ? -6.666 -13.027 29.449 1.00 95.00 339 ASP A O 1
ATOM 2608 N N . CYS A 1 340 ? -6.349 -12.197 27.388 1.00 95.12 340 CYS A N 1
ATOM 2609 C CA . CYS A 1 340 ? -6.710 -10.821 27.739 1.00 95.12 340 CYS A CA 1
ATOM 2610 C C . CYS A 1 340 ? -7.948 -10.295 27.004 1.00 95.12 340 CYS A C 1
ATOM 2612 O O . CYS A 1 340 ? -8.462 -9.237 27.368 1.00 95.12 340 CYS A O 1
ATOM 2614 N N . ARG A 1 341 ? -8.445 -11.032 26.003 1.00 97.12 341 ARG A N 1
ATOM 2615 C CA . ARG A 1 341 ? -9.528 -10.625 25.101 1.00 97.12 341 ARG A CA 1
ATOM 2616 C C . ARG A 1 341 ? -10.746 -10.079 25.834 1.00 97.12 341 ARG A C 1
ATOM 2618 O O . ARG A 1 341 ? -11.119 -8.935 25.608 1.00 97.12 341 ARG A O 1
ATOM 2625 N N . GLU A 1 342 ? -11.354 -10.868 26.715 1.00 96.62 342 GLU A N 1
ATOM 2626 C CA . GLU A 1 342 ? -12.572 -10.449 27.416 1.00 96.62 342 GLU A CA 1
ATOM 2627 C C . GLU A 1 342 ? -12.315 -9.219 28.297 1.00 96.62 342 GLU A C 1
ATOM 2629 O O . GLU A 1 342 ? -13.047 -8.235 28.212 1.00 96.62 342 GLU A O 1
ATOM 2634 N N . ALA A 1 343 ? -11.224 -9.221 29.069 1.00 97.44 343 ALA A N 1
ATOM 2635 C CA . ALA A 1 343 ? -10.867 -8.113 29.951 1.00 97.44 343 ALA A CA 1
ATOM 2636 C C . ALA A 1 343 ? -10.634 -6.798 29.186 1.00 97.44 343 ALA A C 1
ATOM 2638 O O . ALA A 1 343 ? -11.094 -5.740 29.618 1.00 97.44 343 ALA A O 1
ATOM 2639 N N . VAL A 1 344 ? -9.956 -6.852 28.034 1.00 97.88 344 VAL A N 1
ATOM 2640 C CA . VAL A 1 344 ? -9.717 -5.683 27.175 1.00 97.88 344 VAL A CA 1
ATOM 2641 C C . VAL A 1 344 ? -11.015 -5.202 26.533 1.00 97.88 344 VAL A C 1
ATOM 2643 O O . VAL A 1 344 ? -11.299 -4.003 26.565 1.00 97.88 344 VAL A O 1
ATOM 2646 N N . ILE A 1 345 ? -11.834 -6.109 25.990 1.00 98.12 345 ILE A N 1
ATOM 2647 C CA . ILE A 1 345 ? -13.108 -5.726 25.371 1.00 98.12 345 ILE A CA 1
ATOM 2648 C C . ILE A 1 345 ? -13.998 -5.041 26.406 1.00 98.12 345 ILE A C 1
ATOM 2650 O O . ILE A 1 345 ? -14.481 -3.939 26.163 1.00 98.12 345 ILE A O 1
ATOM 2654 N N . MET A 1 346 ? -14.163 -5.649 27.577 1.00 97.62 346 MET A N 1
ATOM 2655 C CA . MET A 1 346 ? -15.041 -5.139 28.626 1.00 97.62 346 MET A CA 1
ATOM 2656 C C . MET A 1 346 ? -14.516 -3.852 29.268 1.00 97.62 346 MET A C 1
ATOM 2658 O O . MET A 1 346 ? -15.288 -2.920 29.497 1.00 97.62 346 MET A O 1
ATOM 2662 N N . GLY A 1 347 ? -13.213 -3.783 29.546 1.00 97.50 347 GLY A N 1
ATOM 2663 C CA . GLY A 1 347 ? -12.606 -2.661 30.261 1.00 97.50 347 GLY A CA 1
ATOM 2664 C C . GLY A 1 347 ? -12.279 -1.451 29.388 1.00 97.50 347 GLY A C 1
ATOM 2665 O O . GLY A 1 347 ? -12.330 -0.326 29.878 1.00 97.50 347 GLY A O 1
ATOM 2666 N N . GLN A 1 348 ? -11.940 -1.657 28.112 1.00 97.75 348 GLN A N 1
ATOM 2667 C CA . GLN A 1 348 ? -11.353 -0.610 27.265 1.00 97.75 348 GLN A CA 1
ATOM 2668 C C . GLN A 1 348 ? -12.182 -0.309 26.012 1.00 97.75 348 GLN A C 1
ATOM 2670 O O . GLN A 1 348 ? -12.380 0.862 25.676 1.00 97.75 348 GLN A O 1
ATOM 2675 N N . ILE A 1 349 ? -12.711 -1.338 25.341 1.00 98.25 349 ILE A N 1
ATOM 2676 C CA . ILE A 1 349 ? -13.415 -1.171 24.058 1.00 98.25 349 ILE A CA 1
ATOM 2677 C C . ILE A 1 349 ? -14.900 -0.861 24.255 1.00 98.25 349 ILE A C 1
ATOM 2679 O O . ILE A 1 349 ? -15.422 0.087 23.670 1.00 98.25 349 ILE A O 1
ATOM 2683 N N . LEU A 1 350 ? -15.586 -1.611 25.116 1.00 97.56 350 LEU A N 1
ATOM 2684 C CA . LEU A 1 350 ? -17.019 -1.474 25.364 1.00 97.56 350 LEU A CA 1
ATOM 2685 C C . LEU A 1 350 ? -17.426 -0.060 25.829 1.00 97.56 350 LEU A C 1
ATOM 2687 O O . LEU A 1 350 ? -18.455 0.424 25.355 1.00 97.56 350 LEU A O 1
ATOM 2691 N N . PRO A 1 351 ? -16.661 0.654 26.684 1.00 98.25 351 PRO A N 1
ATOM 2692 C CA . PRO A 1 351 ? -16.950 2.056 26.990 1.00 98.25 351 PRO A CA 1
ATOM 2693 C C . PRO A 1 351 ? -16.959 2.958 25.747 1.00 98.25 351 PRO A C 1
ATOM 2695 O O . PRO A 1 351 ? -17.840 3.802 25.619 1.00 98.25 351 PRO A O 1
ATOM 2698 N N . CYS A 1 352 ? -16.040 2.741 24.802 1.00 98.38 352 CYS A N 1
ATOM 2699 C CA . CYS A 1 352 ? -15.983 3.505 23.554 1.00 98.38 352 CYS A CA 1
ATOM 2700 C C . CYS A 1 352 ? -17.172 3.172 22.638 1.00 98.38 352 CYS A C 1
ATOM 2702 O O . CYS A 1 352 ? -17.789 4.073 22.079 1.00 98.38 352 CYS A O 1
ATOM 2704 N N . ILE A 1 353 ? -17.561 1.894 22.549 1.00 98.00 353 ILE A N 1
ATOM 2705 C CA . ILE A 1 353 ? -18.757 1.462 21.802 1.00 98.00 353 ILE A CA 1
ATOM 2706 C C . ILE A 1 353 ? -20.015 2.162 22.337 1.00 98.00 353 ILE A C 1
ATOM 2708 O O . ILE A 1 353 ? -20.843 2.617 21.552 1.00 98.00 353 ILE A O 1
ATOM 2712 N N . LYS A 1 354 ? -20.162 2.283 23.663 1.00 96.81 354 LYS A N 1
ATOM 2713 C CA . LYS A 1 354 ? -21.308 2.978 24.277 1.00 96.81 354 LYS A CA 1
ATOM 2714 C C . LYS A 1 354 ? -21.409 4.440 23.834 1.00 96.81 354 LYS A C 1
ATOM 2716 O O . LYS A 1 354 ? -22.514 4.912 23.579 1.00 96.81 354 LYS A O 1
ATOM 2721 N N . GLU A 1 355 ? -20.276 5.133 23.726 1.00 97.19 355 GLU A N 1
ATOM 2722 C CA . GLU A 1 355 ? -20.219 6.504 23.204 1.00 97.19 355 GLU A CA 1
ATOM 2723 C C . GLU A 1 355 ? -20.603 6.539 21.713 1.00 97.19 355 GLU A C 1
ATOM 2725 O O . GLU A 1 355 ? -21.474 7.315 21.324 1.00 97.19 355 GLU A O 1
ATOM 2730 N N . LEU A 1 356 ? -20.047 5.633 20.901 1.00 96.81 356 LEU A N 1
ATOM 2731 C CA . LEU A 1 356 ? -20.291 5.552 19.453 1.00 96.81 356 LEU A CA 1
ATOM 2732 C C . LEU A 1 356 ? -21.743 5.215 19.072 1.00 96.81 356 LEU A C 1
ATOM 2734 O O . LEU A 1 356 ? -22.232 5.668 18.040 1.00 96.81 356 LEU A O 1
ATOM 2738 N N . VAL A 1 357 ? -22.468 4.452 19.898 1.00 96.12 357 VAL A N 1
ATOM 2739 C CA . VAL A 1 357 ? -23.909 4.193 19.691 1.00 96.12 357 VAL A CA 1
ATOM 2740 C C . VAL A 1 357 ? -24.717 5.494 19.695 1.00 96.12 357 VAL A C 1
ATOM 2742 O O . VAL A 1 357 ? -25.726 5.592 19.000 1.00 96.12 357 VAL A O 1
ATOM 2745 N N . SER A 1 358 ? -24.260 6.492 20.453 1.00 94.94 358 SER A N 1
ATOM 2746 C CA . SER A 1 358 ? -24.900 7.805 20.571 1.00 94.94 358 SER A CA 1
ATOM 2747 C C . SER A 1 358 ? -24.191 8.884 19.741 1.00 94.94 358 SER A C 1
ATOM 2749 O O . SER A 1 358 ? -24.404 10.071 19.991 1.00 94.94 358 SER A O 1
ATOM 2751 N N . ASP A 1 359 ? -23.341 8.502 18.777 1.00 97.12 359 ASP A N 1
ATOM 2752 C CA . ASP A 1 359 ? -22.608 9.460 17.947 1.00 97.12 359 ASP A CA 1
ATOM 2753 C C . ASP A 1 359 ? -23.576 10.360 17.160 1.00 97.12 359 ASP A C 1
ATOM 2755 O O . ASP A 1 359 ? -24.606 9.919 16.636 1.00 97.12 359 ASP A O 1
ATOM 2759 N N . ALA A 1 360 ? -23.238 11.645 17.066 1.00 95.50 360 ALA A N 1
ATOM 2760 C CA . ALA A 1 360 ? -24.030 12.615 16.319 1.00 95.50 360 ALA A CA 1
ATOM 2761 C C . ALA A 1 360 ? -24.038 12.315 14.809 1.00 95.50 360 ALA A C 1
ATOM 2763 O O . ALA A 1 360 ? -24.994 12.660 14.112 1.00 95.50 360 ALA A O 1
ATOM 2764 N N . ASN A 1 361 ? -22.988 11.671 14.293 1.00 96.00 361 ASN A N 1
ATOM 2765 C CA . ASN A 1 361 ? -22.850 11.345 12.884 1.00 96.00 361 ASN A CA 1
ATOM 2766 C C . ASN A 1 361 ? -23.491 9.986 12.552 1.00 96.00 361 ASN A C 1
ATOM 2768 O O . ASN A 1 361 ? -23.148 8.940 13.105 1.00 96.00 361 ASN A O 1
ATOM 2772 N N . GLN A 1 362 ? -24.412 9.992 11.588 1.00 93.44 362 GLN A N 1
ATOM 2773 C CA . GLN A 1 362 ? -25.156 8.799 11.174 1.00 93.44 362 GLN A CA 1
ATOM 2774 C C . GLN A 1 362 ? -24.264 7.728 10.531 1.00 93.44 362 GLN A C 1
ATOM 2776 O O . GLN A 1 362 ? -24.510 6.540 10.732 1.00 93.44 362 GLN A O 1
ATOM 2781 N N . HIS A 1 363 ? -23.212 8.120 9.806 1.00 93.38 363 HIS A N 1
ATOM 2782 C CA . HIS A 1 363 ? -22.289 7.170 9.183 1.00 93.38 363 HIS A CA 1
ATOM 2783 C C . HIS A 1 363 ? -21.503 6.381 10.229 1.00 93.38 363 HIS A C 1
ATOM 2785 O O . HIS A 1 363 ? -21.338 5.175 10.074 1.00 93.38 363 HIS A O 1
ATOM 2791 N N . VAL A 1 364 ? -21.097 7.023 11.329 1.00 97.00 364 VAL A N 1
ATOM 2792 C CA . VAL A 1 364 ? -20.422 6.352 12.453 1.00 97.00 364 VAL A CA 1
ATOM 2793 C C . VAL A 1 364 ? -21.349 5.321 13.096 1.00 97.00 364 VAL A C 1
ATOM 2795 O O . VAL A 1 364 ? -20.980 4.155 13.248 1.00 97.00 364 VAL A O 1
ATOM 2798 N N . LYS A 1 365 ? -22.593 5.715 13.396 1.00 95.56 365 LYS A N 1
ATOM 2799 C CA . LYS A 1 365 ? -23.597 4.801 13.960 1.00 95.56 365 LYS A CA 1
ATOM 2800 C C . LYS A 1 365 ? -23.880 3.620 13.031 1.00 95.56 365 LYS A C 1
ATOM 2802 O O . LYS A 1 365 ? -23.920 2.482 13.492 1.00 95.56 365 LYS A O 1
ATOM 2807 N N . SER A 1 366 ? -24.039 3.882 11.732 1.00 93.69 366 SER A N 1
ATOM 2808 C CA . SER A 1 366 ? -24.258 2.860 10.701 1.00 93.69 366 SER A CA 1
ATOM 2809 C C . SER A 1 366 ? -23.077 1.895 10.600 1.00 93.69 366 SER A C 1
ATOM 2811 O O . SER A 1 366 ? -23.276 0.684 10.492 1.00 93.69 366 SER A O 1
ATOM 2813 N N . ALA A 1 367 ? -21.850 2.418 10.658 1.00 94.44 367 ALA A N 1
ATOM 2814 C CA . ALA A 1 367 ? -20.637 1.618 10.621 1.00 94.44 367 ALA A CA 1
ATOM 2815 C C . ALA A 1 367 ? -20.589 0.633 11.791 1.00 94.44 367 ALA A C 1
ATOM 2817 O O . ALA A 1 367 ? -20.440 -0.573 11.585 1.00 94.44 367 ALA A O 1
ATOM 2818 N N . LEU A 1 368 ? -20.815 1.128 13.011 1.00 96.12 368 LEU A N 1
ATOM 2819 C CA . LEU A 1 368 ? -20.847 0.296 14.209 1.00 96.12 368 LEU A CA 1
ATOM 2820 C C . LEU A 1 368 ? -21.982 -0.738 14.172 1.00 96.12 368 LEU A C 1
ATOM 2822 O O . LEU A 1 368 ? -21.760 -1.910 14.474 1.00 96.12 368 LEU A O 1
ATOM 2826 N N . ALA A 1 369 ? -23.188 -0.318 13.782 1.00 93.44 369 ALA A N 1
ATOM 2827 C CA . ALA A 1 369 ? -24.372 -1.175 13.695 1.00 93.44 369 ALA A CA 1
ATOM 2828 C C . ALA A 1 369 ? -24.136 -2.417 12.819 1.00 93.44 369 ALA A C 1
ATOM 2830 O O . ALA A 1 369 ? -24.560 -3.516 13.169 1.00 93.44 369 ALA A O 1
ATOM 2831 N N . SER A 1 370 ? -23.381 -2.263 11.725 1.00 92.50 370 SER A N 1
ATOM 2832 C CA . SER A 1 370 ? -23.070 -3.366 10.807 1.00 92.50 370 SER A CA 1
ATOM 2833 C C . SER A 1 370 ? -22.193 -4.475 11.409 1.00 92.50 370 SER A C 1
ATOM 2835 O O . SER A 1 370 ? -22.160 -5.579 10.867 1.00 92.50 370 SER A O 1
ATOM 2837 N N . VAL A 1 371 ? -21.493 -4.218 12.524 1.00 94.12 371 VAL A N 1
ATOM 2838 C CA . VAL A 1 371 ? -20.502 -5.157 13.087 1.00 94.12 371 VAL A CA 1
ATOM 2839 C C . VAL A 1 371 ? -20.679 -5.477 14.572 1.00 94.12 371 VAL A C 1
ATOM 2841 O O . VAL A 1 371 ? -20.188 -6.516 15.016 1.00 94.12 371 VAL A O 1
ATOM 2844 N N . ILE A 1 372 ? -21.384 -4.642 15.345 1.00 93.75 372 ILE A N 1
ATOM 2845 C CA . ILE A 1 372 ? -21.462 -4.732 16.817 1.00 93.75 372 ILE A CA 1
ATOM 2846 C C . ILE A 1 372 ? -21.932 -6.103 17.322 1.00 93.75 372 ILE A C 1
ATOM 2848 O O . ILE A 1 372 ? -21.381 -6.630 18.288 1.00 93.75 372 ILE A O 1
ATOM 2852 N N . MET A 1 373 ? -22.900 -6.729 16.644 1.00 92.44 373 MET A N 1
ATOM 2853 C CA . MET A 1 373 ? -23.432 -8.036 17.051 1.00 92.44 373 MET A CA 1
ATOM 2854 C C . MET A 1 373 ? -22.452 -9.186 16.819 1.00 92.44 373 MET A C 1
ATOM 2856 O O . MET A 1 373 ? -22.586 -10.241 17.440 1.00 92.44 373 MET A O 1
ATOM 2860 N N . GLY A 1 374 ? -21.406 -8.963 16.020 1.00 93.75 374 GLY A N 1
ATOM 2861 C CA . GLY A 1 374 ? -20.282 -9.884 15.898 1.00 93.75 374 GLY A CA 1
ATOM 2862 C C . GLY A 1 374 ? -19.502 -10.079 17.201 1.00 93.75 374 GLY A C 1
ATOM 2863 O O . GLY A 1 374 ? -18.796 -11.071 17.328 1.00 93.75 374 GLY A O 1
ATOM 2864 N N . LEU A 1 375 ? -19.667 -9.198 18.196 1.00 95.75 375 LEU A N 1
ATOM 2865 C CA . LEU A 1 375 ? -19.048 -9.354 19.516 1.00 95.75 375 LEU A CA 1
ATOM 2866 C C . LEU A 1 375 ? -19.758 -10.381 20.409 1.00 95.75 375 LEU A C 1
ATOM 2868 O O . LEU A 1 375 ? -19.161 -10.876 21.365 1.00 95.75 375 LEU A O 1
ATOM 2872 N N . SER A 1 376 ? -21.014 -10.731 20.112 1.00 96.00 376 SER A N 1
ATOM 2873 C CA . SER A 1 376 ? -21.790 -11.675 20.925 1.00 96.00 376 SER A CA 1
ATOM 2874 C C . SER A 1 376 ? -21.130 -13.055 21.094 1.00 96.00 376 SER A C 1
ATOM 2876 O O . SER A 1 376 ? -20.973 -13.488 22.240 1.00 96.00 376 SER A O 1
ATOM 2878 N N . PRO A 1 377 ? -20.676 -13.744 20.024 1.00 96.12 377 PRO A N 1
ATOM 2879 C CA . PRO A 1 377 ? -19.983 -15.026 20.176 1.00 96.12 377 PRO A CA 1
ATOM 2880 C C . PRO A 1 377 ? -18.646 -14.915 20.923 1.00 96.12 377 PRO A C 1
ATOM 2882 O O . PRO A 1 377 ? -18.160 -15.920 21.432 1.00 96.12 377 PRO A O 1
ATOM 2885 N N . ILE A 1 378 ? -18.058 -13.716 21.009 1.00 95.88 378 ILE A N 1
ATOM 2886 C CA . ILE A 1 378 ? -16.776 -13.474 21.683 1.00 95.88 378 ILE A CA 1
ATOM 2887 C C . ILE A 1 378 ? -16.969 -13.317 23.193 1.00 95.88 378 ILE A C 1
ATOM 2889 O O . ILE A 1 378 ? -16.192 -13.862 23.970 1.00 95.88 378 ILE A O 1
ATOM 2893 N N . LEU A 1 379 ? -17.993 -12.563 23.602 1.00 95.50 379 LEU A N 1
ATOM 2894 C CA . LEU A 1 379 ? -18.259 -12.237 25.006 1.00 95.50 379 LEU A CA 1
ATOM 2895 C C . LEU A 1 379 ? -19.130 -13.277 25.722 1.00 95.50 379 LEU A C 1
ATOM 2897 O O . LEU A 1 379 ? -19.244 -13.249 26.947 1.00 95.50 379 LEU A O 1
ATOM 2901 N N . GLY A 1 380 ? -19.755 -14.186 24.974 1.00 95.44 380 GLY A N 1
ATOM 2902 C CA . GLY A 1 380 ? -20.648 -15.197 25.524 1.00 95.44 380 GLY A CA 1
ATOM 2903 C C . GLY A 1 380 ? -22.024 -14.644 25.906 1.00 95.44 380 GLY A C 1
ATOM 2904 O O . GLY A 1 380 ? -22.332 -13.459 25.747 1.00 95.44 380 GLY A O 1
ATOM 2905 N N . LYS A 1 381 ? -22.893 -15.541 26.383 1.00 95.56 381 LYS A N 1
ATOM 2906 C CA . LYS A 1 381 ? -24.321 -15.262 26.593 1.00 95.56 381 LYS A CA 1
ATOM 2907 C C . LYS A 1 381 ? -24.568 -14.160 27.624 1.00 95.56 381 LYS A C 1
ATOM 2909 O O . LYS A 1 381 ? -25.327 -13.239 27.336 1.00 95.56 381 LYS A O 1
ATOM 2914 N N . ASP A 1 382 ? -23.943 -14.253 28.793 1.00 96.25 382 ASP A N 1
ATOM 2915 C CA . ASP A 1 382 ? -24.271 -13.390 29.933 1.00 96.25 382 ASP A CA 1
ATOM 2916 C C . ASP A 1 382 ? -23.875 -11.933 29.648 1.00 96.25 382 ASP A C 1
ATOM 2918 O O . ASP A 1 382 ? -24.736 -11.053 29.647 1.00 96.25 382 ASP A O 1
ATOM 2922 N N . ASN A 1 383 ? -22.626 -11.699 29.230 1.00 96.12 383 ASN A N 1
ATOM 2923 C CA . ASN A 1 383 ? -22.146 -10.379 28.807 1.00 96.12 383 ASN A CA 1
ATOM 2924 C C . ASN A 1 383 ? -22.920 -9.823 27.597 1.00 96.12 383 ASN A C 1
ATOM 2926 O O . ASN A 1 383 ? -23.163 -8.618 27.514 1.00 96.12 383 ASN A O 1
ATOM 2930 N N . THR A 1 384 ? -23.335 -10.677 26.648 1.00 95.75 384 THR A N 1
ATOM 2931 C CA . THR A 1 384 ? -24.172 -10.235 25.518 1.00 95.75 384 THR A CA 1
ATOM 2932 C C . THR A 1 384 ? -25.497 -9.673 26.021 1.00 95.75 384 THR A C 1
ATOM 2934 O O . THR A 1 384 ? -25.892 -8.580 25.619 1.00 95.75 384 THR A O 1
ATOM 2937 N N . VAL A 1 385 ? -26.192 -10.411 26.888 1.00 95.69 385 VAL A N 1
ATOM 2938 C CA . VAL A 1 385 ? -27.507 -10.010 27.401 1.00 95.69 385 VAL A CA 1
ATOM 2939 C C . VAL A 1 385 ? -27.393 -8.769 28.282 1.00 95.69 385 VAL A C 1
ATOM 2941 O O . VAL A 1 385 ? -28.214 -7.863 28.163 1.00 95.69 385 VAL A O 1
ATOM 2944 N N . GLU A 1 386 ? -26.374 -8.704 29.136 1.00 97.06 386 GLU A N 1
ATOM 2945 C CA . GLU A 1 386 ? -26.203 -7.601 30.079 1.00 97.06 386 GLU A CA 1
ATOM 2946 C C . GLU A 1 386 ? -25.719 -6.312 29.402 1.00 97.06 386 GLU A C 1
ATOM 2948 O O . GLU A 1 386 ? -26.173 -5.218 29.746 1.00 97.06 386 GLU A O 1
ATOM 2953 N N . HIS A 1 387 ? -24.812 -6.415 28.426 1.00 96.25 387 HIS A N 1
ATOM 2954 C CA . HIS A 1 387 ? -24.084 -5.254 27.918 1.00 96.25 387 HIS A CA 1
ATOM 2955 C C . HIS A 1 387 ? -24.291 -4.952 26.436 1.00 96.25 387 HIS A C 1
ATOM 2957 O O . HIS A 1 387 ? -24.349 -3.775 26.089 1.00 96.25 387 HIS A O 1
ATOM 2963 N N . LEU A 1 388 ? -24.411 -5.958 25.563 1.00 95.00 388 LEU A N 1
ATOM 2964 C CA . LEU A 1 388 ? -24.592 -5.724 24.123 1.00 95.00 388 LEU A CA 1
ATOM 2965 C C . LEU A 1 388 ? -26.062 -5.518 23.751 1.00 95.00 388 LEU A C 1
ATOM 2967 O O . LEU A 1 388 ? -26.372 -4.646 22.943 1.00 95.00 388 LEU A O 1
ATOM 2971 N N . LEU A 1 389 ? -26.978 -6.273 24.362 1.00 93.56 389 LEU A N 1
ATOM 2972 C CA . LEU A 1 389 ? -28.405 -6.200 24.058 1.00 93.56 389 LEU A CA 1
ATOM 2973 C C . LEU A 1 389 ? -29.001 -4.796 24.293 1.00 93.56 389 LEU A C 1
ATOM 2975 O O . LEU A 1 389 ? -29.742 -4.333 23.424 1.00 93.56 389 LEU A O 1
ATOM 2979 N N . PRO A 1 390 ? -28.668 -4.056 25.373 1.00 96.50 390 PRO A N 1
ATOM 2980 C CA . PRO A 1 390 ? -29.128 -2.675 25.524 1.00 96.50 390 PRO A CA 1
ATOM 2981 C C . PRO A 1 390 ? -28.654 -1.748 24.395 1.00 96.50 390 PRO A C 1
ATOM 2983 O O . PRO A 1 390 ? -29.411 -0.887 23.951 1.00 96.50 390 PRO A O 1
ATOM 2986 N N . LEU A 1 391 ? -27.424 -1.944 23.906 1.00 95.19 391 LEU A N 1
ATOM 2987 C CA . LEU A 1 391 ? -26.837 -1.153 22.819 1.00 95.19 391 LEU A CA 1
ATOM 2988 C C . LEU A 1 391 ? -27.491 -1.479 21.477 1.00 95.19 391 LEU A C 1
ATOM 2990 O O . LEU A 1 391 ? -27.869 -0.572 20.739 1.00 95.19 391 LEU A O 1
ATOM 2994 N N . PHE A 1 392 ? -27.710 -2.766 21.212 1.00 92.12 392 PHE A N 1
ATOM 2995 C CA . PHE A 1 392 ? -28.455 -3.244 20.052 1.00 92.12 392 PHE A CA 1
ATOM 2996 C C . PHE A 1 392 ? -29.862 -2.640 20.001 1.00 92.12 392 PHE A C 1
ATOM 2998 O O . PHE A 1 392 ? -30.272 -2.094 18.980 1.00 92.12 392 PHE A O 1
ATOM 3005 N N . LEU A 1 393 ? -30.595 -2.682 21.118 1.00 91.94 393 LEU A N 1
ATOM 3006 C CA . LEU A 1 393 ? -31.946 -2.124 21.200 1.00 91.94 393 LEU A CA 1
ATOM 3007 C C . LEU A 1 393 ? -31.965 -0.602 21.023 1.00 91.94 393 LEU A C 1
ATOM 3009 O O . LEU A 1 393 ? -32.936 -0.075 20.482 1.00 91.94 393 LEU A O 1
ATOM 3013 N N . ALA A 1 394 ? -30.924 0.105 21.472 1.00 92.56 394 ALA A N 1
ATOM 3014 C CA . ALA A 1 394 ? -30.785 1.538 21.231 1.00 92.56 394 ALA A CA 1
ATOM 3015 C C . ALA A 1 394 ? -30.605 1.834 19.733 1.00 92.56 394 ALA A C 1
ATOM 3017 O O . ALA A 1 394 ? -31.325 2.670 19.195 1.00 92.56 394 ALA A O 1
ATOM 3018 N N . GLN A 1 395 ? -29.730 1.095 19.043 1.00 89.94 395 GLN A N 1
ATOM 3019 C CA . GLN A 1 395 ? -29.523 1.240 17.597 1.00 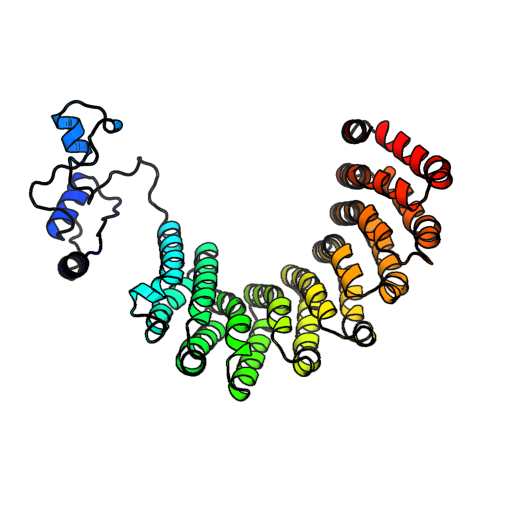89.94 395 GLN A CA 1
ATOM 3020 C C . GLN A 1 395 ? -30.740 0.808 16.768 1.00 89.94 395 GLN A C 1
ATOM 3022 O O . GLN A 1 395 ? -31.035 1.423 15.750 1.00 89.94 395 GLN A O 1
ATOM 3027 N N . LEU A 1 396 ? -31.487 -0.209 17.206 1.00 89.31 396 LEU A N 1
ATOM 3028 C CA . LEU A 1 396 ? -32.714 -0.653 16.536 1.00 89.31 396 LEU A CA 1
ATOM 3029 C C . LEU A 1 396 ? -33.823 0.412 16.585 1.00 89.31 396 LEU A C 1
ATOM 3031 O O . LEU A 1 396 ? -34.632 0.512 15.666 1.00 89.31 396 LEU A O 1
ATOM 3035 N N . LYS A 1 397 ? -33.861 1.206 17.661 1.00 90.00 397 LYS A N 1
ATOM 3036 C CA . LYS A 1 397 ? -34.804 2.321 17.840 1.00 90.00 397 LYS A CA 1
ATOM 3037 C C . LYS A 1 397 ? -34.343 3.616 17.176 1.00 90.00 397 LYS A C 1
ATOM 3039 O O . LYS A 1 397 ? -35.089 4.592 17.192 1.00 90.00 397 LYS A O 1
ATOM 3044 N N . ASP A 1 398 ? -33.131 3.647 16.636 1.00 89.31 398 ASP A N 1
ATOM 3045 C CA . ASP A 1 398 ? -32.611 4.814 15.945 1.00 89.31 398 ASP A CA 1
ATOM 3046 C C . ASP A 1 398 ? -33.309 4.965 14.586 1.00 89.31 398 ASP A C 1
ATOM 3048 O O . ASP A 1 398 ? -33.293 4.056 13.753 1.00 89.31 398 ASP A O 1
ATOM 3052 N N . GLU A 1 399 ? -33.920 6.128 14.355 1.00 80.94 399 GLU A N 1
ATOM 3053 C CA . GLU A 1 399 ? -34.702 6.413 13.145 1.00 80.94 399 GLU A CA 1
ATOM 3054 C C . GLU A 1 399 ? -33.877 6.297 11.855 1.00 80.94 399 GLU A C 1
ATOM 3056 O O . GLU A 1 399 ? -34.421 6.023 10.786 1.00 80.94 399 GLU A O 1
ATOM 3061 N N . THR A 1 400 ? -32.559 6.487 11.948 1.00 77.44 400 THR A N 1
ATOM 3062 C CA . THR A 1 400 ? -31.661 6.569 10.792 1.00 77.44 400 THR A CA 1
ATOM 3063 C C . THR A 1 400 ? -31.058 5.219 10.429 1.00 77.44 400 THR A C 1
ATOM 3065 O O . THR A 1 400 ? -30.938 4.916 9.247 1.00 77.44 400 THR A O 1
ATOM 3068 N N . ILE A 1 401 ? -30.734 4.375 11.415 1.00 82.19 401 ILE A N 1
ATOM 3069 C CA . ILE A 1 401 ? -30.030 3.097 11.193 1.00 82.19 401 ILE A CA 1
ATOM 3070 C C . ILE A 1 401 ? -30.836 1.855 11.588 1.00 82.19 401 ILE A C 1
ATOM 3072 O O . ILE A 1 401 ? -30.416 0.742 11.276 1.00 82.19 401 ILE A O 1
ATOM 3076 N N . GLY A 1 402 ? -32.006 2.002 12.217 1.00 69.38 402 GLY A N 1
ATOM 3077 C CA . GLY A 1 402 ? -32.804 0.865 12.690 1.00 69.38 402 GLY A CA 1
ATOM 3078 C C . GLY A 1 402 ? -33.183 -0.126 11.582 1.00 69.38 402 GLY A C 1
ATOM 3079 O O . GLY A 1 402 ? -33.256 -1.331 11.814 1.00 69.38 402 GLY A O 1
ATOM 3080 N N . HIS A 1 403 ? -33.326 0.350 10.340 1.00 74.06 403 HIS A N 1
ATOM 3081 C CA . HIS A 1 403 ? -33.591 -0.504 9.181 1.00 74.06 403 HIS A CA 1
ATOM 3082 C C . HIS A 1 403 ? -32.425 -1.448 8.830 1.00 74.06 403 HIS A C 1
ATOM 3084 O O . HIS A 1 403 ? -32.678 -2.557 8.365 1.00 74.06 403 HIS A O 1
ATOM 3090 N N . LEU A 1 404 ? -31.171 -1.050 9.082 1.00 71.31 404 LEU A N 1
ATOM 3091 C CA . LEU A 1 404 ? -29.988 -1.894 8.861 1.00 71.31 404 LEU A CA 1
ATOM 3092 C C . LEU A 1 404 ? -29.941 -3.054 9.859 1.00 71.31 404 LEU A C 1
ATOM 3094 O O . LEU A 1 404 ? -29.530 -4.160 9.520 1.00 71.31 404 LEU A O 1
ATOM 3098 N N . MET A 1 405 ? -30.417 -2.809 11.078 1.00 68.00 405 MET A N 1
ATOM 3099 C CA . MET A 1 405 ? -30.436 -3.796 12.156 1.00 68.00 405 MET A CA 1
ATOM 3100 C C . MET A 1 405 ? -31.505 -4.875 11.947 1.00 68.00 405 MET A C 1
ATOM 3102 O O . MET A 1 405 ? -31.311 -6.014 12.364 1.00 68.00 405 MET A O 1
ATOM 3106 N N . ASN A 1 406 ? -32.599 -4.558 11.245 1.00 62.44 406 ASN A N 1
ATOM 3107 C CA . ASN A 1 406 ? -33.659 -5.524 10.932 1.00 62.44 406 ASN A CA 1
ATOM 3108 C C . ASN A 1 406 ? -33.192 -6.684 10.036 1.00 62.44 406 ASN A C 1
ATOM 3110 O O . ASN A 1 406 ? -33.837 -7.725 10.035 1.00 62.44 406 ASN A O 1
ATOM 3114 N N . GLY A 1 407 ? -32.100 -6.519 9.281 1.00 59.69 407 GLY A N 1
ATOM 3115 C CA . GLY A 1 407 ? -31.521 -7.587 8.457 1.00 59.69 407 GLY A CA 1
ATOM 3116 C C . GLY A 1 407 ? -30.600 -8.554 9.213 1.00 59.69 407 GLY A C 1
ATOM 3117 O O . GLY A 1 407 ? -30.110 -9.503 8.607 1.00 59.69 407 GLY A O 1
ATOM 3118 N N . LEU A 1 408 ? -30.327 -8.296 10.499 1.00 57.88 408 LEU A N 1
ATOM 3119 C CA . LEU A 1 408 ? -29.445 -9.102 11.358 1.00 57.88 408 LEU A CA 1
ATOM 3120 C C . LEU A 1 408 ? -30.210 -9.987 12.362 1.00 57.88 408 LEU A C 1
ATOM 3122 O O . LEU A 1 408 ? -29.579 -10.768 13.077 1.00 57.88 408 LEU A O 1
ATOM 3126 N N . LEU A 1 409 ? -31.538 -9.838 12.431 1.00 52.06 409 LEU A N 1
ATOM 3127 C CA . LEU A 1 409 ? -32.472 -10.724 13.138 1.00 52.06 409 LEU A CA 1
ATOM 3128 C C . LEU A 1 409 ? -32.902 -11.861 12.209 1.00 52.06 409 LEU A C 1
ATOM 3130 O O . LEU A 1 409 ? -33.038 -12.996 12.720 1.00 52.06 409 LEU A O 1
#